Protein AF-A0A024G489-F1 (afdb_monomer)

Structure (mmCIF, N/CA/C/O backbone):
data_AF-A0A024G489-F1
#
_entry.id   AF-A0A024G489-F1
#
loop_
_atom_site.group_PDB
_atom_site.id
_atom_site.type_symbol
_atom_site.label_atom_id
_atom_site.label_alt_id
_atom_site.label_comp_id
_atom_site.label_asym_id
_atom_site.label_entity_id
_atom_site.label_seq_id
_atom_site.pdbx_PDB_ins_code
_atom_site.Cartn_x
_atom_site.Cartn_y
_atom_site.Cartn_z
_atom_site.occupancy
_atom_site.B_iso_or_equiv
_atom_site.auth_seq_id
_atom_site.auth_comp_id
_atom_site.auth_asym_id
_atom_site.auth_atom_id
_atom_site.pdbx_PDB_model_num
ATOM 1 N N . MET A 1 1 ? 29.070 52.312 -45.840 1.00 33.28 1 MET A N 1
ATOM 2 C CA . MET A 1 1 ? 29.812 51.252 -46.563 1.00 33.28 1 MET A CA 1
ATOM 3 C C . MET A 1 1 ? 29.151 49.924 -46.205 1.00 33.28 1 MET A C 1
ATOM 5 O O . MET A 1 1 ? 28.962 49.722 -45.019 1.00 33.28 1 MET A O 1
ATOM 9 N N . GLY A 1 2 ? 28.712 49.035 -47.096 1.00 31.20 2 GLY A N 1
ATOM 10 C CA . GLY A 1 2 ? 28.578 49.067 -48.558 1.00 31.20 2 GLY A CA 1
ATOM 11 C C . GLY A 1 2 ? 27.661 47.908 -49.017 1.00 31.20 2 GLY A C 1
ATOM 12 O O . GLY A 1 2 ? 27.489 46.949 -48.279 1.00 31.20 2 GLY A O 1
ATOM 13 N N . ALA A 1 3 ? 27.050 48.068 -50.195 1.00 30.81 3 ALA A N 1
ATOM 14 C CA . ALA A 1 3 ? 26.121 47.190 -50.939 1.00 30.81 3 ALA A CA 1
ATOM 15 C C . ALA A 1 3 ? 26.473 45.672 -50.966 1.00 30.81 3 ALA A C 1
ATOM 17 O O . ALA A 1 3 ? 27.614 45.314 -50.709 1.00 30.81 3 ALA A O 1
ATOM 18 N N . HIS A 1 4 ? 25.586 44.714 -51.291 1.00 32.50 4 HIS A N 1
ATOM 19 C CA . HIS A 1 4 ? 24.520 44.637 -52.324 1.00 32.50 4 HIS A CA 1
ATOM 20 C C . HIS A 1 4 ? 23.262 43.891 -51.790 1.00 32.50 4 HIS A C 1
ATOM 22 O O . HIS A 1 4 ? 23.390 43.054 -50.908 1.00 32.50 4 HIS A O 1
ATOM 28 N N . LYS A 1 5 ? 21.998 44.231 -52.124 1.00 32.78 5 LYS A N 1
ATOM 29 C CA . LYS A 1 5 ? 21.243 44.088 -53.404 1.00 32.78 5 LYS A CA 1
ATOM 30 C C . LYS A 1 5 ? 21.251 42.662 -54.003 1.00 32.78 5 LYS A C 1
ATOM 32 O O . LYS A 1 5 ? 22.318 42.087 -54.114 1.00 32.78 5 LYS A O 1
ATOM 37 N N . ALA A 1 6 ? 20.178 42.098 -54.571 1.00 31.67 6 ALA A N 1
ATOM 38 C CA . ALA A 1 6 ? 18.712 42.277 -54.496 1.00 31.67 6 ALA A CA 1
ATOM 39 C C . ALA A 1 6 ? 18.074 41.291 -55.507 1.00 31.67 6 ALA A C 1
ATOM 41 O O . ALA A 1 6 ? 18.659 41.134 -56.571 1.00 31.67 6 ALA A O 1
ATOM 42 N N . GLN A 1 7 ? 16.864 40.757 -55.266 1.00 26.88 7 GLN A N 1
ATOM 43 C CA . GLN A 1 7 ? 15.742 40.790 -56.237 1.00 26.88 7 GLN A CA 1
ATOM 44 C C . GLN A 1 7 ? 14.460 40.112 -55.717 1.00 26.88 7 GLN A C 1
ATOM 46 O O . GLN A 1 7 ? 14.496 39.124 -54.993 1.00 26.88 7 GLN A O 1
ATOM 51 N N . ARG A 1 8 ? 13.316 40.690 -56.107 1.00 28.14 8 ARG A N 1
ATOM 52 C CA . ARG A 1 8 ? 11.965 40.120 -55.998 1.00 28.14 8 ARG A CA 1
ATOM 53 C C . ARG A 1 8 ? 11.578 39.516 -57.347 1.00 28.14 8 ARG A C 1
ATOM 55 O O . ARG A 1 8 ? 11.941 40.093 -58.370 1.00 28.14 8 ARG A O 1
ATOM 62 N N . THR A 1 9 ? 10.647 38.568 -57.331 1.00 25.98 9 THR A N 1
ATOM 63 C CA . THR A 1 9 ? 9.614 38.485 -58.374 1.00 25.98 9 THR A CA 1
ATOM 64 C C . THR A 1 9 ? 8.287 38.058 -57.756 1.00 25.98 9 THR A C 1
ATOM 66 O O . THR A 1 9 ? 8.255 37.300 -56.791 1.00 25.98 9 THR A O 1
ATOM 69 N N . VAL A 1 10 ? 7.197 38.608 -58.285 1.00 27.50 10 VAL A N 1
ATOM 70 C CA . VAL A 1 10 ? 5.809 38.351 -57.881 1.00 27.50 10 VAL A CA 1
ATOM 71 C C . VAL A 1 10 ? 5.062 37.923 -59.137 1.00 27.50 10 VAL A C 1
ATOM 73 O O . VAL A 1 10 ? 5.242 38.556 -60.173 1.00 27.50 10 VAL A O 1
ATOM 76 N N . HIS A 1 11 ? 4.198 36.915 -59.036 1.00 25.88 11 HIS A N 1
ATOM 77 C CA . HIS A 1 11 ? 3.072 36.754 -59.953 1.00 25.88 11 HIS A CA 1
ATOM 78 C C . HIS A 1 11 ? 1.857 36.195 -59.210 1.00 25.88 11 HIS A C 1
ATOM 80 O O . HIS A 1 11 ? 1.996 35.491 -58.209 1.00 25.88 11 HIS A O 1
ATOM 86 N N . THR A 1 12 ? 0.676 36.578 -59.684 1.00 28.00 12 THR A N 1
ATOM 87 C CA . THR A 1 12 ? -0.633 36.362 -59.063 1.00 28.00 12 THR A CA 1
ATOM 88 C C . THR A 1 12 ? -1.528 35.439 -59.904 1.00 28.00 12 THR A C 1
ATOM 90 O O . THR A 1 12 ? -1.225 35.144 -61.056 1.00 28.00 12 THR A O 1
ATOM 93 N N . ASP A 1 13 ? -2.657 35.068 -59.290 1.00 26.39 13 ASP A N 1
ATOM 94 C CA . ASP A 1 13 ? -3.950 34.710 -59.901 1.00 26.39 13 ASP A CA 1
ATOM 95 C C . ASP A 1 13 ? -4.283 33.251 -60.291 1.00 26.39 13 ASP A C 1
ATOM 97 O O . ASP A 1 13 ? -4.053 32.793 -61.401 1.00 26.39 13 ASP A O 1
ATOM 101 N N . SER A 1 14 ? -5.055 32.630 -59.378 1.00 26.39 14 SER A N 1
ATOM 102 C CA . SER A 1 14 ? -6.364 31.963 -59.604 1.00 26.39 14 SER A CA 1
ATOM 103 C C . SER A 1 14 ? -6.441 30.709 -60.509 1.00 26.39 14 SER A C 1
ATOM 105 O O . SER A 1 14 ? -6.010 30.715 -61.650 1.00 26.39 14 SER A O 1
ATOM 107 N N . LEU A 1 15 ? -7.064 29.595 -60.092 1.00 25.81 15 LEU A N 1
ATOM 108 C CA . LEU A 1 15 ? -8.529 29.449 -59.998 1.00 25.81 15 LEU A CA 1
ATOM 109 C C . LEU A 1 15 ? -8.977 28.160 -59.256 1.00 25.81 15 LEU A C 1
ATOM 111 O O . LEU A 1 15 ? -8.425 27.086 -59.455 1.00 25.81 15 LEU A O 1
ATOM 115 N N . LEU A 1 16 ? -10.053 28.300 -58.470 1.00 26.62 16 LEU A N 1
ATOM 116 C CA . LEU A 1 16 ? -11.127 27.332 -58.151 1.00 26.62 16 LEU A CA 1
ATOM 117 C C . LEU A 1 16 ? -10.912 25.805 -58.326 1.00 26.62 16 LEU A C 1
ATOM 119 O O . LEU A 1 16 ? -10.916 25.292 -59.441 1.00 26.62 16 LEU A O 1
ATOM 123 N N . THR A 1 17 ? -11.147 25.042 -57.247 1.00 26.55 17 THR A N 1
ATOM 124 C CA . THR A 1 17 ? -12.394 24.238 -57.133 1.00 26.55 17 THR A CA 1
ATOM 125 C C . THR A 1 17 ? -12.721 23.813 -55.692 1.00 26.55 17 THR A C 1
ATOM 127 O O . THR A 1 17 ? -11.874 23.809 -54.807 1.00 26.55 17 THR A O 1
ATOM 130 N N . LYS A 1 18 ? -14.008 23.531 -55.446 1.00 26.78 18 LYS A N 1
ATOM 131 C CA . LYS A 1 18 ? -14.624 23.341 -54.119 1.00 26.78 18 LYS A CA 1
ATOM 132 C C . LYS A 1 18 ? -14.541 21.888 -53.631 1.00 26.78 18 LYS A C 1
ATOM 134 O O . LYS A 1 18 ? -14.800 20.985 -54.423 1.00 26.78 18 LYS A O 1
ATOM 139 N N . LYS A 1 19 ? -14.447 21.692 -52.309 1.00 27.56 19 LYS A N 1
ATOM 140 C CA . LYS A 1 19 ? -15.383 20.839 -51.537 1.00 27.56 19 LYS A CA 1
ATOM 141 C C . LYS A 1 19 ? -15.270 21.115 -50.033 1.00 27.56 19 LYS A C 1
ATOM 143 O O . LYS A 1 19 ? -14.182 21.337 -49.520 1.00 27.56 19 LYS A O 1
ATOM 148 N N . SER A 1 20 ? -16.414 21.135 -49.354 1.00 24.42 20 SER A N 1
ATOM 149 C CA . SER A 1 20 ? -16.580 21.619 -47.979 1.00 24.42 20 SER A CA 1
ATOM 150 C C . SER A 1 20 ? -17.596 20.764 -47.219 1.00 24.42 20 SER A C 1
ATOM 152 O O . SER A 1 20 ? -18.705 20.585 -47.716 1.00 24.42 20 SER A O 1
ATOM 154 N N . PHE A 1 21 ? -17.239 20.312 -46.018 1.00 25.11 21 PHE A N 1
ATOM 155 C CA . PHE A 1 21 ? -18.117 19.771 -44.967 1.00 25.11 21 PHE A CA 1
ATOM 156 C C . PHE A 1 21 ? -17.422 20.129 -43.639 1.00 25.11 21 PHE A C 1
ATOM 158 O O . PHE A 1 21 ? -16.339 19.622 -43.375 1.00 25.11 21 PHE A O 1
ATOM 165 N N . VAL A 1 22 ? -17.783 21.215 -42.949 1.00 26.73 22 VAL A N 1
ATOM 166 C CA . VAL A 1 22 ? -19.006 21.461 -42.152 1.00 26.73 22 VAL A CA 1
ATOM 167 C C . VAL A 1 22 ? -19.069 20.575 -40.904 1.00 26.73 22 VAL A C 1
ATOM 169 O O . VAL A 1 22 ? -19.387 19.392 -40.961 1.00 26.73 22 VAL A O 1
ATOM 172 N N . SER A 1 23 ? -18.779 21.217 -39.774 1.00 24.44 23 SER A N 1
ATOM 173 C CA . SER A 1 23 ? -18.968 20.750 -38.402 1.00 24.44 23 SER A CA 1
ATOM 174 C C . SER A 1 23 ? -20.449 20.699 -38.017 1.00 24.44 23 SER A C 1
ATOM 176 O O . SER A 1 23 ? -21.187 21.634 -38.331 1.00 24.44 23 SER A O 1
ATOM 178 N N . VAL A 1 24 ? -20.860 19.684 -37.253 1.00 26.09 24 VAL A N 1
ATOM 179 C CA . VAL A 1 24 ? -22.208 19.608 -36.668 1.00 26.09 24 VAL A CA 1
ATOM 180 C C . VAL A 1 24 ? -22.133 19.813 -35.156 1.00 26.09 24 VAL A C 1
ATOM 182 O O . VAL A 1 24 ? -21.683 18.939 -34.422 1.00 26.09 24 VAL A O 1
ATOM 185 N N . SER A 1 25 ? -22.606 20.971 -34.698 1.00 24.41 25 SER A N 1
ATOM 186 C CA . SER A 1 25 ? -23.003 21.212 -33.309 1.00 24.41 25 SER A CA 1
ATOM 187 C C . SER A 1 25 ? -24.505 20.971 -33.172 1.00 24.41 25 SER A C 1
ATOM 189 O O . SER A 1 25 ? -25.292 21.588 -33.890 1.00 24.41 25 SER A O 1
ATOM 191 N N . SER A 1 26 ? -24.915 20.093 -32.258 1.00 24.64 26 SER A N 1
ATOM 192 C CA . SER A 1 26 ? -26.326 19.789 -32.012 1.00 24.64 26 SER A CA 1
ATOM 193 C C . SER A 1 26 ? -26.970 20.816 -31.074 1.00 24.64 26 SER A C 1
ATOM 195 O O . SER A 1 26 ? -26.767 20.756 -29.860 1.00 24.64 26 SER A O 1
ATOM 197 N N . THR A 1 27 ? -27.786 21.715 -31.627 1.00 23.75 27 THR A N 1
ATOM 198 C CA . THR A 1 27 ? -28.672 22.603 -30.854 1.00 23.75 27 THR A CA 1
ATOM 199 C C . THR A 1 27 ? -30.134 22.195 -31.051 1.00 23.75 27 THR A C 1
ATOM 201 O O . THR A 1 27 ? -30.504 21.619 -32.071 1.00 23.75 27 THR A O 1
ATOM 204 N N . THR A 1 28 ? -30.948 22.454 -30.033 1.00 26.14 28 THR A N 1
ATOM 205 C CA . THR A 1 28 ? -32.347 22.032 -29.865 1.00 26.14 28 THR A CA 1
ATOM 206 C C . THR A 1 28 ? -33.369 22.812 -30.713 1.00 26.14 28 THR A C 1
ATOM 208 O O . THR A 1 28 ? -33.028 23.828 -31.312 1.00 26.14 28 THR A O 1
ATOM 211 N N . GLN A 1 29 ? -34.638 22.358 -30.632 1.00 25.84 29 GLN A N 1
ATOM 212 C CA . GLN A 1 29 ? -35.931 22.956 -31.061 1.00 25.84 29 GLN A CA 1
ATOM 213 C C . GLN A 1 29 ? -36.623 22.240 -32.255 1.00 25.84 29 GLN A C 1
ATOM 215 O O . GLN A 1 29 ? -35.989 21.439 -32.934 1.00 25.84 29 GLN A O 1
ATOM 220 N N . PRO A 1 30 ? -37.927 22.486 -32.520 1.00 35.19 30 PRO A N 1
ATOM 221 C CA . PRO A 1 30 ? -39.050 22.240 -31.601 1.00 35.19 30 PRO A CA 1
ATOM 222 C C . PRO A 1 30 ? -40.229 21.515 -32.304 1.00 35.19 30 PRO A C 1
ATOM 224 O O . PRO A 1 30 ? -40.301 21.472 -33.529 1.00 35.19 30 PRO A O 1
ATOM 227 N N . VAL A 1 31 ? -41.233 21.039 -31.556 1.00 27.31 31 VAL A N 1
ATOM 228 C CA . VAL A 1 31 ? -42.553 20.684 -32.126 1.00 27.31 31 VAL A CA 1
ATOM 229 C C . VAL A 1 31 ? -43.655 21.242 -31.232 1.00 27.31 31 VAL A C 1
ATOM 231 O O . VAL A 1 31 ? -43.588 21.109 -30.011 1.00 27.31 31 VAL A O 1
ATOM 234 N N . GLY A 1 32 ? -44.670 21.872 -31.827 1.00 25.66 32 GLY A N 1
ATOM 235 C CA . GLY A 1 32 ? -45.790 22.446 -31.088 1.00 25.66 32 GLY A CA 1
ATOM 236 C C . GLY A 1 32 ? -47.127 22.353 -31.822 1.00 25.66 32 GLY A C 1
ATOM 237 O O . GLY A 1 32 ? -47.195 22.626 -33.014 1.00 25.66 32 GLY A O 1
ATOM 238 N N . LYS A 1 33 ? -48.169 22.078 -31.021 1.00 26.80 33 LYS A N 1
ATOM 239 C CA . LYS A 1 33 ? -49.617 22.300 -31.233 1.00 26.80 33 LYS A CA 1
ATOM 240 C C . LYS A 1 33 ? -50.339 21.535 -32.355 1.00 26.80 33 LYS A C 1
ATOM 242 O O . LYS A 1 33 ? -50.073 21.739 -33.529 1.00 26.80 33 LYS A O 1
ATOM 247 N N . ILE A 1 34 ? -51.374 20.790 -31.949 1.00 26.92 34 ILE A N 1
ATOM 248 C CA . ILE A 1 34 ? -52.842 21.020 -32.087 1.00 26.92 34 ILE A CA 1
ATOM 249 C C . ILE A 1 34 ? -53.506 19.899 -31.237 1.00 26.92 34 ILE A C 1
ATOM 251 O O . ILE A 1 34 ? -52.987 18.790 -31.256 1.00 26.92 34 ILE A O 1
ATOM 255 N N . GLY A 1 35 ? -54.587 20.046 -30.457 1.00 24.75 35 GLY A N 1
ATOM 256 C CA . GLY A 1 35 ? -55.394 21.195 -30.013 1.00 24.75 35 GLY A CA 1
ATOM 257 C C . GLY A 1 35 ? -56.723 20.705 -29.375 1.00 24.75 35 GLY A C 1
ATOM 258 O O . GLY A 1 35 ? -57.265 19.731 -29.876 1.00 24.75 35 GLY A O 1
ATOM 259 N N . ALA A 1 36 ? -57.237 21.402 -28.340 1.00 26.66 36 ALA A N 1
ATOM 260 C CA . ALA A 1 36 ? -58.516 21.173 -27.610 1.00 26.66 36 ALA A CA 1
ATOM 261 C C . ALA A 1 36 ? -58.701 19.809 -26.876 1.00 26.66 36 ALA A C 1
ATOM 263 O O . ALA A 1 36 ? -58.202 18.789 -27.329 1.00 26.66 36 ALA A O 1
ATOM 264 N N . GLY A 1 37 ? -59.398 19.714 -25.733 1.00 25.19 37 GLY A N 1
ATOM 265 C CA . GLY A 1 37 ? -60.021 20.742 -24.879 1.00 25.19 37 GLY A CA 1
ATOM 266 C C . GLY A 1 37 ? -60.678 20.138 -23.614 1.00 25.19 37 GLY A C 1
ATOM 267 O O . GLY A 1 37 ? -60.780 18.923 -23.517 1.00 25.19 37 GLY A O 1
ATOM 268 N N . GLU A 1 38 ? -61.110 21.019 -22.701 1.00 27.25 38 GLU A N 1
ATOM 269 C CA . GLU A 1 38 ? -62.136 20.845 -21.639 1.00 27.25 38 GLU A CA 1
ATOM 270 C C . GLU A 1 38 ? -61.933 19.813 -20.494 1.00 27.25 38 GLU A C 1
ATOM 272 O O . GLU A 1 38 ? -62.069 18.605 -20.649 1.00 27.25 38 GLU A O 1
ATOM 277 N N . ASP A 1 39 ? -61.642 20.363 -19.306 1.00 25.97 39 ASP A N 1
ATOM 278 C CA . ASP A 1 39 ? -62.297 20.166 -17.995 1.00 25.97 39 ASP A CA 1
ATOM 279 C C . ASP A 1 39 ? -63.016 18.839 -17.651 1.00 25.97 39 ASP A C 1
ATOM 281 O O . ASP A 1 39 ? -64.028 18.495 -18.255 1.00 25.97 39 ASP A O 1
ATOM 285 N N . LEU A 1 40 ? -62.649 18.219 -16.511 1.00 26.12 40 LEU A N 1
ATOM 286 C CA . LEU A 1 40 ? -63.415 18.343 -15.245 1.00 26.12 40 LEU A CA 1
ATOM 287 C C . LEU A 1 40 ? -62.799 17.565 -14.057 1.00 26.12 40 LEU A C 1
ATOM 289 O O . LEU A 1 40 ? -62.123 16.551 -14.214 1.00 26.12 40 LEU A O 1
ATOM 293 N N . HIS A 1 41 ? -63.068 18.069 -12.848 1.00 26.22 41 HIS A N 1
ATOM 294 C CA . HIS A 1 41 ? -62.798 17.440 -11.545 1.00 26.22 41 HIS A CA 1
ATOM 295 C C . HIS A 1 41 ? -63.534 16.095 -11.360 1.00 26.22 41 HIS A C 1
ATOM 297 O O . HIS A 1 41 ? -64.656 15.964 -11.837 1.00 26.22 41 HIS A O 1
ATOM 303 N N . THR A 1 42 ? -62.999 15.171 -10.544 1.00 25.78 42 THR A N 1
ATOM 304 C CA . THR A 1 42 ? -63.377 15.033 -9.108 1.00 25.78 42 THR A CA 1
ATOM 305 C C . THR A 1 42 ? -62.545 13.968 -8.373 1.00 25.78 42 THR A C 1
ATOM 307 O O . THR A 1 42 ? -62.005 13.055 -8.989 1.00 25.78 42 THR A O 1
ATOM 310 N N . ASP A 1 43 ? -62.429 14.144 -7.054 1.00 25.11 43 ASP A N 1
ATOM 311 C CA . ASP A 1 43 ? -61.577 13.398 -6.115 1.00 25.11 43 ASP A CA 1
ATOM 312 C C . ASP A 1 43 ? -62.172 12.066 -5.584 1.00 25.11 43 ASP A C 1
ATOM 314 O O . ASP A 1 43 ? -63.252 11.632 -5.980 1.00 25.11 43 ASP A O 1
ATOM 318 N N . THR A 1 44 ? -61.494 11.518 -4.562 1.00 26.48 44 THR A N 1
ATOM 319 C CA . THR A 1 44 ? -61.918 10.491 -3.581 1.00 26.48 44 THR A CA 1
ATOM 320 C C . THR A 1 44 ? -61.918 9.024 -4.022 1.00 26.48 44 THR A C 1
ATOM 322 O O . THR A 1 44 ? -62.306 8.691 -5.132 1.00 26.48 44 THR A O 1
ATOM 325 N N . GLU A 1 45 ? -61.631 8.034 -3.174 1.00 25.64 45 GLU A N 1
ATOM 326 C CA . GLU A 1 45 ? -60.802 7.812 -1.965 1.00 25.64 45 GLU A CA 1
ATOM 327 C C . GLU A 1 45 ? -61.319 6.482 -1.368 1.00 25.64 45 GLU A C 1
ATOM 329 O O . GLU A 1 45 ? -62.515 6.206 -1.452 1.00 25.64 45 GLU A O 1
ATOM 334 N N . SER A 1 46 ? -60.467 5.740 -0.640 1.00 24.30 46 SER A N 1
ATOM 335 C CA . SER A 1 46 ? -60.881 4.727 0.364 1.00 24.30 46 SER A CA 1
ATOM 336 C C . SER A 1 46 ? -61.525 3.406 -0.151 1.00 24.30 46 SER A C 1
ATOM 338 O O . SER A 1 46 ? -62.012 3.344 -1.272 1.00 24.30 46 SER A O 1
ATOM 340 N N . LEU A 1 47 ? -61.581 2.284 0.590 1.00 24.16 47 LEU A N 1
ATOM 341 C CA . LEU A 1 47 ? -60.747 1.737 1.682 1.00 24.16 47 LEU A CA 1
ATOM 342 C C . LEU A 1 47 ? -61.018 0.205 1.798 1.00 24.16 47 LEU A C 1
ATOM 344 O O . LEU A 1 47 ? -62.171 -0.193 1.767 1.00 24.16 47 LEU A O 1
ATOM 348 N N . MET A 1 48 ? -59.973 -0.601 2.050 1.00 23.33 48 MET A N 1
ATOM 349 C CA . MET A 1 48 ? -59.905 -1.806 2.928 1.00 23.33 48 MET A CA 1
ATOM 350 C C . MET A 1 48 ? -60.901 -3.010 2.886 1.00 23.33 48 MET A C 1
ATOM 352 O O . MET A 1 48 ? -62.035 -2.955 2.435 1.00 23.33 48 MET A O 1
ATOM 356 N N . SER A 1 49 ? -60.434 -4.089 3.548 1.00 22.72 49 SER A N 1
ATOM 357 C CA . SER A 1 49 ? -61.076 -5.368 3.949 1.00 22.72 49 SER A CA 1
ATOM 358 C C . SER A 1 49 ? -61.212 -6.440 2.846 1.00 22.72 49 SER A C 1
ATOM 360 O O . SER A 1 49 ? -61.728 -6.154 1.778 1.00 22.72 49 SER A O 1
ATOM 362 N N . SER A 1 50 ? -60.643 -7.657 2.909 1.00 25.55 50 SER A N 1
ATOM 363 C CA . SER A 1 50 ? -60.368 -8.675 3.957 1.00 25.55 50 SER A CA 1
ATOM 364 C C . SER A 1 50 ? -61.512 -9.667 4.201 1.00 25.55 50 SER A C 1
ATOM 366 O O . SER A 1 50 ? -62.491 -9.288 4.836 1.00 25.55 50 SER A O 1
ATOM 368 N N . GLN A 1 51 ? -61.321 -10.942 3.828 1.00 24.64 51 GLN A N 1
ATOM 369 C CA . GLN A 1 51 ? -61.593 -12.117 4.680 1.00 24.64 51 GLN A CA 1
ATOM 370 C C . GLN A 1 51 ? -61.119 -13.433 4.031 1.00 24.64 51 GLN A C 1
ATOM 372 O O . GLN A 1 51 ? -60.908 -13.507 2.822 1.00 24.64 51 GLN A O 1
ATOM 377 N N . GLU A 1 52 ? -60.891 -14.437 4.877 1.00 29.14 52 GLU A N 1
ATOM 378 C CA . GLU A 1 52 ? -60.486 -15.809 4.543 1.00 29.14 52 GLU A CA 1
ATOM 379 C C . GLU A 1 52 ? -61.720 -16.689 4.287 1.00 29.14 52 GLU A C 1
ATOM 381 O O . GLU A 1 52 ? -62.768 -16.411 4.864 1.00 29.14 52 GLU A O 1
ATOM 386 N N . ASP A 1 53 ? -61.585 -17.799 3.545 1.00 23.14 53 ASP A N 1
ATOM 387 C CA . ASP A 1 53 ? -62.296 -19.036 3.913 1.00 23.14 53 ASP A CA 1
ATOM 388 C C . ASP A 1 53 ? -61.668 -20.315 3.312 1.00 23.14 53 ASP A C 1
ATOM 390 O O . ASP A 1 53 ? -60.717 -20.254 2.527 1.00 23.14 53 ASP A O 1
ATOM 394 N N . SER A 1 54 ? -62.151 -21.487 3.741 1.00 22.83 54 SER A N 1
ATOM 395 C CA . SER A 1 54 ? -61.382 -22.744 3.780 1.00 22.83 54 SER A CA 1
ATOM 396 C C . SER A 1 54 ? -62.091 -24.002 3.222 1.00 22.83 54 SER A C 1
ATOM 398 O O . SER A 1 54 ? -63.300 -24.019 3.016 1.00 22.83 54 SER A O 1
ATOM 400 N N . THR A 1 55 ? -61.327 -25.106 3.079 1.00 24.55 55 THR A N 1
ATOM 401 C CA . THR A 1 55 ? -61.747 -26.509 2.764 1.00 24.55 55 THR A CA 1
ATOM 402 C C . THR A 1 55 ? -62.174 -26.795 1.301 1.00 24.55 55 THR A C 1
ATOM 404 O O . THR A 1 55 ? -62.778 -25.960 0.649 1.00 24.55 55 THR A O 1
ATOM 407 N N . PHE A 1 56 ? -61.811 -27.919 0.652 1.00 22.25 56 PHE A N 1
ATOM 408 C CA . PHE A 1 56 ? -62.308 -29.288 0.902 1.00 22.25 56 PHE A CA 1
ATOM 409 C C . PHE A 1 56 ? -61.496 -30.378 0.136 1.00 22.25 56 PHE A C 1
ATOM 411 O O . PHE A 1 56 ? -60.968 -30.117 -0.942 1.00 22.25 56 PHE A O 1
ATOM 418 N N . PHE A 1 57 ? -61.485 -31.627 0.629 1.00 26.81 57 PHE A N 1
ATOM 419 C CA . PHE A 1 57 ? -61.010 -32.848 -0.070 1.00 26.81 57 PHE A CA 1
ATOM 420 C C . PHE A 1 57 ? -62.163 -33.872 -0.184 1.00 26.81 57 PHE A C 1
ATOM 422 O O . PHE A 1 57 ? -62.927 -33.999 0.775 1.00 26.81 57 PHE A O 1
ATOM 429 N N . PRO A 1 58 ? -62.257 -34.692 -1.252 1.00 27.72 58 PRO A N 1
ATOM 430 C CA . PRO A 1 58 ? -63.095 -35.895 -1.265 1.00 27.72 58 PRO A CA 1
ATOM 431 C C . PRO A 1 58 ? -62.300 -37.219 -1.193 1.00 27.72 58 PRO A C 1
ATOM 433 O O . PRO A 1 58 ? -61.173 -37.342 -1.664 1.00 27.72 58 PRO A O 1
ATOM 436 N N . THR A 1 59 ? -62.934 -38.229 -0.591 1.00 25.31 59 THR A N 1
ATOM 437 C CA . THR A 1 59 ? -62.381 -39.531 -0.162 1.00 25.31 59 THR A CA 1
ATOM 438 C C . THR A 1 59 ? -62.897 -40.725 -0.988 1.00 25.31 59 THR A C 1
ATOM 440 O O . THR A 1 59 ? -64.027 -40.679 -1.468 1.00 25.31 59 THR A O 1
ATOM 443 N N . ARG A 1 60 ? -62.145 -41.845 -1.039 1.00 26.25 60 ARG A N 1
ATOM 444 C CA . ARG A 1 60 ? -62.461 -43.239 -0.558 1.00 26.25 60 ARG A CA 1
ATOM 445 C C . ARG A 1 60 ? -61.703 -44.268 -1.426 1.00 26.25 60 ARG A C 1
ATOM 447 O O . ARG A 1 60 ? -61.473 -43.978 -2.588 1.00 26.25 60 ARG A O 1
ATOM 454 N N . GLY A 1 61 ? -61.301 -45.480 -1.018 1.00 23.98 61 GLY A N 1
ATOM 455 C CA . GLY A 1 61 ? -61.306 -46.294 0.224 1.00 23.98 61 GLY A CA 1
ATOM 456 C C . GLY A 1 61 ? -60.380 -47.523 -0.033 1.00 23.98 61 GLY A C 1
ATOM 457 O O . GLY A 1 61 ? -59.670 -47.499 -1.030 1.00 23.98 61 GLY A O 1
ATOM 458 N N . ARG A 1 62 ? -60.301 -48.639 0.714 1.00 26.17 62 ARG A N 1
ATOM 459 C CA . ARG A 1 62 ? -60.973 -49.210 1.908 1.00 26.17 62 ARG A CA 1
ATOM 460 C C . ARG A 1 62 ? -60.037 -50.294 2.542 1.00 26.17 62 ARG A C 1
ATOM 462 O O . ARG A 1 62 ? -59.021 -50.629 1.951 1.00 26.17 62 ARG A O 1
ATOM 469 N N . HIS A 1 63 ? -60.523 -50.955 3.603 1.00 24.97 63 HIS A N 1
ATOM 470 C CA . HIS A 1 63 ? -60.154 -52.281 4.151 1.00 24.97 63 HIS A CA 1
ATOM 471 C C . HIS A 1 63 ? -58.965 -52.387 5.125 1.00 24.97 63 HIS A C 1
ATOM 473 O O . HIS A 1 63 ? -58.018 -51.612 5.098 1.00 24.97 63 HIS A O 1
ATOM 479 N N . PHE A 1 64 ? -59.136 -53.328 6.058 1.00 22.86 64 PHE A N 1
ATOM 480 C CA . PHE A 1 64 ? -58.475 -53.489 7.357 1.00 22.86 64 PHE A CA 1
ATOM 481 C C . PHE A 1 64 ? -58.019 -54.956 7.504 1.00 22.86 64 PHE A C 1
ATOM 483 O O . PHE A 1 64 ? -58.599 -55.820 6.851 1.00 22.86 64 PHE A O 1
ATOM 490 N N . GLU A 1 65 ? -57.068 -55.202 8.415 1.00 25.05 65 GLU A N 1
ATOM 491 C CA . GLU A 1 65 ? -56.688 -56.510 9.000 1.00 25.05 65 GLU A CA 1
ATOM 492 C C . GLU A 1 65 ? -56.134 -57.626 8.083 1.00 25.05 65 GLU A C 1
ATOM 494 O O . GLU A 1 65 ? -56.866 -58.301 7.369 1.00 25.05 65 GLU A O 1
ATOM 499 N N . GLN A 1 66 ? -54.847 -57.962 8.252 1.00 24.83 66 GLN A N 1
ATOM 500 C CA . GLN A 1 66 ? -54.422 -58.996 9.218 1.00 24.83 66 GLN A CA 1
ATOM 501 C C . GLN A 1 66 ? -52.907 -58.902 9.518 1.00 24.83 66 GLN A C 1
ATOM 503 O O . GLN A 1 66 ? -52.211 -58.068 8.941 1.00 24.83 66 GLN A O 1
ATOM 508 N N . MET A 1 67 ? -52.435 -59.664 10.512 1.00 23.20 67 MET A N 1
ATOM 509 C CA . MET A 1 67 ? -51.113 -59.523 11.142 1.00 23.20 67 MET A CA 1
ATOM 510 C C . MET A 1 67 ? -49.982 -60.357 10.508 1.00 23.20 67 MET A C 1
ATOM 512 O O . MET A 1 67 ? -50.222 -61.365 9.852 1.00 23.20 67 MET A O 1
ATOM 516 N N . ASP A 1 68 ? -48.768 -59.948 10.896 1.00 24.34 68 ASP A N 1
ATOM 517 C CA . ASP A 1 68 ? -47.556 -60.744 11.153 1.00 24.34 68 ASP A CA 1
ATOM 518 C C . ASP A 1 68 ? -46.418 -60.892 10.118 1.00 24.34 68 ASP A C 1
ATOM 520 O O . ASP A 1 68 ? -46.570 -60.779 8.907 1.00 24.34 68 ASP A O 1
ATOM 524 N N . GLU A 1 69 ? -45.241 -61.132 10.715 1.00 26.84 69 GLU A N 1
ATOM 525 C CA . GLU A 1 69 ? -43.922 -61.492 10.159 1.00 26.84 69 GLU A CA 1
ATOM 526 C C . GLU A 1 69 ? -43.011 -60.403 9.541 1.00 26.84 69 GLU A C 1
ATOM 528 O O . GLU A 1 69 ? -42.888 -60.196 8.337 1.00 26.84 69 GLU A O 1
ATOM 533 N N . LYS A 1 70 ? -42.234 -59.789 10.448 1.00 30.59 70 LYS A N 1
ATOM 534 C CA . LYS A 1 70 ? -40.769 -59.574 10.370 1.00 30.59 70 LYS A CA 1
ATOM 535 C C . LYS A 1 70 ? -40.101 -59.652 8.978 1.00 30.59 70 LYS A C 1
ATOM 537 O O . LYS A 1 70 ? -39.751 -60.736 8.521 1.00 30.59 70 LYS A O 1
ATOM 542 N N . LEU A 1 71 ? -39.618 -58.512 8.475 1.00 28.12 71 LEU A N 1
ATOM 543 C CA . LEU A 1 71 ? -38.334 -58.483 7.755 1.00 28.12 71 LEU A CA 1
ATOM 544 C C . LEU A 1 71 ? -37.522 -57.221 8.085 1.00 28.12 71 LEU A C 1
ATOM 546 O O . LEU A 1 71 ? -38.066 -56.145 8.338 1.00 28.12 71 LEU A O 1
ATOM 550 N N . THR A 1 72 ? -36.202 -57.378 8.171 1.00 28.89 72 THR A N 1
ATOM 551 C CA . THR A 1 72 ? -35.295 -56.435 8.839 1.00 28.89 72 THR A CA 1
ATOM 552 C C . THR A 1 72 ? -34.894 -55.236 7.981 1.00 28.89 72 THR A C 1
ATOM 554 O O . THR A 1 72 ? -34.476 -55.352 6.832 1.00 28.89 72 THR A O 1
ATOM 557 N N . ARG A 1 73 ? -34.947 -54.048 8.593 1.00 30.03 73 ARG A N 1
ATOM 558 C CA . ARG A 1 73 ? -34.611 -52.747 7.995 1.00 30.03 73 ARG A CA 1
ATOM 559 C C . ARG A 1 73 ? -33.090 -52.498 7.974 1.00 30.03 73 ARG A C 1
ATOM 561 O O . ARG A 1 73 ? -32.620 -51.541 8.582 1.00 30.03 73 ARG A O 1
ATOM 568 N N . THR A 1 74 ? -32.321 -53.357 7.299 1.00 33.56 74 THR A N 1
ATOM 569 C CA . THR A 1 74 ? -30.838 -53.295 7.284 1.00 33.56 74 THR A CA 1
ATOM 570 C C . THR A 1 74 ? -30.191 -53.156 5.898 1.00 33.56 74 THR A C 1
ATOM 572 O O . THR A 1 74 ? -29.169 -52.480 5.789 1.00 33.56 74 THR A O 1
ATOM 575 N N . ASP A 1 75 ? -30.799 -53.650 4.815 1.00 32.03 75 ASP A N 1
ATOM 576 C CA . ASP A 1 75 ? -30.070 -53.828 3.536 1.00 32.03 75 ASP A CA 1
ATOM 577 C C . ASP A 1 75 ? -30.157 -52.661 2.529 1.00 32.03 75 ASP A C 1
ATOM 579 O O . ASP A 1 75 ? -29.632 -52.744 1.415 1.00 32.03 75 ASP A O 1
ATOM 583 N N . LEU A 1 76 ? -30.777 -51.538 2.912 1.00 33.50 76 LEU A N 1
ATOM 584 C CA . LEU A 1 76 ? -30.872 -50.337 2.063 1.00 33.50 76 LEU A CA 1
ATOM 585 C C . LEU A 1 76 ? -29.887 -49.212 2.431 1.00 33.50 76 LEU A C 1
ATOM 587 O O . LEU A 1 76 ? -29.676 -48.318 1.613 1.00 33.50 76 LEU A O 1
ATOM 591 N N . ASN A 1 77 ? -29.211 -49.274 3.588 1.00 37.06 77 ASN A N 1
ATOM 592 C CA . ASN A 1 77 ? -28.220 -48.254 3.977 1.00 37.06 77 ASN A CA 1
ATOM 593 C C . ASN A 1 77 ? -26.772 -48.592 3.565 1.00 37.06 77 ASN A C 1
ATOM 595 O O . ASN A 1 77 ? -26.022 -47.680 3.212 1.00 37.06 77 ASN A O 1
ATOM 599 N N . GLU A 1 78 ? -26.368 -49.868 3.508 1.00 34.94 78 GLU A N 1
ATOM 600 C CA . GLU A 1 78 ? -24.987 -50.229 3.123 1.00 34.94 78 GLU A CA 1
ATOM 601 C C . GLU A 1 78 ? -24.643 -49.888 1.661 1.00 34.94 78 GLU A C 1
ATOM 603 O O . GLU A 1 78 ? -23.514 -49.484 1.363 1.00 34.94 78 GLU A O 1
ATOM 608 N N . LYS A 1 79 ? -25.602 -50.010 0.732 1.00 32.59 79 LYS A N 1
ATOM 609 C CA . LYS A 1 79 ? -25.370 -49.694 -0.692 1.00 32.59 79 LYS A CA 1
ATOM 610 C C . LYS A 1 79 ? -25.211 -48.194 -0.949 1.00 32.59 79 LYS A C 1
ATOM 612 O O . LYS A 1 79 ? -24.437 -47.822 -1.827 1.00 32.59 79 LYS A O 1
ATOM 617 N N . SER A 1 80 ? -25.870 -47.343 -0.158 1.00 33.41 80 SER A N 1
ATOM 618 C CA . SER A 1 80 ? -25.665 -45.890 -0.210 1.00 33.41 80 SER A CA 1
ATOM 619 C C . SER A 1 80 ? -24.273 -45.519 0.320 1.00 33.41 80 SER A C 1
ATOM 621 O O . SER A 1 80 ? -23.494 -44.858 -0.370 1.00 33.41 80 SER A O 1
ATOM 623 N N . TYR A 1 81 ? -23.892 -46.056 1.486 1.00 35.06 81 TYR A N 1
ATOM 624 C CA . TYR A 1 81 ? -22.623 -45.726 2.148 1.00 35.06 81 TYR A CA 1
ATOM 625 C C . TYR A 1 81 ? -21.377 -46.247 1.401 1.00 35.06 81 TYR A C 1
ATOM 627 O O . TYR A 1 81 ? -20.352 -45.563 1.331 1.00 35.06 81 TYR A O 1
ATOM 635 N N . ARG A 1 82 ? -21.451 -47.423 0.755 1.00 31.42 82 ARG A N 1
ATOM 636 C CA . ARG A 1 82 ? -20.359 -47.924 -0.111 1.00 31.42 82 ARG A CA 1
ATOM 637 C C . ARG A 1 82 ? -20.198 -47.135 -1.417 1.00 31.42 82 ARG A C 1
ATOM 639 O O . ARG A 1 82 ? -19.104 -47.148 -1.983 1.00 31.42 82 ARG A O 1
ATOM 646 N N . MET A 1 83 ? -21.237 -46.443 -1.890 1.00 31.84 83 MET A N 1
ATOM 647 C CA . MET A 1 83 ? -21.174 -45.599 -3.093 1.00 31.84 83 MET A CA 1
ATOM 648 C C . MET A 1 83 ? -20.549 -44.228 -2.804 1.00 31.84 83 MET A C 1
ATOM 650 O O . MET A 1 83 ? -19.722 -43.768 -3.591 1.00 31.84 83 MET A O 1
ATOM 654 N N . THR A 1 84 ? -20.861 -43.596 -1.667 1.00 35.59 84 THR A N 1
ATOM 655 C CA . THR A 1 84 ? -20.211 -42.340 -1.241 1.00 35.59 84 THR A CA 1
ATOM 656 C C . THR A 1 84 ? -18.759 -42.549 -0.817 1.00 35.59 84 THR A C 1
ATOM 658 O O . THR A 1 84 ? -17.892 -41.793 -1.252 1.00 35.59 84 THR A O 1
ATOM 661 N N . CYS A 1 85 ? -18.442 -43.615 -0.075 1.00 32.25 85 CYS A N 1
ATOM 662 C CA . CYS A 1 85 ? -17.063 -43.886 0.351 1.00 32.25 85 CYS A CA 1
ATOM 663 C C . CYS A 1 85 ? -16.115 -44.167 -0.841 1.00 32.25 85 CYS A C 1
ATOM 665 O O . CYS A 1 85 ? -14.993 -43.662 -0.875 1.00 32.25 85 CYS A O 1
ATOM 667 N N . LYS A 1 86 ? -16.585 -44.860 -1.895 1.00 32.19 86 LYS A N 1
ATOM 668 C CA . LYS A 1 86 ? -15.820 -45.023 -3.152 1.00 32.19 86 LYS A CA 1
ATOM 669 C C . LYS A 1 86 ? -15.716 -43.742 -3.994 1.00 32.19 86 LYS A C 1
ATOM 671 O O . LYS A 1 86 ? -14.781 -43.624 -4.783 1.00 32.19 86 LYS A O 1
ATOM 676 N N . ARG A 1 87 ? -16.641 -42.786 -3.842 1.00 32.50 87 ARG A N 1
ATOM 677 C CA . ARG A 1 87 ? -16.574 -41.469 -4.505 1.00 32.50 87 ARG A CA 1
ATOM 678 C C . ARG A 1 87 ? -15.582 -40.522 -3.828 1.00 32.50 87 ARG A C 1
ATOM 680 O O . ARG A 1 87 ? -14.925 -39.767 -4.535 1.00 32.50 87 ARG A O 1
ATOM 687 N N . ASN A 1 88 ? -15.438 -40.602 -2.504 1.00 35.03 88 ASN A N 1
ATOM 688 C CA . ASN A 1 88 ? -14.481 -39.777 -1.761 1.00 35.03 88 ASN A CA 1
ATOM 689 C C . ASN A 1 88 ? -13.040 -40.294 -1.886 1.00 35.03 88 ASN A C 1
ATOM 691 O O . ASN A 1 88 ? -12.153 -39.490 -2.153 1.00 35.03 88 ASN A O 1
ATOM 695 N N . LYS A 1 89 ? -12.807 -41.617 -1.867 1.00 32.56 89 LYS A N 1
ATOM 696 C CA . LYS A 1 89 ? -11.454 -42.161 -2.111 1.00 32.56 89 LYS A CA 1
ATOM 697 C C . LYS A 1 89 ? -10.872 -41.763 -3.476 1.00 32.56 89 LYS A C 1
ATOM 699 O O . LYS A 1 89 ? -9.702 -41.421 -3.574 1.00 32.56 89 LYS A O 1
ATOM 704 N N . LYS A 1 90 ? -11.718 -41.684 -4.513 1.00 31.91 90 LYS A N 1
ATOM 705 C CA . LYS A 1 90 ? -11.344 -41.161 -5.843 1.00 31.91 90 LYS A CA 1
ATOM 706 C C . LYS A 1 90 ? -11.161 -39.636 -5.926 1.00 31.91 90 LYS A C 1
ATOM 708 O O . LYS A 1 90 ? -10.834 -39.148 -7.002 1.00 31.91 90 LYS A O 1
ATOM 713 N N . ARG A 1 91 ? -11.405 -38.884 -4.849 1.00 35.19 91 ARG A N 1
ATOM 714 C CA . ARG A 1 91 ? -11.085 -37.449 -4.744 1.00 35.19 91 ARG A CA 1
ATOM 715 C C . ARG A 1 91 ? -9.807 -37.196 -3.947 1.00 35.19 91 ARG A C 1
ATOM 717 O O . ARG A 1 91 ? -9.096 -36.257 -4.270 1.00 35.19 91 ARG A O 1
ATOM 724 N N . GLU A 1 92 ? -9.504 -38.037 -2.965 1.00 36.81 92 GLU A N 1
ATOM 725 C CA . GLU A 1 92 ? -8.258 -37.960 -2.187 1.00 36.81 92 GLU A CA 1
ATOM 726 C C . GLU A 1 92 ? -7.057 -38.501 -2.987 1.00 36.81 92 GLU A C 1
ATOM 728 O O . GLU A 1 92 ? -5.974 -37.932 -2.932 1.00 36.81 92 GLU A O 1
ATOM 733 N N . GLU A 1 93 ? -7.265 -39.505 -3.847 1.00 35.66 93 GLU A N 1
ATOM 734 C CA . GLU A 1 93 ? -6.265 -39.998 -4.815 1.00 35.66 93 GLU A CA 1
ATOM 735 C C . GLU A 1 93 ? -6.260 -39.194 -6.141 1.00 35.66 93 GLU A C 1
ATOM 737 O O . GLU A 1 93 ? -5.807 -39.689 -7.171 1.00 35.66 93 GLU A O 1
ATOM 742 N N . ALA A 1 94 ? -6.790 -37.961 -6.144 1.00 36.16 94 ALA A N 1
ATOM 743 C CA . ALA A 1 94 ? -6.863 -37.080 -7.319 1.00 36.16 94 ALA A CA 1
ATOM 744 C C . ALA A 1 94 ? -6.008 -35.802 -7.207 1.00 36.16 94 ALA A C 1
ATOM 746 O O . ALA A 1 94 ? -6.172 -34.887 -8.014 1.00 36.16 94 ALA A O 1
ATOM 747 N N . ILE A 1 95 ? -5.030 -35.773 -6.294 1.00 37.56 95 ILE A N 1
ATOM 748 C CA . ILE A 1 95 ? -3.823 -34.937 -6.447 1.00 37.56 95 ILE A CA 1
ATOM 749 C C . ILE A 1 95 ? -2.878 -35.668 -7.419 1.00 37.56 95 ILE A C 1
ATOM 751 O O . ILE A 1 95 ? -1.774 -36.086 -7.086 1.00 37.56 95 ILE A O 1
ATOM 755 N N . VAL A 1 96 ? -3.377 -35.909 -8.631 1.00 39.41 96 VAL A N 1
ATOM 756 C CA . VAL A 1 96 ? -2.609 -36.461 -9.747 1.00 39.41 96 VAL A CA 1
ATOM 757 C C . VAL A 1 96 ? -2.205 -35.286 -10.611 1.00 39.41 96 VAL A C 1
ATOM 759 O O . VAL A 1 96 ? -3.059 -34.464 -10.943 1.00 39.41 96 VAL A O 1
ATOM 762 N N . CYS A 1 97 ? -0.912 -35.231 -10.937 1.00 39.78 97 CYS A N 1
ATOM 763 C CA . CYS A 1 97 ? -0.249 -34.221 -11.752 1.00 39.78 97 CYS A CA 1
ATOM 764 C C . CYS A 1 97 ? -1.212 -33.474 -12.682 1.00 39.78 97 CYS A C 1
ATOM 766 O O . CYS A 1 97 ? -1.750 -34.063 -13.625 1.00 39.78 97 CYS A O 1
ATOM 768 N N . LEU A 1 98 ? -1.380 -32.167 -12.438 1.00 42.41 98 LEU A N 1
ATOM 769 C CA . LEU A 1 98 ? -1.914 -31.269 -13.457 1.00 42.41 98 LEU A CA 1
ATOM 770 C C . LEU A 1 98 ? -1.149 -31.566 -14.757 1.00 42.41 98 LEU A C 1
ATOM 772 O O . LEU A 1 98 ? 0.084 -31.644 -14.709 1.00 42.41 98 LEU A O 1
ATOM 776 N N . PRO A 1 99 ? -1.835 -31.784 -15.896 1.00 39.38 99 PRO A N 1
ATOM 777 C CA . PRO A 1 99 ? -1.131 -31.986 -17.152 1.00 39.38 99 PRO A CA 1
ATOM 778 C C . PRO A 1 99 ? -0.218 -30.777 -17.380 1.00 39.38 99 PRO A C 1
ATOM 780 O O . PRO A 1 99 ? -0.611 -29.668 -17.000 1.00 39.38 99 PRO A O 1
ATOM 783 N N . PRO A 1 100 ? 0.975 -30.952 -17.980 1.00 43.69 100 PRO A N 1
ATOM 784 C CA . PRO A 1 100 ? 1.821 -29.817 -18.309 1.00 43.69 100 PRO A CA 1
ATOM 785 C C . PRO A 1 100 ? 0.986 -28.856 -19.151 1.00 43.69 100 PRO A C 1
ATOM 787 O O . PRO A 1 100 ? 0.558 -29.202 -20.256 1.00 43.69 100 PRO A O 1
ATOM 790 N N . THR A 1 101 ? 0.686 -27.679 -18.592 1.00 43.16 101 THR A N 1
ATOM 791 C CA . THR A 1 101 ? -0.033 -26.631 -19.316 1.00 43.16 101 THR A CA 1
ATOM 792 C C . THR A 1 101 ? 0.729 -26.384 -20.609 1.00 43.16 101 THR A C 1
ATOM 794 O O . THR A 1 101 ? 1.947 -26.189 -20.531 1.00 43.16 101 THR A O 1
ATOM 797 N N . PRO A 1 102 ? 0.068 -26.434 -21.780 1.00 40.59 102 PRO A N 1
ATOM 798 C CA . PRO A 1 102 ? 0.764 -26.277 -23.044 1.00 40.59 102 PRO A CA 1
ATOM 799 C C . PRO A 1 102 ? 1.549 -24.966 -23.037 1.00 40.59 102 PRO A C 1
ATOM 801 O O . PRO A 1 102 ? 1.078 -23.944 -22.532 1.00 40.59 102 PRO A O 1
ATOM 804 N N . LEU A 1 103 ? 2.765 -25.015 -23.580 1.00 50.41 103 LEU A N 1
ATOM 805 C CA . LEU A 1 103 ? 3.604 -23.836 -23.740 1.00 50.41 103 LEU A CA 1
ATOM 806 C C . LEU A 1 103 ? 2.827 -22.760 -24.518 1.00 50.41 103 LEU A C 1
ATOM 808 O O . LEU A 1 103 ? 2.423 -22.984 -25.656 1.00 50.41 103 LEU A O 1
ATOM 812 N N . HIS A 1 104 ? 2.679 -21.593 -23.886 1.00 56.16 104 HIS A N 1
ATOM 813 C CA . HIS A 1 104 ? 2.159 -20.340 -24.449 1.00 56.16 104 HIS A CA 1
ATOM 814 C C . HIS A 1 104 ? 0.650 -20.236 -24.753 1.00 56.16 104 HIS A C 1
ATOM 816 O O . HIS A 1 104 ? 0.260 -19.931 -25.877 1.00 56.16 104 HIS A O 1
ATOM 822 N N . GLU A 1 105 ? -0.195 -20.260 -23.717 1.00 73.31 105 GLU A N 1
ATOM 823 C CA . GLU A 1 105 ? -1.419 -19.440 -23.736 1.00 73.31 105 GLU A CA 1
ATOM 824 C C . GLU A 1 105 ? -1.576 -18.664 -22.415 1.00 73.31 105 GLU A C 1
ATOM 826 O O . GLU A 1 105 ? -1.623 -19.246 -21.330 1.00 73.31 105 GLU A O 1
ATOM 831 N N . ARG A 1 106 ? -1.593 -17.324 -22.492 1.00 92.00 106 ARG A N 1
ATOM 832 C CA . ARG A 1 106 ? -1.797 -16.445 -21.327 1.00 92.00 106 ARG A CA 1
ATOM 833 C C . ARG A 1 106 ? -3.287 -16.395 -20.992 1.00 92.00 106 ARG A C 1
ATOM 835 O O . ARG A 1 106 ? -4.107 -16.122 -21.866 1.00 92.00 106 ARG A O 1
ATOM 842 N N . LYS A 1 107 ? -3.652 -16.590 -19.724 1.00 94.81 107 LYS A N 1
ATOM 843 C CA . LYS A 1 107 ? -5.054 -16.562 -19.278 1.00 94.81 107 LYS A CA 1
ATOM 844 C C . LYS A 1 107 ? -5.539 -15.118 -19.166 1.00 94.81 107 LYS A C 1
ATOM 846 O O . LYS A 1 107 ? -4.958 -14.317 -18.436 1.00 94.81 107 LYS A O 1
ATOM 851 N N . GLY A 1 108 ? -6.602 -14.796 -19.898 1.00 96.19 108 GLY A N 1
ATOM 852 C CA . GLY A 1 108 ? -7.265 -13.497 -19.836 1.00 96.19 108 GLY A CA 1
ATOM 853 C C . GLY A 1 108 ? -8.178 -13.366 -18.612 1.00 96.19 108 GLY A C 1
ATOM 854 O O . GLY A 1 108 ? -8.950 -14.277 -18.312 1.00 96.19 108 GLY A O 1
ATOM 855 N N . ILE A 1 109 ? -8.124 -12.221 -17.932 1.00 97.50 109 ILE A N 1
ATOM 856 C CA . ILE A 1 109 ? -9.019 -11.828 -16.836 1.00 97.50 109 ILE A CA 1
ATOM 857 C C . ILE A 1 109 ? -9.550 -10.423 -17.139 1.00 97.50 109 ILE A C 1
ATOM 859 O O . ILE A 1 109 ? -8.782 -9.533 -17.502 1.00 97.50 109 ILE A O 1
ATOM 863 N N . LYS A 1 110 ? -10.863 -10.221 -16.991 1.00 97.62 110 LYS A N 1
ATOM 864 C CA . LYS A 1 110 ? -11.504 -8.916 -17.185 1.00 97.62 110 LYS A CA 1
ATOM 865 C C . LYS A 1 110 ? -11.607 -8.163 -15.857 1.00 97.62 110 LYS A C 1
ATOM 867 O O . LYS A 1 110 ? -12.258 -8.650 -14.938 1.00 97.62 110 LYS A O 1
ATOM 872 N N . ASP A 1 111 ? -11.019 -6.978 -15.805 1.00 98.00 111 ASP A N 1
ATOM 873 C CA . ASP A 1 111 ? -11.104 -5.998 -14.721 1.00 98.00 111 ASP A CA 1
ATOM 874 C C . ASP A 1 111 ? -12.016 -4.819 -15.108 1.00 98.00 111 ASP A C 1
ATOM 876 O O . ASP A 1 111 ? -12.235 -4.544 -16.294 1.00 98.00 111 ASP A O 1
ATOM 880 N N . SER A 1 112 ? -12.569 -4.130 -14.108 1.00 95.56 112 SER A N 1
ATOM 881 C CA . SER A 1 112 ? -13.435 -2.958 -14.299 1.00 95.56 112 SER A CA 1
ATOM 882 C C . SER A 1 112 ? -12.657 -1.684 -14.635 1.00 95.56 112 SER A C 1
ATOM 884 O O . SER A 1 112 ? -13.197 -0.828 -15.334 1.00 95.56 112 SER A O 1
ATOM 886 N N . VAL A 1 113 ? -11.400 -1.574 -14.188 1.00 95.88 113 VAL A N 1
ATOM 887 C CA . VAL A 1 113 ? -10.541 -0.399 -14.404 1.00 95.88 113 VAL A CA 1
ATOM 888 C C . VAL A 1 113 ? -9.712 -0.555 -15.681 1.00 95.88 113 VAL A C 1
ATOM 890 O O . VAL A 1 113 ? -9.734 0.321 -16.544 1.00 95.88 113 VAL A O 1
ATOM 893 N N . HIS A 1 114 ? -9.020 -1.688 -15.834 1.00 96.50 114 HIS A N 1
ATOM 894 C CA . HIS A 1 114 ? -8.035 -1.901 -16.908 1.00 96.50 114 HIS A CA 1
ATOM 895 C C . HIS A 1 114 ? -8.551 -2.687 -18.120 1.00 96.50 114 HIS A C 1
ATOM 897 O O . HIS A 1 114 ? -7.857 -2.806 -19.130 1.00 96.50 114 HIS A O 1
ATOM 903 N N . GLY A 1 115 ? -9.769 -3.231 -18.063 1.00 96.94 115 GLY A N 1
ATOM 904 C CA . GLY A 1 115 ? -10.321 -4.051 -19.142 1.00 96.94 115 GLY A CA 1
ATOM 905 C C . GLY A 1 115 ? -9.726 -5.463 -19.166 1.00 96.94 115 GLY A C 1
ATOM 906 O O . GLY A 1 115 ? -9.757 -6.160 -18.159 1.00 96.94 115 GLY A O 1
ATOM 907 N N . MET A 1 116 ? -9.250 -5.942 -20.321 1.00 97.62 116 MET A N 1
ATOM 908 C CA . MET A 1 116 ? -8.678 -7.294 -20.432 1.00 97.62 116 MET A CA 1
ATOM 909 C C . MET A 1 116 ? -7.190 -7.312 -20.080 1.00 97.62 116 MET A C 1
ATOM 911 O O . MET A 1 116 ? -6.359 -6.826 -20.845 1.00 97.62 116 MET A O 1
ATOM 915 N N . MET A 1 117 ? -6.868 -7.954 -18.961 1.00 97.75 117 MET A N 1
ATOM 916 C CA . MET A 1 117 ? -5.510 -8.234 -18.496 1.00 97.75 117 MET A CA 1
ATOM 917 C C . MET A 1 117 ? -5.153 -9.696 -18.802 1.00 97.75 117 MET A C 1
ATOM 919 O O . MET A 1 117 ? -6.037 -10.552 -18.840 1.00 97.75 117 MET A O 1
ATOM 923 N N . TYR A 1 118 ? -3.872 -10.011 -18.998 1.00 97.19 118 TYR A N 1
ATOM 924 C CA . TYR A 1 118 ? -3.420 -11.361 -19.363 1.00 97.19 118 TYR A CA 1
ATOM 925 C C . TYR A 1 118 ? -2.312 -11.843 -18.428 1.00 97.19 118 TYR A C 1
ATOM 927 O O . TYR A 1 118 ? -1.363 -11.103 -18.183 1.00 97.19 118 TYR A O 1
ATOM 935 N N . PHE A 1 119 ? -2.370 -13.092 -17.967 1.00 97.50 119 PHE A N 1
ATOM 936 C CA . PHE A 1 119 ? -1.429 -13.651 -16.986 1.00 97.50 119 PHE A CA 1
ATOM 937 C C . PHE A 1 119 ? -0.768 -14.944 -17.475 1.00 97.50 119 PHE A C 1
ATOM 939 O O . PHE A 1 119 ? -1.382 -15.767 -18.155 1.00 97.50 119 PHE A O 1
ATOM 946 N N . GLU A 1 120 ? 0.505 -15.107 -17.135 1.00 95.38 120 GLU A N 1
ATOM 947 C CA . GLU A 1 120 ? 1.352 -16.249 -17.480 1.00 95.38 120 GLU A CA 1
ATOM 948 C C . GLU A 1 120 ? 1.001 -17.468 -16.608 1.00 95.38 120 GLU A C 1
ATOM 950 O O . GLU A 1 120 ? 0.426 -17.301 -15.528 1.00 95.38 120 GLU A O 1
ATOM 955 N N . PRO A 1 121 ? 1.367 -18.699 -17.014 1.00 95.12 121 PRO A N 1
ATOM 956 C CA . PRO A 1 121 ? 1.060 -19.906 -16.245 1.00 95.12 121 PRO A CA 1
ATOM 957 C C . PRO A 1 121 ? 1.535 -19.873 -14.782 1.00 95.12 121 PRO A C 1
ATOM 959 O O . PRO A 1 121 ? 0.779 -20.289 -13.906 1.00 95.12 121 PRO A O 1
ATOM 962 N N . ILE A 1 122 ? 2.723 -19.323 -14.490 1.00 95.56 122 ILE A N 1
ATOM 963 C CA . ILE A 1 122 ? 3.210 -19.162 -13.106 1.00 95.56 122 ILE A CA 1
ATOM 964 C C . ILE A 1 122 ? 2.376 -18.151 -12.310 1.00 95.56 122 ILE A C 1
ATOM 966 O O . ILE A 1 122 ? 1.952 -18.452 -11.198 1.00 95.56 122 ILE A O 1
ATOM 970 N N . CYS A 1 123 ? 2.052 -16.996 -12.901 1.00 97.75 123 CYS A N 1
ATOM 971 C CA . CYS A 1 123 ? 1.168 -16.002 -12.292 1.00 97.75 123 CYS A CA 1
ATOM 972 C C . CYS A 1 123 ? -0.195 -16.627 -11.974 1.00 97.75 123 CYS A C 1
ATOM 974 O O . CYS A 1 123 ? -0.714 -16.450 -10.879 1.00 97.75 123 CYS A O 1
ATOM 976 N N . MET A 1 124 ? -0.745 -17.433 -12.887 1.00 97.38 124 MET A N 1
ATOM 977 C CA . MET A 1 124 ? -1.994 -18.152 -12.642 1.00 97.38 124 MET A CA 1
ATOM 978 C C . MET A 1 124 ? -1.876 -19.222 -11.555 1.00 97.38 124 MET A C 1
ATOM 980 O O . MET A 1 124 ? -2.792 -19.354 -10.747 1.00 97.38 124 MET A O 1
ATOM 984 N N . ARG A 1 125 ? -0.754 -19.948 -11.488 1.00 97.38 125 ARG A N 1
ATOM 985 C CA . ARG A 1 125 ? -0.471 -20.903 -10.407 1.00 97.38 125 ARG A CA 1
ATOM 986 C C . ARG A 1 125 ? -0.340 -20.238 -9.043 1.00 97.38 125 ARG A C 1
ATOM 988 O O . ARG A 1 125 ? -0.688 -20.890 -8.072 1.00 97.38 125 ARG A O 1
ATOM 995 N N . ILE A 1 126 ? 0.116 -18.988 -8.973 1.00 98.44 126 ILE A N 1
ATOM 996 C CA . ILE A 1 126 ? 0.122 -18.173 -7.748 1.00 98.44 126 ILE A CA 1
ATOM 997 C C . ILE A 1 126 ? -1.294 -17.672 -7.431 1.00 98.44 126 ILE A C 1
ATOM 999 O O . ILE A 1 126 ? -1.751 -17.813 -6.298 1.00 98.44 126 ILE A O 1
ATOM 1003 N N . ILE A 1 127 ? -2.013 -17.136 -8.426 1.00 98.62 127 ILE A N 1
ATOM 1004 C CA . ILE A 1 127 ? -3.380 -16.611 -8.270 1.00 98.62 127 ILE A CA 1
ATOM 1005 C C . ILE A 1 127 ? -4.333 -17.692 -7.757 1.00 98.62 127 ILE A C 1
ATOM 1007 O O . ILE A 1 127 ? -5.114 -17.434 -6.844 1.00 98.62 127 ILE A O 1
ATOM 1011 N N . ASP A 1 128 ? -4.279 -18.901 -8.313 1.00 97.88 128 ASP A N 1
ATOM 1012 C CA . ASP A 1 128 ? -5.197 -20.001 -8.002 1.00 97.88 128 ASP A CA 1
ATOM 1013 C C . ASP A 1 128 ? -4.785 -20.774 -6.708 1.00 97.88 128 ASP A C 1
ATOM 1015 O O . ASP A 1 128 ? -5.019 -21.976 -6.592 1.00 97.88 128 ASP A O 1
ATOM 1019 N N . THR A 1 129 ? -4.203 -20.080 -5.710 1.00 98.62 129 THR A N 1
ATOM 1020 C CA . THR A 1 129 ? -3.814 -20.597 -4.369 1.00 98.62 129 THR A CA 1
ATOM 1021 C C . THR A 1 129 ? -4.709 -20.052 -3.252 1.00 98.62 129 THR A C 1
ATOM 1023 O O . THR A 1 129 ? -5.305 -18.985 -3.389 1.00 98.62 129 THR A O 1
ATOM 1026 N N . ILE A 1 130 ? -4.781 -20.726 -2.097 1.00 97.81 130 ILE A N 1
ATOM 1027 C CA . ILE A 1 130 ? -5.558 -20.231 -0.939 1.00 97.81 130 ILE A CA 1
ATOM 1028 C C . ILE A 1 130 ? -4.998 -18.888 -0.446 1.00 97.81 130 ILE A C 1
ATOM 1030 O O . ILE A 1 130 ? -5.758 -17.951 -0.195 1.00 97.81 130 ILE A O 1
ATOM 1034 N N . GLN A 1 131 ? -3.671 -18.789 -0.373 1.00 98.62 131 GLN A N 1
ATOM 1035 C CA . GLN A 1 131 ? -2.919 -17.626 0.087 1.00 98.62 131 GLN A CA 1
ATOM 1036 C C . GLN A 1 131 ? -3.226 -16.369 -0.744 1.00 98.62 131 GLN A C 1
ATOM 1038 O O . GLN A 1 131 ? -3.414 -15.297 -0.172 1.00 98.62 131 GLN A O 1
ATOM 1043 N N . PHE A 1 132 ? -3.344 -16.498 -2.072 1.00 98.81 132 PHE A N 1
ATOM 1044 C CA . PHE A 1 132 ? -3.710 -15.381 -2.947 1.00 98.81 132 PHE A CA 1
ATOM 1045 C C . PHE A 1 132 ? -5.230 -15.144 -3.006 1.00 98.81 132 PHE A C 1
ATOM 1047 O O . PHE A 1 132 ? -5.688 -14.003 -2.937 1.00 98.81 132 PHE A O 1
ATOM 1054 N N . GLN A 1 133 ? -6.054 -16.198 -3.074 1.00 98.50 133 GLN A N 1
ATOM 1055 C CA . GLN A 1 133 ? -7.522 -16.056 -3.106 1.00 98.50 133 GLN A CA 1
ATOM 1056 C C . GLN A 1 133 ? -8.082 -15.423 -1.818 1.00 98.50 133 GLN A C 1
ATOM 1058 O O . GLN A 1 133 ? -9.115 -14.753 -1.879 1.00 98.50 133 GLN A O 1
ATOM 1063 N N . ARG A 1 134 ? -7.384 -15.548 -0.679 1.00 98.31 134 ARG A N 1
ATOM 1064 C CA . ARG A 1 134 ? -7.638 -14.800 0.569 1.00 98.31 134 ARG A CA 1
ATOM 1065 C C . ARG A 1 134 ? -7.816 -13.297 0.338 1.00 98.31 134 ARG A C 1
ATOM 1067 O O . ARG A 1 134 ? -8.682 -12.696 0.968 1.00 98.31 134 ARG A O 1
ATOM 1074 N N . LEU A 1 135 ? -7.061 -12.694 -0.586 1.00 98.62 135 LEU A N 1
ATOM 1075 C CA . LEU A 1 135 ? -7.124 -11.255 -0.870 1.00 98.62 135 LEU A CA 1
ATOM 1076 C C . LEU A 1 135 ? -8.514 -10.788 -1.345 1.00 98.62 135 LEU A C 1
ATOM 1078 O O . LEU A 1 135 ? -8.814 -9.599 -1.265 1.00 98.62 135 LEU A O 1
ATOM 1082 N N . ARG A 1 136 ? -9.396 -11.698 -1.793 1.00 98.38 136 ARG A N 1
ATOM 1083 C CA . ARG A 1 136 ? -10.807 -11.395 -2.116 1.00 98.38 136 ARG A CA 1
ATOM 1084 C C . ARG A 1 136 ? -11.654 -11.056 -0.891 1.00 98.38 136 ARG A C 1
ATOM 1086 O O . ARG A 1 136 ? -12.759 -10.543 -1.032 1.00 98.38 136 ARG A O 1
ATOM 1093 N N . HIS A 1 137 ? -11.176 -11.413 0.295 1.00 97.88 137 HIS A N 1
ATOM 1094 C CA . HIS A 1 137 ? -11.848 -11.211 1.575 1.00 97.88 137 HIS A CA 1
ATOM 1095 C C . HIS A 1 137 ? -11.172 -10.119 2.416 1.00 97.88 137 HIS A C 1
ATOM 1097 O O . HIS A 1 137 ? -11.467 -9.994 3.601 1.00 97.88 137 HIS A O 1
ATOM 1103 N N . LEU A 1 138 ? -10.284 -9.333 1.799 1.00 98.00 138 LEU A N 1
ATOM 1104 C CA . LEU A 1 138 ? -9.669 -8.139 2.368 1.00 98.00 138 LEU A CA 1
ATOM 1105 C C . LEU A 1 138 ? -10.109 -6.924 1.552 1.00 98.00 138 LEU A C 1
ATOM 1107 O O . LEU A 1 138 ? -9.705 -6.778 0.395 1.00 98.00 138 LEU A O 1
ATOM 1111 N N . HIS A 1 139 ? -10.923 -6.044 2.132 1.00 97.88 139 HIS A N 1
ATOM 1112 C CA . HIS A 1 139 ? -11.286 -4.788 1.476 1.00 97.88 139 HIS A CA 1
ATOM 1113 C C . HIS A 1 139 ? -10.053 -3.881 1.350 1.00 97.88 139 HIS A C 1
ATOM 1115 O O . HIS A 1 139 ? -9.371 -3.612 2.346 1.00 97.88 139 HIS A O 1
ATOM 1121 N N . GLN A 1 140 ? -9.799 -3.355 0.146 1.00 97.12 140 GLN A N 1
ATOM 1122 C CA . GLN A 1 140 ? -8.677 -2.447 -0.142 1.00 97.12 140 GLN A CA 1
ATOM 1123 C C . GLN A 1 140 ? -8.664 -1.276 0.849 1.00 97.12 140 GLN A C 1
ATOM 1125 O O . GLN A 1 140 ? -7.664 -0.984 1.500 1.00 97.12 140 GLN A O 1
ATOM 1130 N N . LEU A 1 141 ? -9.834 -0.660 1.029 1.00 96.56 141 LEU A N 1
ATOM 1131 C CA . LEU A 1 141 ? -10.032 0.520 1.868 1.00 96.56 141 LEU A CA 1
ATOM 1132 C C . LEU A 1 141 ? -10.614 0.195 3.253 1.00 96.56 141 LEU A C 1
ATOM 1134 O O . LEU A 1 141 ? -11.203 1.065 3.903 1.00 96.56 141 LEU A O 1
ATOM 1138 N N . GLY A 1 142 ? -10.475 -1.053 3.711 1.00 94.88 142 GLY A N 1
ATOM 1139 C CA . GLY A 1 142 ? -10.972 -1.515 5.006 1.00 94.88 142 GLY A CA 1
ATOM 1140 C C . GLY A 1 142 ? -12.449 -1.172 5.216 1.00 94.88 142 GLY A C 1
ATOM 1141 O O . GLY A 1 142 ? -13.305 -1.569 4.436 1.00 94.88 142 GLY A O 1
ATOM 1142 N N . VAL A 1 143 ? -12.760 -0.390 6.253 1.00 94.38 143 VAL A N 1
ATOM 1143 C CA . VAL A 1 143 ? -14.143 -0.025 6.635 1.00 94.38 143 VAL A CA 1
ATOM 1144 C C . VAL A 1 143 ? -14.774 1.103 5.806 1.00 94.38 143 VAL A C 1
ATOM 1146 O O . VAL A 1 143 ? -15.870 1.568 6.123 1.00 94.38 143 VAL A O 1
ATOM 1149 N N . THR A 1 144 ? -14.111 1.566 4.745 1.00 95.81 144 THR A N 1
ATOM 1150 C CA . THR A 1 144 ? -14.564 2.703 3.920 1.00 95.81 144 THR A CA 1
ATOM 1151 C C . THR A 1 144 ? -15.956 2.493 3.312 1.00 95.81 144 THR A C 1
ATOM 1153 O O . THR A 1 144 ? -16.714 3.461 3.203 1.00 95.81 144 THR A O 1
ATOM 1156 N N . PHE A 1 145 ? -16.351 1.245 3.026 1.00 94.94 145 PHE A N 1
ATOM 1157 C CA . PHE A 1 145 ? -17.685 0.896 2.514 1.00 94.94 145 PHE A CA 1
ATOM 1158 C C . PHE A 1 145 ? -18.850 1.306 3.440 1.00 94.94 145 PHE A C 1
ATOM 1160 O O . PHE A 1 145 ? -19.970 1.501 2.970 1.00 94.94 145 PHE A O 1
ATOM 1167 N N . HIS A 1 146 ? -18.610 1.520 4.742 1.00 93.56 146 HIS A N 1
ATOM 1168 C CA . HIS A 1 146 ? -19.620 2.051 5.672 1.00 93.56 146 HIS A CA 1
ATOM 1169 C C . HIS A 1 146 ? -19.975 3.534 5.433 1.00 93.56 146 HIS A C 1
ATOM 1171 O O . HIS A 1 146 ? -20.921 4.046 6.045 1.00 93.56 146 HIS A O 1
ATOM 1177 N N . VAL A 1 147 ? -19.209 4.237 4.588 1.00 93.94 147 VAL A N 1
ATOM 1178 C CA . VAL A 1 147 ? -19.415 5.648 4.218 1.00 93.94 147 VAL A CA 1
ATOM 1179 C C . VAL A 1 147 ? -19.533 5.803 2.701 1.00 93.94 147 VAL A C 1
ATOM 1181 O O . VAL A 1 147 ? -20.494 6.406 2.230 1.00 93.94 147 VAL A O 1
ATOM 1184 N N . TYR A 1 148 ? -18.599 5.231 1.938 1.00 95.81 148 TYR A N 1
ATOM 1185 C CA . TYR A 1 148 ? -18.618 5.214 0.475 1.00 95.81 148 TYR A CA 1
ATOM 1186 C C . TYR A 1 148 ? -19.113 3.849 0.005 1.00 95.81 148 TYR A C 1
ATOM 1188 O O . TYR A 1 148 ? -18.326 2.921 -0.136 1.00 95.81 148 TYR A O 1
ATOM 1196 N N . ILE A 1 149 ? -20.417 3.715 -0.236 1.00 94.38 149 ILE A N 1
ATOM 1197 C CA . ILE A 1 149 ? -21.072 2.414 -0.480 1.00 94.38 149 ILE A CA 1
ATOM 1198 C C . ILE A 1 149 ? -20.514 1.603 -1.666 1.00 94.38 149 ILE A C 1
ATOM 1200 O O . ILE A 1 149 ? -20.729 0.398 -1.711 1.00 94.38 149 ILE A O 1
ATOM 1204 N N . GLY A 1 150 ? -19.813 2.240 -2.612 1.00 95.88 150 GLY A N 1
ATOM 1205 C CA . GLY A 1 150 ? -19.148 1.571 -3.738 1.00 95.88 150 GLY A CA 1
ATOM 1206 C C . GLY A 1 150 ? -17.731 1.063 -3.441 1.00 95.88 150 GLY A C 1
ATOM 1207 O O . GLY A 1 150 ? -17.194 0.290 -4.229 1.00 95.88 150 GLY A O 1
ATOM 1208 N N . ALA A 1 151 ? -17.129 1.449 -2.309 1.00 96.50 151 ALA A N 1
ATOM 1209 C CA . ALA A 1 151 ? -15.764 1.094 -1.903 1.00 96.50 151 ALA A CA 1
ATOM 1210 C C . ALA A 1 151 ? -15.665 -0.333 -1.327 1.00 96.50 151 ALA A C 1
ATOM 1212 O O . ALA A 1 151 ? -15.089 -0.555 -0.261 1.00 96.50 151 ALA A O 1
ATOM 1213 N N . THR A 1 152 ? -16.278 -1.292 -2.022 1.00 96.69 152 THR A N 1
ATOM 1214 C CA . THR A 1 152 ? -16.321 -2.720 -1.675 1.00 96.69 152 THR A CA 1
ATOM 1215 C C . THR A 1 152 ? -15.229 -3.532 -2.373 1.00 96.69 152 THR A C 1
ATOM 1217 O O . THR A 1 152 ? -15.239 -4.758 -2.297 1.00 96.69 152 THR A O 1
ATOM 1220 N N . HIS A 1 153 ? -14.322 -2.877 -3.103 1.00 97.81 153 HIS A N 1
ATOM 1221 C CA . HIS A 1 153 ? -13.245 -3.539 -3.832 1.00 97.81 153 HIS A CA 1
ATOM 1222 C C . HIS A 1 153 ? -12.179 -4.111 -2.893 1.00 97.81 153 HIS A C 1
ATOM 1224 O O . HIS A 1 153 ? -11.968 -3.663 -1.762 1.00 97.81 153 HIS A O 1
ATOM 1230 N N . SER A 1 154 ? -11.517 -5.142 -3.390 1.00 98.31 154 SER A N 1
ATOM 1231 C CA . SER A 1 154 ? -10.653 -6.047 -2.649 1.00 98.31 154 SER A CA 1
ATOM 1232 C C . SER A 1 154 ? -9.183 -5.899 -3.038 1.00 98.31 154 SER A C 1
ATOM 1234 O O . SER A 1 154 ? -8.854 -5.530 -4.169 1.00 98.31 154 SER A O 1
ATOM 1236 N N . ARG A 1 155 ? -8.289 -6.281 -2.120 1.00 98.56 155 ARG A N 1
ATOM 1237 C CA . ARG A 1 155 ? -6.839 -6.380 -2.372 1.00 98.56 155 ARG A CA 1
ATOM 1238 C C . ARG A 1 155 ? -6.522 -7.273 -3.582 1.00 98.56 155 ARG A C 1
ATOM 1240 O O . ARG A 1 155 ? -5.552 -7.031 -4.294 1.00 98.56 155 ARG A O 1
ATOM 1247 N N . PHE A 1 156 ? -7.366 -8.274 -3.862 1.00 98.75 156 PHE A N 1
ATOM 1248 C CA . PHE A 1 156 ? -7.203 -9.208 -4.983 1.00 98.75 156 PHE A CA 1
ATOM 1249 C C . PHE A 1 156 ? -7.195 -8.514 -6.351 1.00 98.75 156 PHE A C 1
ATOM 1251 O O . PHE A 1 156 ? -6.292 -8.744 -7.152 1.00 98.75 156 PHE A O 1
ATOM 1258 N N . GLU A 1 157 ? -8.198 -7.684 -6.652 1.00 98.44 157 GLU A N 1
ATOM 1259 C CA . GLU A 1 157 ? -8.307 -7.059 -7.982 1.00 98.44 157 GLU A CA 1
ATOM 1260 C C . GLU A 1 157 ? -7.348 -5.879 -8.157 1.00 98.44 157 GLU A C 1
ATOM 1262 O O . GLU A 1 157 ? -6.862 -5.651 -9.263 1.00 98.44 157 GLU A O 1
ATOM 1267 N N . HIS A 1 158 ? -6.989 -5.214 -7.056 1.00 98.75 158 HIS A N 1
ATOM 1268 C CA . HIS A 1 158 ? -5.862 -4.288 -7.006 1.00 98.75 158 HIS A CA 1
ATOM 1269 C C . HIS A 1 158 ? -4.538 -4.994 -7.346 1.00 98.75 158 HIS A C 1
ATOM 1271 O O . HIS A 1 158 ? -3.889 -4.611 -8.313 1.00 98.75 158 HIS A O 1
ATOM 1277 N N . SER A 1 159 ? -4.192 -6.098 -6.672 1.00 98.81 159 SER A N 1
ATOM 1278 C CA . SER A 1 159 ? -2.962 -6.870 -6.945 1.00 98.81 159 SER A CA 1
ATOM 1279 C C . SER A 1 159 ? -2.853 -7.338 -8.407 1.00 98.81 159 SER A C 1
ATOM 1281 O O . SER A 1 159 ? -1.777 -7.291 -9.006 1.00 98.81 159 SER A O 1
ATOM 1283 N N . LEU A 1 160 ? -3.972 -7.743 -9.026 1.00 98.81 160 LEU A N 1
ATOM 1284 C CA . LEU A 1 160 ? -4.012 -8.057 -10.461 1.00 98.81 160 LEU A CA 1
ATOM 1285 C C . LEU A 1 160 ? -3.763 -6.822 -11.346 1.00 98.81 160 LEU A C 1
ATOM 1287 O O . LEU A 1 160 ? -3.048 -6.925 -12.345 1.00 98.81 160 LEU A O 1
ATOM 1291 N N . GLY A 1 161 ? -4.341 -5.672 -10.994 1.00 98.75 161 GLY A N 1
ATOM 1292 C CA . GLY A 1 161 ? -4.142 -4.409 -11.703 1.00 98.75 161 GLY A CA 1
ATOM 1293 C C . GLY A 1 161 ? -2.708 -3.885 -11.600 1.00 98.75 161 GLY A C 1
ATOM 1294 O O . GLY A 1 161 ? -2.114 -3.531 -12.618 1.00 98.75 161 GLY A O 1
ATOM 1295 N N . VAL A 1 162 ? -2.102 -3.937 -10.411 1.00 98.88 162 VAL A N 1
ATOM 1296 C CA . VAL A 1 162 ? -0.694 -3.568 -10.184 1.00 98.88 162 VAL A CA 1
ATOM 1297 C C . VAL A 1 162 ? 0.238 -4.465 -11.003 1.00 98.88 162 VAL A C 1
ATOM 1299 O O . VAL A 1 162 ? 1.119 -3.954 -11.693 1.00 98.88 162 VAL A O 1
ATOM 1302 N N . ALA A 1 163 ? -0.002 -5.781 -11.041 1.00 98.88 163 ALA A N 1
ATOM 1303 C CA . ALA A 1 163 ? 0.745 -6.709 -11.897 1.00 98.88 163 ALA A CA 1
ATOM 1304 C C . ALA A 1 163 ? 0.628 -6.383 -13.399 1.00 98.88 163 ALA A C 1
ATOM 1306 O O . ALA A 1 163 ? 1.618 -6.448 -14.131 1.00 98.88 163 ALA A O 1
ATOM 1307 N N . PHE A 1 164 ? -0.563 -6.002 -13.867 1.00 98.69 164 PHE A N 1
ATOM 1308 C CA . PHE A 1 164 ? -0.785 -5.581 -15.251 1.00 98.69 164 PHE A CA 1
ATOM 1309 C C . PHE A 1 164 ? -0.053 -4.269 -15.586 1.00 98.69 164 PHE A C 1
ATOM 1311 O O . PHE A 1 164 ? 0.651 -4.200 -16.596 1.00 98.69 164 PHE A O 1
ATOM 1318 N N . LEU A 1 165 ? -0.141 -3.250 -14.726 1.00 98.75 165 LEU A N 1
ATOM 1319 C CA . LEU A 1 165 ? 0.566 -1.979 -14.922 1.00 98.75 165 LEU A CA 1
ATOM 1320 C C . LEU A 1 165 ? 2.095 -2.137 -14.833 1.00 98.75 165 LEU A C 1
ATOM 1322 O O . LEU A 1 165 ? 2.818 -1.489 -15.593 1.00 98.75 165 LEU A O 1
ATOM 1326 N N . ALA A 1 166 ? 2.591 -3.021 -13.963 1.00 98.81 166 ALA A N 1
ATOM 1327 C CA . ALA A 1 166 ? 4.011 -3.352 -13.851 1.00 98.81 166 ALA A CA 1
ATOM 1328 C C . ALA A 1 166 ? 4.558 -3.973 -15.145 1.00 98.81 166 ALA A C 1
ATOM 1330 O O . ALA A 1 166 ? 5.609 -3.554 -15.633 1.00 98.81 166 ALA A O 1
ATOM 1331 N N . GLU A 1 167 ? 3.819 -4.914 -15.744 1.00 98.50 167 GLU A N 1
ATOM 1332 C CA . GLU A 1 167 ? 4.156 -5.481 -17.054 1.00 98.50 167 GLU A CA 1
ATOM 1333 C C . GLU A 1 167 ? 4.131 -4.414 -18.154 1.00 98.50 167 GLU A C 1
ATOM 1335 O O . GLU A 1 167 ? 5.069 -4.341 -18.951 1.00 98.50 167 GLU A O 1
ATOM 1340 N N . MET A 1 168 ? 3.093 -3.567 -18.195 1.00 98.44 168 MET A N 1
ATOM 1341 C CA . MET A 1 168 ? 2.989 -2.487 -19.182 1.00 98.44 168 MET A CA 1
ATOM 1342 C C . MET A 1 168 ? 4.182 -1.533 -19.102 1.00 98.44 168 MET A C 1
ATOM 1344 O O . MET A 1 168 ? 4.754 -1.184 -20.136 1.00 98.44 168 MET A O 1
ATOM 1348 N N . LEU A 1 169 ? 4.578 -1.128 -17.891 1.00 98.56 169 LEU A N 1
ATOM 1349 C CA . LEU A 1 169 ? 5.732 -0.260 -17.687 1.00 98.56 169 LEU A CA 1
ATOM 1350 C C . LEU A 1 169 ? 7.029 -0.969 -18.084 1.00 98.56 169 LEU A C 1
ATOM 1352 O O . LEU A 1 169 ? 7.754 -0.446 -18.927 1.00 98.56 169 LEU A O 1
ATOM 1356 N N . ALA A 1 170 ? 7.301 -2.167 -17.565 1.00 98.31 170 ALA A N 1
ATOM 1357 C CA . ALA A 1 170 ? 8.530 -2.900 -17.872 1.00 98.31 170 ALA A CA 1
ATOM 1358 C C . ALA A 1 170 ? 8.681 -3.197 -19.380 1.00 98.31 170 ALA A C 1
ATOM 1360 O O . ALA A 1 170 ? 9.753 -2.978 -19.946 1.00 98.31 170 ALA A O 1
ATOM 136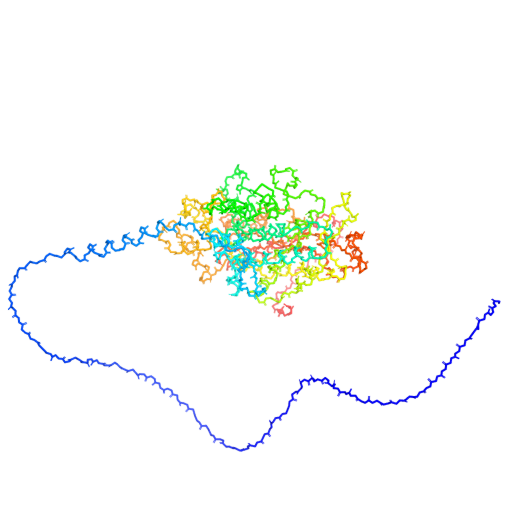1 N N . THR A 1 171 ? 7.594 -3.585 -20.057 1.00 97.62 171 THR A N 1
ATOM 1362 C CA . THR A 1 171 ? 7.555 -3.787 -21.518 1.00 97.62 171 THR A CA 1
ATOM 1363 C C . THR A 1 171 ? 7.785 -2.476 -22.275 1.00 97.62 171 THR A C 1
ATOM 1365 O O . THR A 1 171 ? 8.555 -2.439 -23.233 1.00 97.62 171 THR A O 1
ATOM 1368 N N . ASN A 1 172 ? 7.183 -1.364 -21.838 1.00 97.25 172 ASN A N 1
ATOM 1369 C CA . ASN A 1 172 ? 7.427 -0.046 -22.430 1.00 97.25 172 ASN A CA 1
ATOM 1370 C C . ASN A 1 172 ? 8.901 0.386 -22.289 1.00 97.25 172 ASN A C 1
ATOM 1372 O O . ASN A 1 172 ? 9.479 0.930 -23.233 1.00 97.25 172 ASN A O 1
ATOM 1376 N N . LEU A 1 173 ? 9.537 0.100 -21.146 1.00 96.62 173 LEU A N 1
ATOM 1377 C CA . LEU A 1 173 ? 10.969 0.342 -20.957 1.00 96.62 173 LEU A CA 1
ATOM 1378 C C . LEU A 1 173 ? 11.815 -0.570 -21.865 1.00 96.62 173 LEU A C 1
ATOM 1380 O O . LEU A 1 173 ? 12.716 -0.060 -22.526 1.00 96.62 173 LEU A O 1
ATOM 1384 N N . GLN A 1 174 ? 11.505 -1.865 -21.980 1.00 96.19 174 GLN A N 1
ATOM 1385 C CA . GLN A 1 174 ? 12.192 -2.793 -22.894 1.00 96.19 174 GLN A CA 1
ATOM 1386 C C . GLN A 1 174 ? 12.124 -2.308 -24.357 1.00 96.19 174 GLN A C 1
ATOM 1388 O O . GLN A 1 174 ? 13.154 -2.164 -25.016 1.00 96.19 174 GLN A O 1
ATOM 1393 N N . LEU A 1 175 ? 10.925 -1.971 -24.848 1.00 93.94 175 LEU A N 1
ATOM 1394 C CA . LEU A 1 175 ? 10.699 -1.523 -26.230 1.00 93.94 175 LEU A CA 1
ATOM 1395 C C . LEU A 1 175 ? 11.406 -0.202 -26.565 1.00 93.94 175 LEU A C 1
ATOM 1397 O O . LEU A 1 175 ? 11.879 -0.021 -27.688 1.00 93.94 175 LEU A O 1
ATOM 1401 N N . HIS A 1 176 ? 11.479 0.734 -25.615 1.00 89.31 176 HIS A N 1
ATOM 1402 C CA . HIS A 1 176 ? 12.122 2.031 -25.841 1.00 89.31 176 HIS A CA 1
ATOM 1403 C C . HIS A 1 176 ? 13.640 2.041 -25.634 1.00 89.31 176 HIS A C 1
ATOM 1405 O O . HIS A 1 176 ? 14.284 2.986 -26.095 1.00 89.31 176 HIS A O 1
ATOM 1411 N N . HIS A 1 177 ? 14.216 1.008 -25.011 1.00 89.25 177 HIS A N 1
ATOM 1412 C CA . HIS A 1 177 ? 15.658 0.917 -24.761 1.00 89.25 177 HIS A CA 1
ATOM 1413 C C . HIS A 1 177 ? 16.213 -0.468 -25.152 1.00 89.25 177 HIS A C 1
ATOM 1415 O O . HIS A 1 177 ? 16.750 -1.154 -24.286 1.00 89.25 177 HIS A O 1
ATOM 1421 N N . PRO A 1 178 ? 16.176 -0.890 -26.438 1.00 84.69 178 PRO A N 1
ATOM 1422 C CA . PRO A 1 178 ? 16.665 -2.215 -26.858 1.00 84.69 178 PRO A CA 1
ATOM 1423 C C . PRO A 1 178 ? 18.160 -2.481 -26.600 1.00 84.69 178 PRO A C 1
ATOM 1425 O O . PRO A 1 178 ? 18.639 -3.589 -26.817 1.00 84.69 178 PRO A O 1
ATOM 1428 N N . TRP A 1 179 ? 18.917 -1.458 -26.190 1.00 86.19 179 TRP A N 1
ATOM 1429 C CA . TRP A 1 179 ? 20.316 -1.561 -25.767 1.00 86.19 179 TRP A CA 1
ATOM 1430 C C . TRP A 1 179 ? 20.486 -1.878 -24.271 1.00 86.19 179 TRP A C 1
ATOM 1432 O O . TRP A 1 179 ? 21.589 -2.225 -23.854 1.00 86.19 179 TRP A O 1
ATOM 1442 N N . LEU A 1 180 ? 19.429 -1.750 -23.461 1.00 89.31 180 LEU A N 1
ATOM 1443 C CA . LEU A 1 180 ? 19.395 -2.258 -22.091 1.00 89.31 180 LEU A CA 1
ATOM 1444 C C . LEU A 1 180 ? 18.893 -3.707 -22.138 1.00 89.31 180 LEU A C 1
ATOM 1446 O O . LEU A 1 180 ? 17.814 -3.942 -22.686 1.00 89.31 180 LEU A O 1
ATOM 1450 N N . PRO A 1 181 ? 19.622 -4.687 -21.576 1.00 92.75 181 PRO A N 1
ATOM 1451 C CA . PRO A 1 181 ? 19.260 -6.097 -21.683 1.00 92.75 181 PRO A CA 1
ATOM 1452 C C . PRO A 1 181 ? 18.164 -6.483 -20.671 1.00 92.75 181 PRO A C 1
ATOM 1454 O O . PRO A 1 181 ? 18.347 -7.371 -19.841 1.00 92.75 181 PRO A O 1
ATOM 1457 N N . ILE A 1 182 ? 17.011 -5.811 -20.749 1.00 95.25 182 ILE A N 1
ATOM 1458 C CA . ILE A 1 182 ? 15.780 -6.167 -20.031 1.00 95.25 182 ILE A CA 1
ATOM 1459 C C . ILE A 1 182 ? 15.220 -7.433 -20.687 1.00 95.25 182 ILE A C 1
ATOM 1461 O O . ILE A 1 182 ? 14.714 -7.391 -21.812 1.00 95.25 182 ILE A O 1
ATOM 1465 N N . ARG A 1 183 ? 15.330 -8.574 -20.005 1.00 94.75 183 ARG A N 1
ATOM 1466 C CA . ARG A 1 183 ? 14.871 -9.873 -20.518 1.00 94.75 183 ARG A CA 1
ATOM 1467 C C . ARG A 1 183 ? 13.405 -10.084 -20.163 1.00 94.75 183 ARG A C 1
ATOM 1469 O O . ARG A 1 183 ? 12.931 -9.597 -19.139 1.00 94.75 183 ARG A O 1
ATOM 1476 N N . ASP A 1 184 ? 12.720 -10.929 -20.922 1.00 94.75 184 ASP A N 1
ATOM 1477 C CA . ASP A 1 184 ? 11.325 -11.296 -20.637 1.00 94.75 184 ASP A CA 1
ATOM 1478 C C . ASP A 1 184 ? 11.173 -11.932 -19.242 1.00 94.75 184 ASP A C 1
ATOM 1480 O O . ASP A 1 184 ? 10.169 -11.720 -18.564 1.00 94.75 184 ASP A O 1
ATOM 1484 N N . LYS A 1 185 ? 12.216 -12.626 -18.754 1.00 94.81 185 LYS A N 1
ATOM 1485 C CA . LYS A 1 185 ? 12.256 -13.134 -17.375 1.00 94.81 185 LYS A CA 1
ATOM 1486 C C . LYS A 1 185 ? 12.311 -12.025 -16.319 1.00 94.81 185 LYS A C 1
ATOM 1488 O O . LYS A 1 185 ? 11.724 -12.185 -15.256 1.00 94.81 185 LYS A O 1
ATOM 1493 N N . ASP A 1 186 ? 12.956 -10.890 -16.605 1.00 97.19 186 ASP A N 1
ATOM 1494 C CA . ASP A 1 186 ? 12.971 -9.733 -15.701 1.00 97.19 186 ASP A CA 1
ATOM 1495 C C . ASP A 1 186 ? 11.575 -9.098 -15.623 1.00 97.19 186 ASP A C 1
ATOM 1497 O O . ASP A 1 186 ? 11.103 -8.805 -14.527 1.00 97.19 186 ASP A O 1
ATOM 1501 N N . ILE A 1 187 ? 10.879 -8.975 -16.762 1.00 98.25 187 ILE A N 1
ATOM 1502 C CA . ILE A 1 187 ? 9.479 -8.516 -16.831 1.00 98.25 187 ILE A CA 1
ATOM 1503 C C . ILE A 1 187 ? 8.562 -9.460 -16.039 1.00 98.25 187 ILE A C 1
ATOM 1505 O O . ILE A 1 187 ? 7.728 -8.996 -15.260 1.00 98.25 187 ILE A O 1
ATOM 1509 N N . LEU A 1 188 ? 8.742 -10.777 -16.180 1.00 98.06 188 LEU A N 1
ATOM 1510 C CA . LEU A 1 188 ? 7.978 -11.773 -15.426 1.00 98.06 188 LEU A CA 1
ATOM 1511 C C . LEU A 1 188 ? 8.246 -11.685 -13.914 1.00 98.06 188 LEU A C 1
ATOM 1513 O O . LEU A 1 188 ? 7.298 -11.733 -13.134 1.00 98.06 188 LEU A O 1
ATOM 1517 N N . CYS A 1 189 ? 9.496 -11.475 -13.490 1.00 98.56 189 CYS A N 1
ATOM 1518 C CA . CYS A 1 189 ? 9.829 -11.234 -12.081 1.00 98.56 189 CYS A CA 1
ATOM 1519 C C . CYS A 1 189 ? 9.146 -9.970 -11.544 1.00 98.56 189 CYS A C 1
ATOM 1521 O O . CYS A 1 189 ? 8.473 -10.021 -10.518 1.00 98.56 189 CYS A O 1
ATOM 1523 N N . ILE A 1 190 ? 9.251 -8.852 -12.268 1.00 98.81 190 ILE A N 1
ATOM 1524 C CA . ILE A 1 190 ? 8.597 -7.579 -11.925 1.00 98.81 190 ILE A CA 1
ATOM 1525 C C . ILE A 1 190 ? 7.084 -7.765 -11.769 1.00 98.81 190 ILE A C 1
ATOM 1527 O O . ILE A 1 190 ? 6.490 -7.276 -10.809 1.00 98.81 190 ILE A O 1
ATOM 1531 N N . LYS A 1 191 ? 6.467 -8.527 -12.673 1.00 98.69 191 LYS A N 1
ATOM 1532 C CA . LYS A 1 191 ? 5.041 -8.843 -12.635 1.00 98.69 191 LYS A CA 1
ATOM 1533 C C . LYS A 1 191 ? 4.651 -9.745 -11.463 1.00 98.69 191 LYS A C 1
ATOM 1535 O O . LYS A 1 191 ? 3.611 -9.504 -10.858 1.00 98.69 191 LYS A O 1
ATOM 1540 N N . ILE A 1 192 ? 5.461 -10.747 -11.114 1.00 98.75 192 ILE A N 1
ATOM 1541 C CA . ILE A 1 192 ? 5.228 -11.600 -9.936 1.00 98.75 192 ILE A CA 1
ATOM 1542 C C . ILE A 1 192 ? 5.389 -10.790 -8.643 1.00 98.75 192 ILE A C 1
ATOM 1544 O O . ILE A 1 192 ? 4.566 -10.923 -7.744 1.00 98.75 192 ILE A O 1
ATOM 1548 N N . ALA A 1 193 ? 6.386 -9.907 -8.553 1.00 98.81 193 ALA A N 1
ATOM 1549 C CA . ALA A 1 193 ? 6.545 -9.008 -7.411 1.00 98.81 193 ALA A CA 1
ATOM 1550 C C . ALA A 1 193 ? 5.334 -8.076 -7.256 1.00 98.81 193 ALA A C 1
ATOM 1552 O O . ALA A 1 193 ? 4.736 -8.013 -6.188 1.00 98.81 193 ALA A O 1
ATOM 1553 N N . ALA A 1 194 ? 4.916 -7.429 -8.344 1.00 98.88 194 ALA A N 1
ATOM 1554 C CA . ALA A 1 194 ? 3.722 -6.590 -8.398 1.00 98.88 194 ALA A CA 1
ATOM 1555 C C . ALA A 1 194 ? 2.425 -7.347 -8.063 1.00 98.88 194 ALA A C 1
ATOM 1557 O O . ALA A 1 194 ? 1.542 -6.796 -7.413 1.00 98.88 194 ALA A O 1
ATOM 1558 N N . LEU A 1 195 ? 2.317 -8.616 -8.457 1.00 98.81 195 LEU A N 1
ATOM 1559 C CA . LEU A 1 195 ? 1.207 -9.491 -8.087 1.00 98.81 195 LEU A CA 1
ATOM 1560 C C . LEU A 1 195 ? 1.215 -9.799 -6.582 1.00 98.81 195 LEU A C 1
ATOM 1562 O O . LEU A 1 195 ? 0.171 -9.777 -5.945 1.00 98.81 195 LEU A O 1
ATOM 1566 N N . CYS A 1 196 ? 2.385 -10.077 -6.010 1.00 98.81 196 CYS A N 1
ATOM 1567 C CA . CYS A 1 196 ? 2.530 -10.577 -4.642 1.00 98.81 196 CYS A CA 1
ATOM 1568 C C . CYS A 1 196 ? 2.758 -9.493 -3.573 1.00 98.81 196 CYS A C 1
ATOM 1570 O O . CYS A 1 196 ? 2.773 -9.834 -2.390 1.00 98.81 196 CYS A O 1
ATOM 1572 N N . HIS A 1 197 ? 2.926 -8.220 -3.952 1.00 98.56 197 HIS A N 1
ATOM 1573 C CA . HIS A 1 197 ? 3.319 -7.133 -3.038 1.00 98.56 197 HIS A CA 1
ATOM 1574 C C . HIS A 1 197 ? 2.378 -6.933 -1.840 1.00 98.56 197 HIS A C 1
ATOM 1576 O O . HIS A 1 197 ? 2.814 -6.468 -0.790 1.00 98.56 197 HIS A O 1
ATOM 1582 N N . ASP A 1 198 ? 1.123 -7.354 -1.981 1.00 98.00 198 ASP A N 1
ATOM 1583 C CA . ASP A 1 198 ? 0.020 -7.093 -1.056 1.00 98.00 198 ASP A CA 1
ATOM 1584 C C . ASP A 1 198 ? -0.427 -8.322 -0.234 1.00 98.00 198 ASP A C 1
ATOM 1586 O O . ASP A 1 198 ? -1.360 -8.246 0.574 1.00 98.00 198 ASP A O 1
ATOM 1590 N N . LEU A 1 199 ? 0.238 -9.473 -0.417 1.00 98.62 199 LEU A N 1
ATOM 1591 C CA . LEU A 1 199 ? -0.077 -10.742 0.258 1.00 98.62 199 LEU A CA 1
ATOM 1592 C C . LEU A 1 199 ? -0.089 -10.641 1.797 1.00 98.62 199 LEU A C 1
ATOM 1594 O O . LEU A 1 199 ? -0.835 -11.368 2.462 1.00 98.62 199 LEU A O 1
ATOM 1598 N N . GLY A 1 200 ? 0.723 -9.747 2.361 1.00 97.75 200 GLY A N 1
ATOM 1599 C CA . GLY A 1 200 ? 0.919 -9.545 3.793 1.00 97.75 200 GLY A CA 1
ATOM 1600 C C . GLY A 1 200 ? -0.111 -8.672 4.500 1.00 97.75 200 GLY A C 1
ATOM 1601 O O . GLY A 1 200 ? -0.038 -8.543 5.724 1.00 97.75 200 GLY A O 1
ATOM 1602 N N . HIS A 1 201 ? -1.084 -8.085 3.797 1.00 98.00 201 HIS A N 1
ATOM 1603 C CA . HIS A 1 201 ? -2.135 -7.328 4.478 1.00 98.00 201 HIS A CA 1
ATOM 1604 C C . HIS A 1 201 ? -2.996 -8.220 5.374 1.00 98.00 201 HIS A C 1
ATOM 1606 O O . HIS A 1 201 ? -3.326 -9.351 5.023 1.00 98.00 201 HIS A O 1
ATOM 1612 N N . GLY A 1 202 ? -3.362 -7.702 6.549 1.00 96.38 202 GLY A N 1
ATOM 1613 C CA . GLY A 1 202 ? -4.341 -8.309 7.453 1.00 96.38 202 GLY A CA 1
ATOM 1614 C C . GLY A 1 202 ? -5.765 -7.783 7.222 1.00 96.38 202 GLY A C 1
ATOM 1615 O O . GLY A 1 202 ? -5.981 -6.960 6.327 1.00 96.38 202 GLY A O 1
ATOM 1616 N N . PRO A 1 203 ? -6.739 -8.225 8.042 1.00 96.31 203 PRO A N 1
ATOM 1617 C CA . PRO A 1 203 ? -8.117 -7.752 7.986 1.00 96.31 2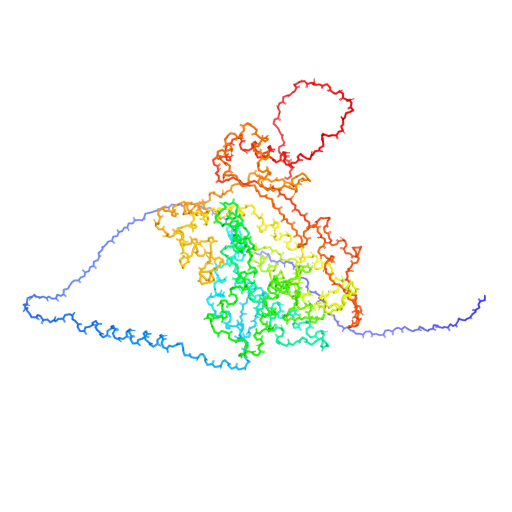03 PRO A CA 1
ATOM 1618 C C . PRO A 1 203 ? -8.211 -6.228 8.047 1.00 96.31 203 PRO A C 1
ATOM 1620 O O . PRO A 1 203 ? -7.581 -5.582 8.886 1.00 96.31 203 PRO A O 1
ATOM 1623 N N . PHE A 1 204 ? -9.035 -5.657 7.177 1.00 96.00 204 PHE A N 1
ATOM 1624 C CA . PHE A 1 204 ? -9.239 -4.218 7.013 1.00 96.00 204 PHE A CA 1
ATOM 1625 C C . PHE A 1 204 ? -7.979 -3.439 6.595 1.00 96.00 204 PHE A C 1
ATOM 1627 O O . PHE A 1 204 ? -7.899 -2.224 6.808 1.00 96.00 204 PHE A O 1
ATOM 1634 N N . SER A 1 205 ? -7.031 -4.110 5.930 1.00 94.38 205 SER A N 1
ATOM 1635 C CA . SER A 1 205 ? -5.876 -3.490 5.271 1.00 94.38 205 SER A CA 1
ATOM 1636 C C . SER A 1 205 ? -5.038 -2.655 6.255 1.00 94.38 205 SER A C 1
ATOM 1638 O O . SER A 1 205 ? -4.650 -3.187 7.291 1.00 94.38 205 SER A O 1
ATOM 1640 N N . HIS A 1 206 ? -4.785 -1.364 5.994 1.00 92.75 206 HIS A N 1
ATOM 1641 C CA . HIS A 1 206 ? -3.947 -0.499 6.849 1.00 92.75 206 HIS A CA 1
ATOM 1642 C C . HIS A 1 206 ? -4.466 -0.283 8.284 1.00 92.75 206 HIS A C 1
ATOM 1644 O O . HIS A 1 206 ? -3.767 0.280 9.130 1.00 92.75 206 HIS A O 1
ATOM 1650 N N . LEU A 1 207 ? -5.684 -0.735 8.594 1.00 93.06 207 LEU A N 1
ATOM 1651 C CA . LEU A 1 207 ? -6.156 -0.828 9.972 1.00 93.06 207 LEU A CA 1
ATOM 1652 C C . LEU A 1 207 ? -5.345 -1.856 10.772 1.00 93.06 207 LEU A C 1
ATOM 1654 O O . LEU A 1 207 ? -5.090 -1.613 11.948 1.00 93.06 207 LEU A O 1
ATOM 1658 N N . PHE A 1 208 ? -4.928 -2.967 10.156 1.00 93.50 208 PHE A N 1
ATOM 1659 C CA . PHE A 1 208 ? -4.189 -4.037 10.822 1.00 93.50 208 PHE A CA 1
ATOM 1660 C C . PHE A 1 208 ? -2.764 -3.600 11.190 1.00 93.50 208 PHE A C 1
ATOM 1662 O O . PHE A 1 208 ? -2.467 -3.407 12.370 1.00 93.50 208 PHE A O 1
ATOM 1669 N N . ASP A 1 209 ? -1.90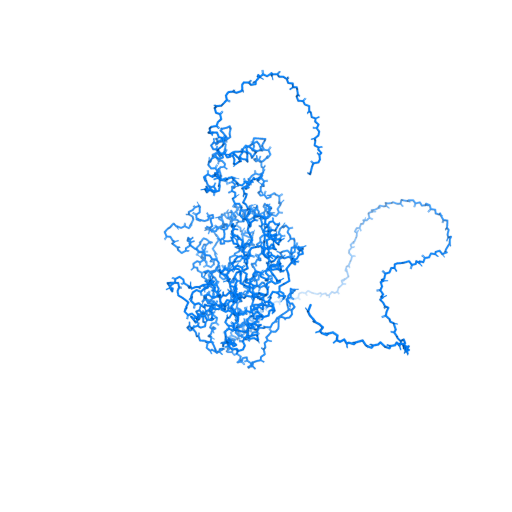0 -3.396 10.194 1.00 89.44 209 ASP A N 1
ATOM 1670 C CA . ASP A 1 209 ? -0.481 -3.046 10.363 1.00 89.44 209 ASP A CA 1
ATOM 1671 C C . ASP A 1 209 ? -0.278 -1.638 10.950 1.00 89.44 209 ASP A C 1
ATOM 1673 O O . ASP A 1 209 ? 0.667 -1.405 11.707 1.00 89.44 209 ASP A O 1
ATOM 1677 N N . GLY A 1 210 ? -1.210 -0.720 10.681 1.00 90.31 210 GLY A N 1
ATOM 1678 C CA . GLY A 1 210 ? -1.262 0.598 11.305 1.00 90.31 210 GLY A CA 1
ATOM 1679 C C . GLY A 1 210 ? -1.918 0.578 12.688 1.00 90.31 210 GLY A C 1
ATOM 1680 O O . GLY A 1 210 ? -1.251 0.470 13.720 1.00 90.31 210 GLY A O 1
ATOM 1681 N N . MET A 1 211 ? -3.241 0.762 12.724 1.00 91.62 211 MET A N 1
ATOM 1682 C CA . MET A 1 211 ? -3.976 1.099 13.952 1.00 91.62 211 MET A CA 1
ATOM 1683 C C . MET A 1 211 ? -3.975 -0.027 15.000 1.00 91.62 211 MET A C 1
ATOM 1685 O O . MET A 1 211 ? -3.761 0.247 16.183 1.00 91.62 211 MET A O 1
ATOM 1689 N N . LEU A 1 212 ? -4.212 -1.278 14.596 1.00 93.94 212 LEU A N 1
ATOM 1690 C CA . LEU A 1 212 ? -4.341 -2.413 15.512 1.00 93.94 212 LEU A CA 1
ATOM 1691 C C . LEU A 1 212 ? -2.988 -2.818 16.095 1.00 93.94 212 LEU A C 1
ATOM 1693 O O . LEU A 1 212 ? -2.863 -2.884 17.318 1.00 93.94 212 LEU A O 1
ATOM 1697 N N . MET A 1 213 ? -1.968 -3.025 15.256 1.00 91.94 213 MET A N 1
ATOM 1698 C CA . MET A 1 213 ? -0.615 -3.338 15.730 1.00 91.94 213 MET A CA 1
ATOM 1699 C C . MET A 1 213 ? -0.080 -2.225 16.638 1.00 91.94 213 MET A C 1
ATOM 1701 O O . MET A 1 213 ? 0.506 -2.511 17.684 1.00 91.94 213 MET A O 1
ATOM 1705 N N . GLN A 1 214 ? -0.368 -0.953 16.333 1.00 90.00 214 GLN A N 1
ATOM 1706 C CA . GLN A 1 214 ? -0.026 0.145 17.235 1.00 90.00 214 GLN A CA 1
ATOM 1707 C C . GLN A 1 214 ? -0.758 0.053 18.582 1.00 90.00 214 GLN A C 1
ATOM 1709 O O . GLN A 1 214 ? -0.123 0.228 19.623 1.00 90.00 214 GLN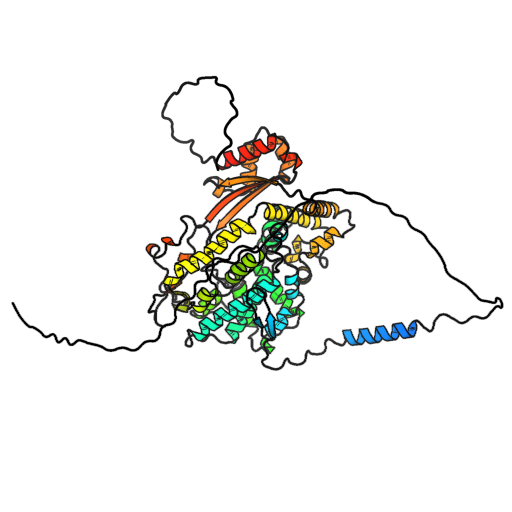 A O 1
ATOM 1714 N N . GLN A 1 215 ? -2.052 -0.287 18.601 1.00 90.94 215 GLN A N 1
ATOM 1715 C CA . GLN A 1 215 ? -2.769 -0.530 19.856 1.00 90.94 215 GLN A CA 1
ATOM 1716 C C . GLN A 1 215 ? -2.225 -1.733 20.635 1.00 90.94 215 GLN A C 1
ATOM 1718 O O . GLN A 1 215 ? -2.142 -1.648 21.860 1.00 90.94 215 GLN A O 1
ATOM 1723 N N . PHE A 1 216 ? -1.836 -2.825 19.974 1.00 92.81 216 PHE A N 1
ATOM 1724 C CA . PHE A 1 216 ? -1.229 -3.982 20.635 1.00 92.81 216 PHE A CA 1
ATOM 1725 C C . PHE A 1 216 ? 0.112 -3.628 21.289 1.00 92.81 216 PHE A C 1
ATOM 1727 O O . PHE A 1 216 ? 0.322 -3.976 22.455 1.00 92.81 216 PHE A O 1
ATOM 1734 N N . ARG A 1 217 ? 0.973 -2.862 20.602 1.00 90.44 217 ARG A N 1
ATOM 1735 C CA . ARG A 1 217 ? 2.212 -2.304 21.177 1.00 90.44 217 ARG A CA 1
ATOM 1736 C C . ARG A 1 217 ? 1.915 -1.371 22.356 1.00 90.44 217 ARG A C 1
ATOM 1738 O O . ARG A 1 217 ? 2.500 -1.507 23.430 1.00 90.44 217 ARG A O 1
ATOM 1745 N N . ASP A 1 218 ? 0.961 -0.454 22.199 1.00 87.69 218 ASP A N 1
ATOM 1746 C CA . ASP A 1 218 ? 0.635 0.555 23.212 1.00 87.69 218 ASP A CA 1
ATOM 1747 C C . ASP A 1 218 ? -0.063 0.003 24.462 1.00 87.69 218 ASP A C 1
ATOM 1749 O O . ASP A 1 218 ? 0.111 0.581 25.542 1.00 87.69 218 ASP A O 1
ATOM 1753 N N . LYS A 1 219 ? -0.834 -1.084 24.318 1.00 89.25 219 LYS A N 1
ATOM 1754 C CA . LYS A 1 219 ? -1.475 -1.848 25.402 1.00 89.25 219 LYS A CA 1
ATOM 1755 C C . LYS A 1 219 ? -0.553 -2.942 25.977 1.00 89.25 219 LYS A C 1
ATOM 1757 O O . LYS A 1 219 ? -0.918 -3.540 26.981 1.00 89.25 219 LYS A O 1
ATOM 1762 N N . GLN A 1 220 ? 0.640 -3.153 25.402 1.00 90.19 220 GLN A N 1
ATOM 1763 C CA . GLN A 1 220 ? 1.611 -4.198 25.783 1.00 90.19 220 GLN A CA 1
ATOM 1764 C C . GLN A 1 220 ? 1.039 -5.625 25.686 1.00 90.19 220 GLN A C 1
ATOM 1766 O O . GLN A 1 220 ? 1.352 -6.488 26.499 1.00 90.19 220 GLN A O 1
ATOM 1771 N N . ILE A 1 221 ? 0.188 -5.850 24.680 1.00 91.31 221 ILE A N 1
ATOM 1772 C CA . ILE A 1 221 ? -0.328 -7.177 24.310 1.00 91.31 221 ILE A CA 1
ATOM 1773 C C . ILE A 1 221 ? 0.747 -7.946 23.529 1.00 91.31 221 ILE A C 1
ATOM 1775 O O . ILE A 1 221 ? 0.935 -9.137 23.757 1.00 91.31 221 ILE A O 1
ATOM 1779 N N . ILE A 1 222 ? 1.487 -7.240 22.667 1.00 89.00 222 ILE A N 1
ATOM 1780 C CA . ILE A 1 222 ? 2.745 -7.719 22.083 1.00 89.00 222 ILE A CA 1
ATOM 1781 C C . ILE A 1 222 ? 3.888 -7.367 23.059 1.00 89.00 222 ILE A C 1
ATOM 1783 O O . ILE A 1 222 ? 3.985 -6.195 23.456 1.00 89.00 222 ILE A O 1
ATOM 1787 N N . PRO A 1 223 ? 4.753 -8.326 23.450 1.00 87.38 223 PRO A N 1
ATOM 1788 C CA . PRO A 1 223 ? 5.916 -8.072 24.304 1.00 87.38 223 PRO A CA 1
ATOM 1789 C C . PRO A 1 223 ? 6.887 -7.047 23.698 1.00 87.38 223 PRO A C 1
ATOM 1791 O O . PRO A 1 223 ? 6.984 -6.901 22.480 1.00 87.38 223 PRO A O 1
ATOM 1794 N N . ARG A 1 224 ? 7.618 -6.299 24.534 1.00 85.75 224 ARG A N 1
ATOM 1795 C CA . ARG A 1 224 ? 8.547 -5.246 24.055 1.00 85.75 224 ARG A CA 1
ATOM 1796 C C . ARG A 1 224 ? 9.872 -5.793 23.522 1.00 85.75 224 ARG A C 1
ATOM 1798 O O . ARG A 1 224 ? 10.582 -5.085 22.817 1.00 85.75 224 ARG A O 1
ATOM 1805 N N . ASP A 1 225 ? 10.202 -7.005 23.931 1.00 88.12 225 ASP A N 1
ATOM 1806 C CA . ASP A 1 225 ? 11.374 -7.798 23.580 1.00 88.12 225 ASP A CA 1
ATOM 1807 C C . ASP A 1 225 ? 11.179 -8.616 22.292 1.00 88.12 225 ASP A C 1
ATOM 1809 O O . ASP A 1 225 ? 12.165 -9.025 21.681 1.00 88.12 225 ASP A O 1
ATOM 1813 N N . ASP A 1 226 ? 9.937 -8.774 21.819 1.00 86.38 226 ASP A N 1
ATOM 1814 C CA . ASP A 1 226 ? 9.640 -9.352 20.505 1.00 86.38 226 ASP A CA 1
ATOM 1815 C C . ASP A 1 226 ? 9.952 -8.343 19.386 1.00 86.38 226 ASP A C 1
ATOM 1817 O O . ASP A 1 226 ? 9.094 -7.604 18.900 1.00 86.38 226 ASP A O 1
ATOM 1821 N N . ALA A 1 227 ? 11.223 -8.281 18.989 1.00 88.44 227 ALA A N 1
ATOM 1822 C CA . ALA A 1 227 ? 11.693 -7.347 17.968 1.00 88.44 227 ALA A CA 1
ATOM 1823 C C . ALA A 1 227 ? 10.973 -7.502 16.612 1.00 88.44 227 ALA A C 1
ATOM 1825 O O . ALA A 1 227 ? 10.860 -6.519 15.881 1.00 88.44 227 ALA A O 1
ATOM 1826 N N . PHE A 1 228 ? 10.478 -8.703 16.290 1.00 89.75 228 PHE A N 1
ATOM 1827 C CA . PHE A 1 228 ? 9.798 -9.012 15.033 1.00 89.75 228 PHE A CA 1
ATOM 1828 C C . PHE A 1 228 ? 8.374 -8.438 15.009 1.00 89.75 228 PHE A C 1
ATOM 1830 O O . PHE A 1 228 ? 8.032 -7.663 14.115 1.00 89.75 228 PHE A O 1
ATOM 1837 N N . LEU A 1 229 ? 7.553 -8.723 16.024 1.00 86.81 229 LEU A N 1
ATOM 1838 C CA . LEU A 1 229 ? 6.193 -8.177 16.104 1.00 86.81 229 LEU A CA 1
ATOM 1839 C C . LEU A 1 229 ? 6.182 -6.658 16.352 1.00 86.81 229 LEU A C 1
ATOM 1841 O O . LEU A 1 229 ? 5.226 -5.971 15.980 1.00 86.81 229 LEU A O 1
ATOM 1845 N N . GLN A 1 230 ? 7.244 -6.103 16.946 1.00 86.75 230 GLN A N 1
ATOM 1846 C CA . GLN A 1 230 ? 7.393 -4.655 17.116 1.00 86.75 230 GLN A CA 1
ATOM 1847 C C . GLN A 1 230 ? 7.672 -3.923 15.790 1.00 86.75 230 GLN A C 1
ATOM 1849 O O . GLN A 1 230 ? 7.152 -2.819 15.611 1.00 86.75 230 GLN A O 1
ATOM 1854 N N . SER A 1 231 ? 8.443 -4.520 14.870 1.00 88.62 231 SER A N 1
ATOM 1855 C CA . SER A 1 231 ? 8.825 -3.930 13.572 1.00 88.62 231 SER A CA 1
ATOM 1856 C C . SER A 1 231 ? 7.955 -4.362 12.384 1.00 88.62 231 SER A C 1
ATOM 1858 O O . SER A 1 231 ? 8.160 -3.863 11.281 1.00 88.62 231 SER A O 1
ATOM 1860 N N . TRP A 1 232 ? 6.983 -5.254 12.604 1.00 9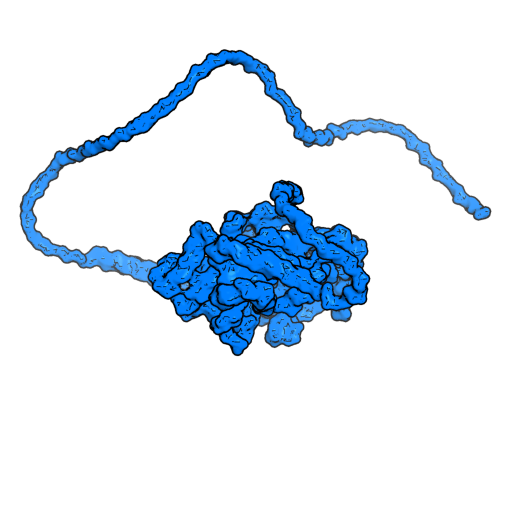2.88 232 TRP A N 1
ATOM 1861 C CA . TRP A 1 232 ? 6.132 -5.824 11.559 1.00 92.88 232 TRP A CA 1
ATOM 1862 C C . TRP A 1 232 ? 5.457 -4.790 10.648 1.00 92.88 232 TRP A C 1
ATOM 1864 O O . TRP A 1 232 ? 4.796 -3.862 11.128 1.00 92.88 232 TRP A O 1
ATOM 1874 N N . THR A 1 233 ? 5.538 -5.030 9.337 1.00 94.31 233 THR A N 1
ATOM 1875 C CA . THR A 1 233 ? 4.805 -4.299 8.296 1.00 94.31 233 THR A CA 1
ATOM 1876 C C . THR A 1 233 ? 4.151 -5.281 7.313 1.00 94.31 233 THR A C 1
ATOM 1878 O O . THR A 1 233 ? 4.467 -6.475 7.302 1.00 94.31 233 THR A O 1
ATOM 1881 N N . HIS A 1 234 ? 3.223 -4.801 6.479 1.00 95.62 234 HIS A N 1
ATOM 1882 C CA . HIS A 1 234 ? 2.569 -5.648 5.478 1.00 95.62 234 HIS A CA 1
ATOM 1883 C C . HIS A 1 234 ? 3.539 -6.089 4.370 1.00 95.62 234 HIS A C 1
ATOM 1885 O O . HIS A 1 234 ? 3.396 -7.199 3.872 1.00 95.62 234 HIS A O 1
ATOM 1891 N N . GLU A 1 235 ? 4.569 -5.303 4.045 1.00 96.19 235 GLU A N 1
ATOM 1892 C CA . GLU A 1 235 ? 5.612 -5.672 3.081 1.00 96.19 235 GLU A CA 1
ATOM 1893 C C . GLU A 1 235 ? 6.400 -6.905 3.558 1.00 96.19 235 GLU A C 1
ATOM 1895 O O . GLU A 1 235 ? 6.553 -7.862 2.799 1.00 96.19 235 GLU A O 1
ATOM 1900 N N . VAL A 1 236 ? 6.817 -6.950 4.834 1.00 95.75 236 VAL A N 1
ATOM 1901 C CA . VAL A 1 236 ? 7.453 -8.147 5.432 1.00 95.75 236 VAL A CA 1
ATOM 1902 C C . VAL A 1 236 ? 6.478 -9.333 5.434 1.00 95.75 236 VAL A C 1
ATOM 1904 O O . VAL A 1 236 ? 6.862 -10.463 5.120 1.00 95.75 236 VAL A O 1
ATOM 1907 N N . GLY A 1 237 ? 5.192 -9.070 5.687 1.00 97.31 237 GLY A N 1
ATOM 1908 C CA . GLY A 1 237 ? 4.118 -10.053 5.536 1.00 97.31 237 GLY A CA 1
ATOM 1909 C C . GLY A 1 237 ? 3.991 -10.625 4.133 1.00 97.31 237 GLY A C 1
ATOM 1910 O O . GLY A 1 237 ? 3.752 -11.823 3.990 1.00 97.31 237 GLY A O 1
ATOM 1911 N N . SER A 1 238 ? 4.188 -9.811 3.100 1.00 98.50 238 SER A N 1
ATOM 1912 C CA . SER A 1 238 ? 4.128 -10.255 1.711 1.00 98.50 238 SER A CA 1
ATOM 1913 C C . SER A 1 238 ? 5.302 -11.161 1.360 1.00 98.50 238 SER A C 1
ATOM 1915 O O . SER A 1 238 ? 5.100 -12.146 0.653 1.00 98.50 238 SER A O 1
ATOM 1917 N N . LEU A 1 239 ? 6.495 -10.911 1.915 1.00 98.19 239 LEU A N 1
ATOM 1918 C CA . LEU A 1 239 ? 7.646 -11.812 1.767 1.00 98.19 239 LEU A CA 1
ATOM 1919 C C . LEU A 1 239 ? 7.384 -13.173 2.428 1.00 98.19 239 LEU A C 1
ATOM 1921 O O . LEU A 1 239 ? 7.526 -14.212 1.783 1.00 98.19 239 LEU A O 1
ATOM 1925 N N . MET A 1 240 ? 6.937 -13.175 3.689 1.00 98.12 240 MET A N 1
ATOM 1926 C CA . MET A 1 240 ? 6.656 -14.413 4.429 1.00 98.12 240 MET A CA 1
ATOM 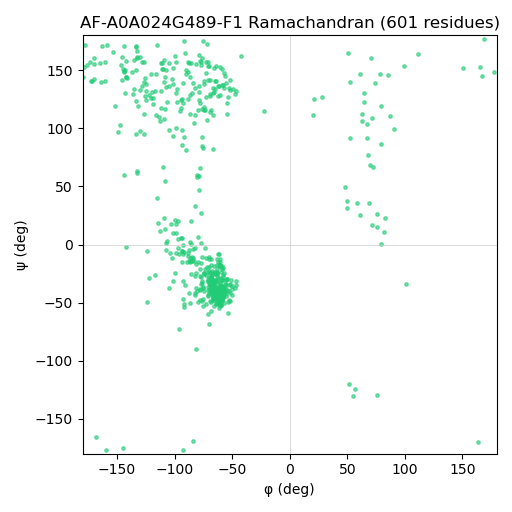1927 C C . MET A 1 240 ? 5.491 -15.207 3.829 1.00 98.12 240 MET A C 1
ATOM 1929 O O . MET A 1 240 ? 5.555 -16.434 3.738 1.00 98.12 240 MET A O 1
ATOM 1933 N N . MET A 1 241 ? 4.430 -14.525 3.393 1.00 98.62 241 MET A N 1
ATOM 1934 C CA . MET A 1 241 ? 3.295 -15.171 2.739 1.00 98.62 241 MET A CA 1
ATOM 1935 C C . MET A 1 241 ? 3.667 -15.682 1.343 1.00 98.62 241 MET A C 1
ATOM 1937 O O . MET A 1 241 ? 3.162 -16.730 0.952 1.00 98.62 241 MET A O 1
ATOM 1941 N N . LEU A 1 242 ? 4.571 -15.016 0.613 1.00 98.38 242 LEU A N 1
ATOM 1942 C CA . LEU A 1 242 ? 5.121 -15.539 -0.640 1.00 98.38 242 LEU A CA 1
ATOM 1943 C C . LEU A 1 242 ? 5.888 -16.847 -0.398 1.00 98.38 242 LEU A C 1
ATOM 1945 O O . LEU A 1 242 ? 5.576 -17.846 -1.039 1.00 98.38 242 LEU A O 1
ATOM 1949 N N . ASP A 1 243 ? 6.817 -16.889 0.559 1.00 97.75 243 ASP A N 1
ATOM 1950 C CA . ASP A 1 243 ? 7.569 -18.115 0.881 1.00 97.75 243 ASP A CA 1
ATOM 1951 C C . ASP A 1 243 ? 6.649 -19.272 1.316 1.00 97.75 243 ASP A C 1
ATOM 1953 O O . ASP A 1 243 ? 6.802 -20.415 0.866 1.00 97.75 243 ASP A O 1
ATOM 1957 N N . HIS A 1 244 ? 5.638 -18.978 2.140 1.00 98.38 244 HIS A N 1
ATOM 1958 C CA . HIS A 1 244 ? 4.609 -19.943 2.550 1.00 98.38 244 HIS A CA 1
ATOM 1959 C C . HIS A 1 244 ? 3.746 -20.419 1.371 1.00 98.38 244 HIS A C 1
ATOM 1961 O O . HIS A 1 244 ? 3.448 -21.605 1.252 1.00 98.38 244 HIS A O 1
ATOM 1967 N N . LEU A 1 245 ? 3.363 -19.516 0.466 1.00 98.31 245 LEU A N 1
ATOM 1968 C CA . LEU A 1 245 ? 2.595 -19.831 -0.741 1.00 98.31 245 LEU A CA 1
ATOM 1969 C C . LEU A 1 245 ? 3.389 -20.763 -1.662 1.00 98.31 245 LEU A C 1
ATOM 1971 O O . LEU A 1 245 ? 2.848 -21.781 -2.098 1.00 98.31 245 LEU A O 1
ATOM 1975 N N . LEU A 1 246 ? 4.657 -20.453 -1.941 1.00 96.69 246 LEU A N 1
ATOM 1976 C CA . LEU A 1 246 ? 5.487 -21.242 -2.855 1.00 96.69 246 LEU A CA 1
ATOM 1977 C C . LEU A 1 246 ? 5.790 -22.640 -2.309 1.00 96.69 246 LEU A C 1
ATOM 1979 O O . LEU A 1 246 ? 5.677 -23.617 -3.052 1.00 96.69 246 LEU A O 1
ATOM 1983 N N . SER A 1 247 ? 6.110 -22.739 -1.016 1.00 96.75 247 SER A N 1
ATOM 1984 C CA . SER A 1 247 ? 6.407 -24.015 -0.357 1.00 96.75 247 SER A CA 1
ATOM 1985 C C . SER A 1 247 ? 5.177 -24.921 -0.231 1.00 96.75 247 SER A C 1
ATOM 1987 O O . SER A 1 247 ? 5.235 -26.076 -0.644 1.00 96.75 247 SER A O 1
ATOM 1989 N N . VAL A 1 248 ? 4.042 -24.413 0.265 1.00 97.56 248 VAL A N 1
ATOM 1990 C CA . VAL A 1 248 ? 2.822 -25.221 0.484 1.00 97.56 248 VAL A CA 1
ATOM 1991 C C . VAL A 1 248 ? 2.164 -25.681 -0.822 1.00 97.56 248 VAL A C 1
ATOM 1993 O O . VAL A 1 248 ? 1.532 -26.734 -0.844 1.00 97.56 248 VAL A O 1
ATOM 1996 N N . ASN A 1 249 ? 2.289 -24.911 -1.907 1.00 97.12 249 ASN A N 1
ATOM 1997 C CA . ASN A 1 249 ? 1.653 -25.222 -3.196 1.00 97.12 249 ASN A CA 1
ATOM 1998 C C . ASN A 1 249 ? 2.616 -25.845 -4.229 1.00 97.12 249 ASN A C 1
ATOM 2000 O O . ASN A 1 249 ? 2.253 -25.943 -5.408 1.00 97.12 249 ASN A O 1
ATOM 2004 N N . GLU A 1 250 ? 3.830 -26.221 -3.804 1.00 96.12 250 GLU A N 1
ATOM 2005 C CA . GLU A 1 250 ? 4.881 -26.839 -4.629 1.00 96.12 250 GLU A CA 1
ATOM 2006 C C . GLU A 1 250 ? 5.097 -26.082 -5.961 1.00 96.12 250 GLU A C 1
ATOM 2008 O O . GLU A 1 250 ? 5.062 -26.644 -7.063 1.00 96.12 250 GLU A O 1
ATOM 2013 N N . ILE A 1 251 ? 5.244 -24.753 -5.873 1.00 93.81 251 ILE A N 1
ATOM 2014 C CA . ILE A 1 251 ? 5.471 -23.883 -7.036 1.00 93.81 251 ILE A CA 1
ATOM 2015 C C . ILE A 1 251 ? 6.977 -23.693 -7.226 1.00 93.81 251 ILE A C 1
ATOM 2017 O O . ILE A 1 251 ? 7.561 -22.714 -6.768 1.00 93.81 251 ILE A O 1
ATOM 2021 N N . ASP A 1 252 ? 7.599 -24.635 -7.931 1.00 90.88 252 ASP A N 1
ATOM 2022 C CA . ASP A 1 252 ? 8.985 -24.494 -8.380 1.00 90.88 252 ASP A CA 1
ATOM 2023 C C . ASP A 1 252 ? 9.093 -23.468 -9.522 1.00 90.88 252 ASP A C 1
ATOM 2025 O O . ASP A 1 252 ? 8.410 -23.566 -10.545 1.00 90.88 252 ASP A O 1
ATOM 2029 N N . PHE A 1 253 ? 9.976 -22.489 -9.337 1.00 89.94 253 PHE A N 1
ATOM 2030 C CA . PHE A 1 253 ? 10.294 -21.432 -10.294 1.00 89.94 253 PHE A CA 1
ATOM 2031 C C . PHE A 1 253 ? 11.086 -21.952 -11.503 1.00 89.94 253 PHE A C 1
ATOM 2033 O O . PHE A 1 253 ? 10.880 -21.464 -12.621 1.00 89.94 253 PHE A O 1
ATOM 2040 N N . ALA A 1 254 ? 11.911 -22.988 -11.322 1.00 90.56 254 ALA A N 1
ATOM 2041 C CA . ALA A 1 254 ? 12.713 -23.566 -12.397 1.00 90.56 254 ALA A CA 1
ATOM 2042 C C . ALA A 1 254 ? 11.834 -24.190 -13.496 1.00 90.56 254 ALA A C 1
ATOM 2044 O O . ALA A 1 254 ? 12.155 -24.074 -14.681 1.00 90.56 254 ALA A O 1
ATOM 2045 N N . MET A 1 255 ? 10.663 -24.739 -13.138 1.00 90.12 255 MET A N 1
ATOM 2046 C CA . MET A 1 255 ? 9.654 -25.224 -14.097 1.00 90.12 255 MET A CA 1
ATOM 2047 C C . MET A 1 255 ? 9.143 -24.145 -15.073 1.00 90.12 255 MET A C 1
ATOM 2049 O O . MET A 1 255 ? 8.595 -24.488 -16.121 1.00 90.12 255 MET A O 1
ATOM 2053 N N . TYR A 1 256 ? 9.324 -22.857 -14.761 1.00 91.12 256 TYR A N 1
ATOM 2054 C CA . TYR A 1 256 ? 8.907 -21.722 -15.595 1.00 91.12 256 TYR A CA 1
ATOM 2055 C C . TYR A 1 256 ? 10.092 -20.921 -16.158 1.00 91.12 256 TYR A C 1
ATOM 2057 O O . TYR A 1 256 ? 9.888 -19.840 -16.711 1.00 91.12 256 TYR A O 1
ATOM 2065 N N . GLY A 1 257 ? 11.320 -21.443 -16.046 1.00 90.62 257 GLY A N 1
ATOM 2066 C CA . GLY A 1 257 ? 12.530 -20.786 -16.550 1.00 90.62 257 GLY A CA 1
ATOM 2067 C C . GLY A 1 257 ? 13.016 -19.611 -15.695 1.00 90.62 257 GLY A C 1
ATOM 2068 O O . GLY A 1 257 ? 13.650 -18.702 -16.233 1.00 90.62 257 GLY A O 1
ATOM 2069 N N . LEU A 1 258 ? 12.708 -19.615 -14.394 1.00 93.38 258 LEU A N 1
ATOM 2070 C CA . LEU A 1 258 ? 13.189 -18.629 -13.424 1.00 93.38 258 LEU A CA 1
ATOM 2071 C C . LEU A 1 258 ? 14.206 -19.258 -12.461 1.00 93.38 258 LEU A C 1
ATOM 2073 O O . LEU A 1 258 ? 14.035 -20.390 -12.006 1.00 93.38 258 LEU A O 1
ATOM 2077 N N . ASP A 1 259 ? 15.254 -18.507 -12.135 1.00 91.50 259 ASP A N 1
ATOM 2078 C CA . ASP A 1 259 ? 16.350 -18.943 -11.267 1.00 91.50 259 ASP A CA 1
ATOM 2079 C C . ASP A 1 259 ? 15.961 -18.788 -9.788 1.00 91.50 259 ASP A C 1
ATOM 2081 O O . ASP A 1 259 ? 15.850 -17.665 -9.295 1.00 91.50 259 ASP A O 1
ATOM 2085 N N . VAL A 1 260 ? 15.786 -19.903 -9.066 1.00 87.62 260 VAL A N 1
ATOM 2086 C CA . VAL A 1 260 ? 15.260 -19.921 -7.682 1.00 87.62 260 VAL A CA 1
ATOM 2087 C C . VAL A 1 260 ? 16.018 -18.978 -6.741 1.00 87.62 260 VAL A C 1
ATOM 2089 O O . VAL A 1 260 ? 15.379 -18.283 -5.962 1.00 87.62 260 VAL A O 1
ATOM 2092 N N . ASP A 1 261 ? 17.346 -18.889 -6.835 1.00 88.31 261 ASP A N 1
ATOM 2093 C CA . ASP A 1 261 ? 18.129 -18.024 -5.944 1.00 88.31 261 ASP A CA 1
ATOM 2094 C C . ASP A 1 261 ? 18.069 -16.540 -6.350 1.00 88.31 261 ASP A C 1
ATOM 2096 O O . ASP A 1 261 ? 17.830 -15.669 -5.517 1.00 88.31 261 ASP A O 1
ATOM 2100 N N . THR A 1 262 ? 18.281 -16.221 -7.634 1.00 94.75 262 THR A N 1
ATOM 2101 C CA . THR A 1 262 ? 18.469 -14.821 -8.077 1.00 94.75 262 THR A CA 1
ATOM 2102 C C . THR A 1 262 ? 17.173 -14.121 -8.479 1.00 94.75 262 THR A C 1
ATOM 2104 O O . THR A 1 262 ? 17.021 -12.923 -8.233 1.00 94.75 262 THR A O 1
ATOM 2107 N N . ASP A 1 263 ? 16.219 -14.839 -9.072 1.00 96.94 263 ASP A N 1
ATOM 2108 C CA . ASP A 1 263 ? 14.948 -14.263 -9.517 1.00 96.94 263 ASP A CA 1
ATOM 2109 C C . ASP A 1 263 ? 13.959 -14.133 -8.354 1.00 96.94 263 ASP A C 1
ATOM 2111 O O . ASP A 1 263 ? 13.284 -13.109 -8.249 1.00 96.94 263 ASP A O 1
ATOM 2115 N N . LEU A 1 264 ? 13.929 -15.095 -7.420 1.00 96.31 264 LEU A N 1
ATOM 2116 C CA . LEU A 1 264 ? 13.135 -14.957 -6.193 1.00 96.31 264 LEU A CA 1
ATOM 2117 C C . LEU A 1 264 ? 13.674 -13.836 -5.297 1.00 96.31 264 LEU A C 1
ATOM 2119 O O . LEU A 1 264 ? 12.885 -13.055 -4.770 1.00 96.31 264 LEU A O 1
ATOM 2123 N N . MET A 1 265 ? 15.000 -13.708 -5.159 1.00 97.25 265 MET A N 1
ATOM 2124 C CA . MET A 1 265 ? 15.609 -12.595 -4.421 1.00 97.25 265 MET A CA 1
ATOM 2125 C C . MET A 1 265 ? 15.222 -11.246 -5.038 1.00 97.25 265 MET A C 1
ATOM 2127 O O . MET A 1 265 ? 14.761 -10.358 -4.325 1.00 97.25 265 MET A O 1
ATOM 2131 N N . PHE A 1 266 ? 15.298 -11.118 -6.368 1.00 98.19 266 PHE A N 1
ATOM 2132 C CA . PHE A 1 266 ? 14.855 -9.913 -7.076 1.00 98.19 266 PHE A CA 1
ATOM 2133 C C . PHE A 1 266 ? 13.372 -9.599 -6.819 1.00 98.19 266 PHE A C 1
ATOM 2135 O O . PHE A 1 266 ? 13.022 -8.448 -6.563 1.00 98.19 266 PHE A O 1
ATOM 2142 N N . ILE A 1 267 ? 12.502 -10.614 -6.823 1.00 98.56 267 ILE A N 1
ATOM 2143 C CA . ILE A 1 267 ? 11.073 -10.468 -6.503 1.00 98.56 267 ILE A CA 1
ATOM 2144 C C . ILE A 1 267 ? 10.858 -9.970 -5.069 1.00 98.56 267 ILE A C 1
ATOM 2146 O O . ILE A 1 267 ? 10.053 -9.062 -4.857 1.00 98.56 267 ILE A O 1
ATOM 2150 N N . LYS A 1 268 ? 11.580 -10.521 -4.088 1.00 98.19 268 LYS A N 1
ATOM 2151 C CA . LYS A 1 268 ? 11.477 -10.097 -2.684 1.00 98.19 268 LYS A CA 1
ATOM 2152 C C . LYS A 1 268 ? 11.949 -8.658 -2.486 1.00 98.19 268 LYS A C 1
ATOM 2154 O O . LYS A 1 268 ? 11.244 -7.865 -1.869 1.00 98.19 268 LYS A O 1
ATOM 2159 N N . GLU A 1 269 ? 13.091 -8.295 -3.060 1.00 98.12 269 GLU A N 1
ATOM 2160 C CA . GLU A 1 269 ? 13.622 -6.927 -3.018 1.00 98.12 269 GLU A CA 1
ATOM 2161 C C . GLU A 1 269 ? 12.682 -5.910 -3.701 1.00 98.12 269 GLU A C 1
ATOM 2163 O O . GLU A 1 269 ? 12.528 -4.786 -3.223 1.00 98.12 269 GLU A O 1
ATOM 2168 N N . LEU A 1 270 ? 12.000 -6.301 -4.787 1.00 98.44 270 LEU A N 1
ATOM 2169 C CA . LEU A 1 270 ? 10.979 -5.480 -5.454 1.00 98.44 270 LEU A CA 1
ATOM 2170 C C . LEU A 1 270 ? 9.737 -5.234 -4.586 1.00 98.44 270 LEU A C 1
ATOM 2172 O O . LEU A 1 270 ? 9.212 -4.123 -4.594 1.00 98.44 270 LEU A O 1
ATOM 2176 N N . ILE A 1 271 ? 9.270 -6.250 -3.852 1.00 98.31 271 ILE A N 1
ATOM 2177 C CA . ILE A 1 271 ? 8.153 -6.125 -2.899 1.00 98.31 271 ILE A CA 1
ATOM 2178 C C . ILE A 1 271 ? 8.563 -5.214 -1.732 1.00 98.31 271 ILE A C 1
ATOM 2180 O O . ILE A 1 271 ? 7.853 -4.268 -1.392 1.00 98.31 271 ILE A O 1
ATOM 2184 N N . TYR A 1 272 ? 9.745 -5.462 -1.164 1.00 96.69 272 TYR A N 1
ATOM 2185 C CA . TYR A 1 272 ? 10.292 -4.703 -0.039 1.00 96.69 272 TYR A CA 1
ATOM 2186 C C . TYR A 1 272 ? 10.647 -3.244 -0.397 1.00 96.69 272 TYR A C 1
ATOM 2188 O O . TYR A 1 272 ? 10.689 -2.385 0.481 1.00 96.69 272 TYR A O 1
ATOM 2196 N N . GLY A 1 273 ? 10.875 -2.944 -1.681 1.00 94.69 273 GLY A N 1
ATOM 2197 C CA . GLY A 1 273 ? 11.239 -1.606 -2.166 1.00 94.69 273 GLY A CA 1
ATOM 2198 C C . GLY A 1 273 ? 12.730 -1.282 -2.044 1.00 94.69 273 GLY A C 1
ATOM 2199 O O . GLY A 1 273 ? 13.110 -0.110 -1.988 1.00 94.69 273 GLY A O 1
ATOM 2200 N N . GLY A 1 274 ? 13.588 -2.303 -1.985 1.00 94.31 274 GLY A N 1
ATOM 2201 C CA . GLY A 1 274 ? 15.025 -2.135 -1.798 1.00 94.31 274 GLY A CA 1
ATOM 2202 C C . GLY A 1 274 ? 15.749 -3.417 -1.371 1.00 94.31 274 GLY A C 1
ATOM 2203 O O . GLY A 1 274 ? 15.164 -4.499 -1.402 1.00 94.31 274 GLY A O 1
ATOM 2204 N N . PRO A 1 275 ? 17.028 -3.309 -0.969 1.00 94.44 275 PRO A N 1
ATOM 2205 C CA . PRO A 1 275 ? 17.791 -4.438 -0.444 1.00 94.44 275 PRO A CA 1
ATOM 2206 C C . PRO A 1 275 ? 17.157 -4.964 0.848 1.00 94.44 275 PRO A C 1
ATOM 2208 O O . PRO A 1 275 ? 16.781 -4.176 1.719 1.00 94.44 275 PRO A O 1
ATOM 2211 N N . LEU A 1 276 ? 17.052 -6.290 0.972 1.00 93.69 276 LEU A N 1
ATOM 2212 C CA . LEU A 1 276 ? 16.495 -6.927 2.168 1.00 93.69 276 LEU A CA 1
ATOM 2213 C C . LEU A 1 276 ? 17.364 -6.658 3.414 1.00 93.69 276 LEU A C 1
ATOM 2215 O O . LEU A 1 276 ? 18.577 -6.459 3.275 1.00 93.69 276 LEU A O 1
ATOM 2219 N N . PRO A 1 277 ? 16.783 -6.672 4.632 1.00 89.31 277 PRO A N 1
ATOM 2220 C CA . PRO A 1 277 ? 17.517 -6.411 5.872 1.00 89.31 277 PRO A CA 1
ATOM 2221 C C . PRO A 1 277 ? 18.737 -7.314 6.090 1.00 89.31 277 PRO A C 1
ATOM 2223 O O . PRO A 1 277 ? 19.735 -6.846 6.633 1.00 89.31 277 PRO A O 1
ATOM 2226 N N . GLU A 1 278 ? 18.688 -8.576 5.651 1.00 89.19 278 GLU A N 1
ATOM 2227 C CA . GLU A 1 278 ? 19.814 -9.516 5.740 1.00 89.19 278 GLU A CA 1
ATOM 2228 C C . GLU A 1 278 ? 21.002 -9.215 4.802 1.00 89.19 278 GLU A C 1
ATOM 2230 O O . GLU A 1 278 ? 22.071 -9.792 4.986 1.00 89.19 278 GLU A O 1
ATOM 2235 N N . ASN A 1 279 ? 20.848 -8.315 3.823 1.00 90.06 279 ASN A N 1
ATOM 2236 C CA . ASN A 1 279 ? 21.833 -8.079 2.757 1.00 90.06 279 ASN A CA 1
ATOM 2237 C C . ASN A 1 279 ? 22.674 -6.796 2.952 1.00 90.06 279 ASN A C 1
ATOM 2239 O O . ASN A 1 279 ? 23.249 -6.291 1.987 1.00 90.06 279 ASN A O 1
ATOM 2243 N N . ASP A 1 280 ? 22.729 -6.224 4.162 1.00 88.00 280 ASP A N 1
ATOM 2244 C CA . ASP A 1 280 ? 23.551 -5.045 4.522 1.00 88.00 280 ASP A CA 1
ATOM 2245 C C . ASP A 1 280 ? 23.414 -3.829 3.567 1.00 88.00 280 ASP A C 1
ATOM 2247 O O . ASP A 1 280 ? 24.343 -3.043 3.360 1.00 88.00 280 ASP A O 1
ATOM 2251 N N . GLY A 1 281 ? 22.233 -3.647 2.965 1.00 87.62 281 GLY A N 1
ATOM 2252 C CA . GLY A 1 281 ? 21.966 -2.559 2.015 1.00 87.62 281 GLY A CA 1
ATOM 2253 C C . GLY A 1 281 ? 22.439 -2.816 0.574 1.00 87.62 281 GLY A C 1
ATOM 2254 O O . GLY A 1 281 ? 22.423 -1.893 -0.245 1.00 87.62 281 GLY A O 1
ATOM 2255 N N . VAL A 1 282 ? 22.839 -4.045 0.242 1.00 92.00 282 VAL A N 1
ATOM 2256 C CA . VAL A 1 282 ? 23.253 -4.471 -1.103 1.00 92.00 282 VAL A CA 1
ATOM 2257 C C . VAL A 1 282 ? 22.100 -5.174 -1.824 1.00 92.00 282 VAL A C 1
ATOM 2259 O O . VAL A 1 282 ? 21.438 -6.038 -1.259 1.00 92.00 282 VAL A O 1
ATOM 2262 N N . LEU A 1 283 ? 21.868 -4.811 -3.089 1.00 93.81 283 LEU A N 1
ATOM 2263 C CA . LEU A 1 283 ? 20.939 -5.527 -3.968 1.00 93.81 283 LEU A CA 1
ATOM 2264 C C . LEU A 1 283 ? 21.618 -6.790 -4.503 1.00 93.81 283 LEU A C 1
ATOM 2266 O O . LEU A 1 283 ? 22.690 -6.710 -5.108 1.00 93.81 283 LEU A O 1
ATOM 2270 N N . VAL A 1 284 ? 20.989 -7.939 -4.286 1.00 94.44 284 VAL A N 1
ATOM 2271 C CA . VAL A 1 284 ? 21.495 -9.271 -4.636 1.00 94.44 284 VAL A CA 1
ATOM 2272 C C . VAL A 1 284 ? 20.781 -9.823 -5.867 1.00 94.44 284 VAL A C 1
ATOM 2274 O O . VAL A 1 284 ? 21.426 -10.441 -6.714 1.00 94.44 284 VAL A O 1
ATOM 2277 N N . GLY A 1 285 ? 19.475 -9.577 -6.015 1.00 94.75 285 GLY A N 1
ATOM 2278 C CA . GLY A 1 285 ? 18.693 -10.108 -7.134 1.00 94.75 285 GLY A CA 1
ATOM 2279 C C . GLY A 1 285 ? 19.114 -9.533 -8.489 1.00 94.75 285 GLY A C 1
ATOM 2280 O O . GLY A 1 285 ? 19.213 -10.268 -9.477 1.00 94.75 285 GLY A O 1
ATOM 2281 N N . ARG A 1 286 ? 19.378 -8.221 -8.538 1.00 95.50 286 ARG A N 1
ATOM 2282 C CA . ARG A 1 286 ? 19.864 -7.469 -9.706 1.00 95.50 286 ARG A CA 1
ATOM 2283 C C . ARG A 1 286 ? 20.769 -6.312 -9.255 1.00 95.50 286 ARG A C 1
ATOM 2285 O O . ARG A 1 286 ? 20.294 -5.288 -8.773 1.00 95.50 286 ARG A O 1
ATOM 2292 N N . SER A 1 287 ? 22.082 -6.472 -9.399 1.00 92.06 287 SER A N 1
ATOM 2293 C CA . SER A 1 287 ? 23.087 -5.572 -8.810 1.00 92.06 287 SER A CA 1
ATOM 2294 C C . SER A 1 287 ? 23.746 -4.590 -9.791 1.00 92.06 287 SER A C 1
ATOM 2296 O O . SER A 1 287 ? 24.499 -3.711 -9.366 1.00 92.06 287 SER A O 1
ATOM 2298 N N . GLU A 1 288 ? 23.495 -4.699 -11.100 1.00 93.50 288 GLU A N 1
ATOM 2299 C CA . GLU A 1 288 ? 24.143 -3.831 -12.092 1.00 93.50 288 GLU A CA 1
ATOM 2300 C C . GLU A 1 288 ? 23.586 -2.398 -12.059 1.00 93.50 288 GLU A C 1
ATOM 2302 O O . GLU A 1 288 ? 22.393 -2.166 -11.854 1.00 93.50 288 GLU A O 1
ATOM 2307 N N . THR A 1 289 ? 24.432 -1.403 -12.348 1.00 91.06 289 THR A N 1
ATOM 2308 C CA . THR A 1 289 ? 24.075 0.028 -12.243 1.00 91.06 289 THR A CA 1
ATOM 2309 C C . THR A 1 289 ? 22.871 0.437 -13.097 1.00 91.06 289 THR A C 1
ATOM 2311 O O . THR A 1 289 ? 22.168 1.388 -12.748 1.00 91.06 289 THR A O 1
ATOM 2314 N N . TRP A 1 290 ? 22.595 -0.268 -14.199 1.00 92.81 290 TRP A N 1
ATOM 2315 C CA . TRP A 1 290 ? 21.409 -0.032 -15.025 1.00 92.81 290 TRP A CA 1
ATOM 2316 C C . TRP A 1 290 ? 20.144 -0.723 -14.490 1.00 92.81 290 TRP A C 1
ATOM 2318 O O . TRP A 1 290 ? 19.045 -0.209 -14.695 1.00 92.81 290 TRP A O 1
ATOM 2328 N N . GLN A 1 291 ? 20.277 -1.836 -13.763 1.00 95.19 291 GLN A N 1
ATOM 2329 C CA . GLN A 1 291 ? 19.151 -2.614 -13.231 1.00 95.19 291 GLN A CA 1
ATOM 2330 C C . GLN A 1 291 ? 18.432 -1.900 -12.079 1.00 95.19 291 GLN A C 1
ATOM 2332 O O . GLN A 1 291 ? 17.261 -2.174 -11.833 1.00 95.19 291 GLN A O 1
ATOM 2337 N N . HIS A 1 292 ? 19.081 -0.928 -11.429 1.00 93.88 292 HIS A N 1
ATOM 2338 C CA . HIS A 1 292 ? 18.468 -0.087 -10.394 1.00 93.88 292 HIS A CA 1
ATOM 2339 C C . HIS A 1 292 ? 17.138 0.561 -10.822 1.00 93.88 292 HIS A C 1
ATOM 2341 O O . HIS A 1 292 ? 16.268 0.742 -9.975 1.00 93.88 292 HIS A O 1
ATOM 2347 N N . CYS A 1 293 ? 16.940 0.870 -12.111 1.00 95.19 293 CYS A N 1
ATOM 2348 C CA . CYS A 1 293 ? 15.668 1.417 -12.597 1.00 95.19 293 CYS A CA 1
ATOM 2349 C C . CYS A 1 293 ? 14.494 0.424 -12.495 1.00 95.19 293 CYS A C 1
ATOM 2351 O O . CYS A 1 293 ? 13.349 0.851 -12.392 1.00 95.19 293 CYS A O 1
ATOM 2353 N N . LEU A 1 294 ? 14.754 -0.889 -12.483 1.00 97.56 294 LEU A N 1
ATOM 2354 C CA . LEU A 1 294 ? 13.711 -1.914 -12.387 1.00 97.56 294 LEU A CA 1
ATOM 2355 C C . LEU A 1 294 ? 13.062 -1.928 -10.995 1.00 97.56 294 LEU A C 1
ATOM 2357 O O . LEU A 1 294 ? 11.857 -2.138 -10.877 1.00 97.56 294 LEU A O 1
ATOM 2361 N N . TYR A 1 295 ? 13.840 -1.612 -9.956 1.00 97.44 295 TYR A N 1
ATOM 2362 C CA . TYR A 1 295 ? 13.352 -1.463 -8.582 1.00 97.44 295 TYR A CA 1
ATOM 2363 C C . TYR A 1 295 ? 12.439 -0.243 -8.385 1.00 97.44 295 TYR A C 1
ATOM 2365 O O . TYR A 1 295 ? 11.744 -0.149 -7.381 1.00 97.44 295 TYR A O 1
ATOM 2373 N N . GLU A 1 296 ? 12.379 0.674 -9.354 1.00 97.50 296 GLU A N 1
ATOM 2374 C CA . GLU A 1 296 ? 11.501 1.849 -9.310 1.00 97.50 296 GLU A CA 1
ATOM 2375 C C . GLU A 1 296 ? 10.083 1.575 -9.850 1.00 97.50 296 GLU A C 1
ATOM 2377 O O . GLU A 1 296 ? 9.274 2.499 -9.915 1.00 97.50 296 GLU A O 1
ATOM 2382 N N . ILE A 1 297 ? 9.776 0.331 -10.248 1.00 98.44 297 ILE A N 1
ATOM 2383 C CA . ILE A 1 297 ? 8.497 -0.043 -10.876 1.00 98.44 297 ILE A CA 1
ATOM 2384 C C . ILE A 1 297 ? 7.419 -0.392 -9.843 1.00 98.44 297 ILE A C 1
ATOM 2386 O O . ILE A 1 297 ? 6.306 0.120 -9.947 1.00 98.44 297 ILE A O 1
ATOM 2390 N N . VAL A 1 298 ? 7.729 -1.271 -8.881 1.00 98.31 298 VAL A N 1
ATOM 2391 C CA . VAL A 1 298 ? 6.734 -1.870 -7.963 1.00 98.31 298 VAL A CA 1
ATOM 2392 C C . VAL A 1 298 ? 6.582 -1.059 -6.677 1.00 98.31 298 VAL A C 1
ATOM 2394 O O . VAL A 1 298 ? 5.477 -0.633 -6.358 1.00 98.31 298 VAL A O 1
ATOM 2397 N N . ASN A 1 299 ? 7.688 -0.800 -5.977 1.00 96.88 299 ASN A N 1
ATOM 2398 C CA . ASN A 1 299 ? 7.724 -0.033 -4.733 1.00 96.88 299 ASN A CA 1
ATOM 2399 C C . ASN A 1 299 ? 8.876 0.982 -4.809 1.00 96.88 299 ASN A C 1
ATOM 2401 O O . ASN A 1 299 ? 10.041 0.661 -4.570 1.00 96.88 299 ASN A O 1
ATOM 2405 N N . ASN A 1 300 ? 8.569 2.215 -5.221 1.00 95.25 300 ASN A N 1
ATOM 2406 C CA . ASN A 1 300 ? 9.585 3.212 -5.551 1.00 95.25 300 ASN A CA 1
ATOM 2407 C C . ASN A 1 300 ? 9.970 4.044 -4.323 1.00 95.25 300 ASN A C 1
ATOM 2409 O O . ASN A 1 300 ? 9.537 5.191 -4.167 1.00 95.25 300 ASN A O 1
ATOM 2413 N N . ALA A 1 301 ? 10.854 3.503 -3.483 1.00 87.75 301 ALA A N 1
ATOM 2414 C CA . ALA A 1 301 ? 11.386 4.210 -2.317 1.00 87.75 301 ALA A CA 1
ATOM 2415 C C . ALA A 1 301 ? 12.011 5.582 -2.664 1.00 87.75 301 ALA A C 1
ATOM 2417 O O . ALA A 1 301 ? 11.932 6.520 -1.865 1.00 87.75 301 ALA A O 1
ATOM 2418 N N . ASN A 1 302 ? 12.570 5.752 -3.871 1.00 88.88 302 ASN A N 1
ATOM 2419 C CA . ASN A 1 302 ? 13.213 6.998 -4.296 1.00 88.88 302 ASN A CA 1
ATOM 2420 C C . ASN A 1 302 ? 12.209 8.128 -4.539 1.00 88.88 302 ASN A C 1
ATOM 2422 O O . ASN A 1 302 ? 12.285 9.154 -3.870 1.00 88.88 302 ASN A O 1
ATOM 2426 N N . SER A 1 303 ? 11.263 7.958 -5.467 1.00 90.19 303 SER A N 1
ATOM 2427 C CA . SER A 1 303 ? 10.335 9.027 -5.872 1.00 90.19 303 SER A CA 1
ATOM 2428 C C . SER A 1 303 ? 8.950 8.931 -5.229 1.00 90.19 303 SER A C 1
ATOM 2430 O O . SER A 1 303 ? 8.280 9.948 -5.058 1.00 90.19 303 SER A O 1
ATOM 2432 N N . GLY A 1 304 ? 8.528 7.732 -4.820 1.00 92.44 304 GLY A N 1
ATOM 2433 C CA . GLY A 1 304 ? 7.151 7.446 -4.416 1.00 92.44 304 GLY A CA 1
ATOM 2434 C C . GLY A 1 304 ? 6.154 7.420 -5.581 1.00 92.44 304 GLY A C 1
ATOM 2435 O O . GLY A 1 304 ? 4.958 7.555 -5.335 1.00 92.44 304 GLY A O 1
ATOM 2436 N N . LEU A 1 305 ? 6.629 7.304 -6.828 1.00 95.94 305 LEU A N 1
ATOM 2437 C CA . LEU A 1 305 ? 5.822 7.086 -8.029 1.00 95.94 305 LEU A CA 1
ATOM 2438 C C . LEU A 1 305 ? 6.120 5.690 -8.595 1.00 95.94 305 LEU A C 1
ATOM 2440 O O . LEU A 1 305 ? 7.179 5.463 -9.180 1.00 95.94 305 LEU A O 1
ATOM 2444 N N . ASP A 1 306 ? 5.177 4.776 -8.405 1.00 97.44 306 ASP A N 1
ATOM 2445 C CA . ASP A 1 306 ? 5.228 3.361 -8.782 1.00 97.44 306 ASP A CA 1
ATOM 2446 C C . ASP A 1 306 ? 3.843 2.878 -9.244 1.00 97.44 306 ASP A C 1
ATOM 2448 O O . ASP A 1 306 ? 2.844 3.599 -9.148 1.00 97.44 306 ASP A O 1
ATOM 2452 N N . VAL A 1 307 ? 3.786 1.667 -9.797 1.00 98.31 307 VAL A N 1
ATOM 2453 C CA . VAL A 1 307 ? 2.565 1.115 -10.406 1.00 98.31 307 VAL A CA 1
ATOM 2454 C C . VAL A 1 307 ? 1.495 0.696 -9.393 1.00 98.31 307 VAL A C 1
ATOM 2456 O O . VAL A 1 307 ? 0.323 0.689 -9.761 1.00 98.31 307 VAL A O 1
ATOM 2459 N N . ASP A 1 308 ? 1.868 0.446 -8.130 1.00 98.31 308 ASP A N 1
ATOM 2460 C CA . ASP A 1 308 ? 0.940 0.336 -6.989 1.00 98.31 308 ASP A CA 1
ATOM 2461 C C . ASP A 1 308 ? 0.051 1.588 -6.915 1.00 98.31 308 ASP A C 1
ATOM 2463 O O . ASP A 1 308 ? -1.173 1.532 -7.093 1.00 98.31 308 ASP A O 1
ATOM 2467 N N . LYS A 1 309 ? 0.696 2.752 -6.780 1.00 96.69 309 LYS A N 1
ATOM 2468 C CA . LYS A 1 309 ? 0.013 4.043 -6.654 1.00 96.69 309 LYS A CA 1
ATOM 2469 C C . LYS A 1 309 ? -0.812 4.379 -7.888 1.00 96.69 309 LYS A C 1
ATOM 2471 O O . LYS A 1 309 ? -1.925 4.883 -7.756 1.00 96.69 309 LYS A O 1
ATOM 2476 N N . LEU A 1 310 ? -0.309 4.069 -9.083 1.00 97.38 310 LEU A N 1
ATOM 2477 C CA . LEU A 1 310 ? -1.053 4.299 -10.323 1.00 97.38 310 LEU A CA 1
ATOM 2478 C C . LEU A 1 310 ? -2.322 3.433 -10.430 1.00 97.38 310 LEU A C 1
ATOM 2480 O O . LEU A 1 310 ? -3.319 3.933 -10.953 1.00 97.38 310 LEU A O 1
ATOM 2484 N N . ASP A 1 311 ? -2.337 2.194 -9.921 1.00 98.31 311 ASP A N 1
ATOM 2485 C CA . ASP A 1 311 ? -3.573 1.401 -9.859 1.00 98.31 311 ASP A CA 1
ATOM 2486 C C . ASP A 1 311 ? -4.559 1.997 -8.851 1.00 98.31 311 ASP A C 1
ATOM 2488 O O . ASP A 1 311 ? -5.678 2.353 -9.241 1.00 98.31 311 ASP A O 1
ATOM 2492 N N . TYR A 1 312 ? -4.163 2.160 -7.579 1.00 96.88 312 TYR A N 1
ATOM 2493 C CA . TYR A 1 312 ? -5.134 2.555 -6.554 1.00 96.88 312 TYR A CA 1
ATOM 2494 C C . TYR A 1 312 ? -5.662 3.978 -6.759 1.00 96.88 312 TYR A C 1
ATOM 2496 O O . TYR A 1 312 ? -6.831 4.225 -6.469 1.00 96.88 312 TYR A O 1
ATOM 2504 N N . PHE A 1 313 ? -4.892 4.904 -7.350 1.00 95.69 313 PHE A N 1
ATOM 2505 C CA . PHE A 1 313 ? -5.410 6.236 -7.702 1.00 95.69 313 PHE A CA 1
ATOM 2506 C C . PHE A 1 313 ? -6.636 6.174 -8.613 1.00 95.69 313 PHE A C 1
ATOM 2508 O O . PHE A 1 313 ? -7.557 6.972 -8.441 1.00 95.69 313 PHE A O 1
ATOM 2515 N N . VAL A 1 314 ? -6.664 5.252 -9.579 1.00 96.00 314 VAL A N 1
ATOM 2516 C CA . VAL A 1 314 ? -7.796 5.107 -10.504 1.00 96.00 314 VAL A CA 1
ATOM 2517 C C . VAL A 1 314 ? -8.854 4.172 -9.917 1.00 96.00 314 VAL A C 1
ATOM 2519 O O . VAL A 1 314 ? -10.045 4.483 -9.986 1.00 96.00 314 VAL A O 1
ATOM 2522 N N . ARG A 1 315 ? -8.443 3.065 -9.288 1.00 97.31 315 ARG A N 1
ATOM 2523 C CA . ARG A 1 315 ? -9.343 2.058 -8.706 1.00 97.31 315 ARG A CA 1
ATOM 2524 C C . ARG A 1 315 ? -10.129 2.593 -7.515 1.00 97.31 315 ARG A C 1
ATOM 2526 O O . ARG A 1 315 ? -11.345 2.409 -7.476 1.00 97.31 315 ARG A O 1
ATOM 2533 N N . ASP A 1 316 ? -9.490 3.287 -6.580 1.00 97.31 316 ASP A N 1
ATOM 2534 C CA . ASP A 1 316 ? -10.177 3.862 -5.421 1.00 97.31 316 ASP A CA 1
ATOM 2535 C C . ASP A 1 316 ? -11.103 4.996 -5.842 1.00 97.31 316 ASP A C 1
ATOM 2537 O O . ASP A 1 316 ? -12.230 5.078 -5.359 1.00 97.31 316 ASP A O 1
ATOM 2541 N N . ALA A 1 317 ? -10.665 5.846 -6.773 1.00 95.06 317 ALA A N 1
ATOM 2542 C CA . ALA A 1 317 ? -11.483 6.927 -7.308 1.00 95.06 317 ALA A CA 1
ATOM 2543 C C . ALA A 1 317 ? -12.753 6.374 -7.989 1.00 95.06 317 ALA A C 1
ATOM 2545 O O . ALA A 1 317 ? -13.864 6.765 -7.623 1.00 95.06 317 ALA A O 1
ATOM 2546 N N . HIS A 1 318 ? -12.604 5.365 -8.858 1.00 95.00 318 HIS A N 1
ATOM 2547 C CA . HIS A 1 318 ? -13.714 4.644 -9.494 1.00 95.00 318 HIS A CA 1
ATOM 2548 C C . HIS A 1 318 ? -14.740 4.109 -8.477 1.00 95.00 318 HIS A C 1
ATOM 2550 O O . HIS A 1 318 ? -15.940 4.323 -8.639 1.00 95.00 318 HIS A O 1
ATOM 2556 N N . HIS A 1 319 ? -14.286 3.450 -7.406 1.00 96.31 319 HIS A N 1
ATOM 2557 C CA . HIS A 1 319 ? -15.175 2.827 -6.416 1.00 96.31 319 HIS A CA 1
ATOM 2558 C C . HIS A 1 319 ? -15.732 3.806 -5.364 1.00 96.31 319 HIS A C 1
ATOM 2560 O O . HIS A 1 319 ? -16.806 3.579 -4.807 1.00 96.31 319 HIS A O 1
ATOM 2566 N N . THR A 1 320 ? -15.049 4.922 -5.102 1.00 94.94 320 THR A N 1
ATOM 2567 C CA . THR A 1 320 ? -15.526 5.981 -4.188 1.00 94.94 320 THR A CA 1
ATOM 2568 C C . THR A 1 320 ? -16.390 7.037 -4.881 1.00 94.94 320 THR A C 1
ATOM 2570 O O . THR A 1 320 ? -17.020 7.845 -4.198 1.00 94.94 320 THR A O 1
ATOM 2573 N N . GLY A 1 321 ? -16.457 7.032 -6.217 1.00 91.06 321 GLY A N 1
ATOM 2574 C CA . GLY A 1 321 ? -17.169 8.040 -7.008 1.00 91.06 321 GLY A CA 1
ATOM 2575 C C . GLY A 1 321 ? -16.429 9.378 -7.114 1.00 91.06 321 GLY A C 1
ATOM 2576 O O . GLY A 1 321 ? -17.030 10.386 -7.485 1.00 91.06 321 GLY A O 1
ATOM 2577 N N . ILE A 1 322 ? -15.137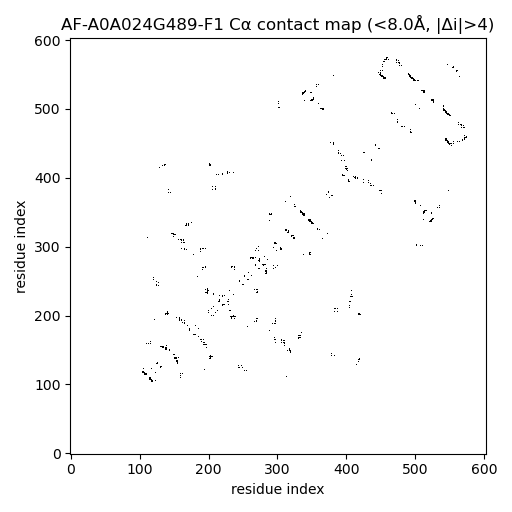 9.405 -6.780 1.00 89.00 322 ILE A N 1
ATOM 2578 C CA . ILE A 1 322 ? -14.260 10.558 -6.992 1.00 89.00 322 ILE A CA 1
ATOM 2579 C C . ILE A 1 322 ? -13.737 10.496 -8.429 1.00 89.00 322 ILE A C 1
ATOM 2581 O O . ILE A 1 322 ? -13.377 9.431 -8.920 1.00 89.00 322 ILE A O 1
ATOM 2585 N N . SER A 1 323 ? -13.662 11.633 -9.119 1.00 82.69 323 SER A N 1
ATOM 2586 C CA . SER A 1 323 ? -13.022 11.686 -10.437 1.00 82.69 323 SER A CA 1
ATOM 2587 C C . SER A 1 323 ? -11.497 11.622 -10.276 1.00 82.69 323 SER A C 1
ATOM 2589 O O . SER A 1 323 ? -10.932 12.564 -9.711 1.00 82.69 323 SER A O 1
ATOM 2591 N N . PRO A 1 324 ? -10.800 10.577 -10.767 1.00 75.19 324 PRO A N 1
ATOM 2592 C CA . PRO A 1 324 ? -9.343 10.569 -10.764 1.00 75.19 324 PRO A CA 1
ATOM 2593 C C . PRO A 1 324 ? -8.842 11.678 -11.690 1.00 75.19 324 PRO A C 1
ATOM 2595 O O . PRO A 1 324 ? -9.323 11.833 -12.812 1.00 75.19 324 PRO A O 1
ATOM 2598 N N . SER A 1 325 ? -7.872 12.462 -11.225 1.00 79.00 325 SER A N 1
ATOM 2599 C CA . SER A 1 325 ? -7.324 13.592 -11.986 1.00 79.00 325 SER A CA 1
ATOM 2600 C C . SER A 1 325 ? -6.006 13.256 -12.702 1.00 79.00 325 SER A C 1
ATOM 2602 O O . SER A 1 325 ? -5.359 14.143 -13.254 1.00 79.00 325 SER A O 1
ATOM 2604 N N . VAL A 1 326 ? -5.614 11.977 -12.728 1.00 88.81 326 VAL A N 1
ATOM 2605 C CA . VAL A 1 326 ? -4.337 11.483 -13.264 1.00 88.81 326 VAL A CA 1
ATOM 2606 C C . VAL A 1 326 ? -4.520 10.640 -14.532 1.00 88.81 326 VAL A C 1
ATOM 2608 O O . VAL A 1 326 ? -5.314 9.704 -14.564 1.00 88.81 326 VAL A O 1
ATOM 2611 N N . ASP A 1 327 ? -3.730 10.939 -15.568 1.00 92.75 327 ASP A N 1
ATOM 2612 C CA . ASP A 1 327 ? -3.584 10.096 -16.761 1.00 92.75 327 ASP A CA 1
ATOM 2613 C C . ASP A 1 327 ? -2.407 9.127 -16.566 1.00 92.75 327 ASP A C 1
ATOM 2615 O O . ASP A 1 327 ? -1.243 9.455 -16.823 1.00 92.75 327 ASP A O 1
ATOM 2619 N N . ILE A 1 328 ? -2.714 7.928 -16.067 1.00 95.25 328 ILE A N 1
ATOM 2620 C CA . ILE A 1 328 ? -1.704 6.898 -15.792 1.00 95.25 328 ILE A CA 1
ATOM 2621 C C . ILE A 1 328 ? -1.102 6.306 -17.075 1.00 95.25 328 ILE A C 1
ATOM 2623 O O . ILE A 1 328 ? 0.061 5.899 -17.074 1.00 95.25 328 ILE A O 1
ATOM 2627 N N . GLN A 1 329 ? -1.852 6.293 -18.184 1.00 95.06 329 GLN A N 1
ATOM 2628 C CA . GLN A 1 329 ? -1.384 5.729 -19.452 1.00 95.06 329 GLN A CA 1
ATOM 2629 C C . GLN A 1 329 ? -0.307 6.622 -20.067 1.00 95.06 329 GLN A C 1
ATOM 2631 O O . GLN A 1 329 ? 0.738 6.121 -20.490 1.00 95.06 329 GLN A O 1
ATOM 2636 N N . LEU A 1 330 ? -0.511 7.942 -20.042 1.00 96.12 330 LEU A N 1
ATOM 2637 C CA . LEU A 1 330 ? 0.475 8.917 -20.501 1.00 96.12 330 LEU A CA 1
ATOM 2638 C C . LEU A 1 330 ? 1.769 8.861 -19.678 1.00 96.12 330 LEU A C 1
ATOM 2640 O O . LEU A 1 330 ? 2.851 8.962 -20.263 1.00 96.12 330 LEU A O 1
ATOM 2644 N N . ILE A 1 331 ? 1.676 8.679 -18.354 1.00 96.94 331 ILE A N 1
ATOM 2645 C CA . ILE A 1 331 ? 2.843 8.505 -17.471 1.00 96.94 331 ILE A CA 1
ATOM 2646 C C . ILE A 1 331 ? 3.625 7.249 -17.881 1.00 96.94 331 ILE A C 1
ATOM 2648 O O . ILE A 1 331 ? 4.811 7.356 -18.199 1.00 96.94 331 ILE A O 1
ATOM 2652 N N . ILE A 1 332 ? 2.961 6.089 -17.956 1.00 97.12 332 ILE A N 1
ATOM 2653 C CA . ILE A 1 332 ? 3.596 4.802 -18.284 1.00 97.12 332 ILE A CA 1
ATOM 2654 C C . ILE A 1 332 ? 4.244 4.833 -19.676 1.00 97.12 332 ILE A C 1
ATOM 2656 O O . ILE A 1 332 ? 5.429 4.532 -19.804 1.00 97.12 332 ILE A O 1
ATOM 2660 N N . GLN A 1 333 ? 3.517 5.259 -20.714 1.00 95.94 333 GLN A N 1
ATOM 2661 C CA . GLN A 1 333 ? 4.023 5.290 -22.098 1.00 95.94 333 GLN A CA 1
ATOM 2662 C C . GLN A 1 333 ? 5.183 6.282 -22.287 1.00 95.94 333 GLN A C 1
ATOM 2664 O O . GLN A 1 333 ? 6.080 6.074 -23.111 1.00 95.94 333 GLN A O 1
ATOM 2669 N N . SER A 1 334 ? 5.203 7.369 -21.512 1.00 95.62 334 SER A N 1
ATOM 2670 C CA . SER A 1 334 ? 6.249 8.395 -21.598 1.00 95.62 334 SER A CA 1
ATOM 2671 C C . SER A 1 334 ? 7.497 8.080 -20.772 1.00 95.62 334 SER A C 1
ATOM 2673 O O . SER A 1 334 ? 8.503 8.767 -20.938 1.00 95.62 334 SER A O 1
ATOM 2675 N N . ALA A 1 335 ? 7.466 7.065 -19.906 1.00 96.75 335 ALA A N 1
ATOM 2676 C CA . ALA A 1 335 ? 8.604 6.679 -19.078 1.00 96.75 335 ALA A CA 1
ATOM 2677 C C . ALA A 1 335 ? 9.812 6.246 -19.929 1.00 96.75 335 ALA A C 1
ATOM 2679 O O . ALA A 1 335 ? 9.671 5.509 -20.911 1.00 96.75 335 ALA A O 1
ATOM 2680 N N . ARG A 1 336 ? 11.013 6.696 -19.562 1.00 95.50 336 ARG A N 1
ATOM 2681 C CA . ARG A 1 336 ? 12.293 6.322 -20.182 1.00 95.50 336 ARG A CA 1
ATOM 2682 C C . ARG A 1 336 ? 13.331 5.957 -19.129 1.00 95.50 336 ARG A C 1
ATOM 2684 O O . ARG A 1 336 ? 13.197 6.341 -17.972 1.00 95.50 336 ARG A O 1
ATOM 2691 N N . VAL A 1 337 ? 14.375 5.247 -19.538 1.00 95.31 337 VAL A N 1
ATOM 2692 C CA . VAL A 1 337 ? 15.521 4.895 -18.699 1.00 95.31 337 VAL A CA 1
ATOM 2693 C C . VAL A 1 337 ? 16.744 5.646 -19.207 1.00 95.31 337 VAL A C 1
ATOM 2695 O O . VAL A 1 337 ? 17.185 5.426 -20.333 1.00 95.31 337 VAL A O 1
ATOM 2698 N N . LEU A 1 338 ? 17.304 6.522 -18.374 1.00 95.00 338 LEU A N 1
ATOM 2699 C CA . LEU A 1 338 ? 18.542 7.253 -18.659 1.00 95.00 338 LEU A CA 1
ATOM 2700 C C . LEU A 1 338 ? 19.454 7.228 -17.428 1.00 95.00 338 LEU A C 1
ATOM 2702 O O . LEU A 1 338 ? 18.988 7.036 -16.304 1.00 95.00 338 LEU A O 1
ATOM 2706 N N . VAL A 1 339 ? 20.751 7.453 -17.645 1.00 94.75 339 VAL A N 1
ATOM 2707 C CA . VAL A 1 339 ? 21.725 7.675 -16.566 1.00 94.75 339 VAL A CA 1
ATOM 2708 C C . VAL A 1 339 ? 21.387 8.979 -15.845 1.00 94.75 339 VAL A C 1
ATOM 2710 O O . VAL A 1 339 ? 21.215 10.012 -16.498 1.00 94.75 339 VAL A O 1
ATOM 2713 N N . ASP A 1 340 ? 21.328 8.954 -14.516 1.00 94.44 340 ASP A N 1
ATOM 2714 C CA . ASP A 1 340 ? 21.151 10.166 -13.712 1.00 94.44 340 ASP A CA 1
ATOM 2715 C C . ASP A 1 340 ? 22.416 11.035 -13.790 1.00 94.44 340 ASP A C 1
ATOM 2717 O O . ASP A 1 340 ? 23.534 10.551 -13.584 1.00 94.44 340 ASP A O 1
ATOM 2721 N N . LYS A 1 341 ? 22.278 12.324 -14.132 1.00 93.12 341 LYS A N 1
ATOM 2722 C CA . LYS A 1 341 ? 23.427 13.248 -14.135 1.00 93.12 341 LYS A CA 1
ATOM 2723 C C . LYS A 1 341 ? 23.938 13.520 -12.718 1.00 93.12 341 LYS A C 1
ATOM 2725 O O . LYS A 1 341 ? 25.114 13.852 -12.574 1.00 93.12 341 LYS A O 1
ATOM 2730 N N . ASP A 1 342 ? 23.045 13.429 -11.733 1.00 89.44 342 ASP A N 1
ATOM 2731 C CA . ASP A 1 342 ? 23.265 13.838 -10.349 1.00 89.44 342 ASP A CA 1
ATOM 2732 C C . ASP A 1 342 ? 23.754 12.653 -9.481 1.00 89.44 342 ASP A C 1
ATOM 2734 O O . ASP A 1 342 ? 24.147 12.847 -8.333 1.00 89.44 342 ASP A O 1
ATOM 2738 N N . ASP A 1 343 ? 23.796 11.431 -10.035 1.00 90.06 343 ASP A N 1
ATOM 2739 C CA . ASP A 1 343 ? 24.362 10.238 -9.392 1.00 90.06 343 ASP A CA 1
ATOM 2740 C C . ASP A 1 343 ? 25.831 10.017 -9.801 1.00 90.06 343 ASP A C 1
ATOM 2742 O O . ASP A 1 343 ? 26.150 9.737 -10.959 1.00 90.06 343 ASP A O 1
ATOM 2746 N N . HIS A 1 344 ? 26.738 10.078 -8.824 1.00 86.25 344 HIS A N 1
ATOM 2747 C CA . HIS A 1 344 ? 28.171 9.829 -9.013 1.00 86.25 344 HIS A CA 1
ATOM 2748 C C . HIS A 1 344 ? 28.510 8.383 -9.417 1.00 86.25 344 HIS A C 1
ATOM 2750 O O . HIS A 1 344 ? 29.557 8.159 -10.024 1.00 86.25 344 HIS A O 1
ATOM 2756 N N . VAL A 1 345 ? 27.642 7.414 -9.110 1.00 88.62 345 VAL A N 1
ATOM 2757 C CA . VAL A 1 345 ? 27.770 6.006 -9.531 1.00 88.62 345 VAL A CA 1
ATOM 2758 C C . VAL A 1 345 ? 27.273 5.814 -10.972 1.00 88.62 345 VAL A C 1
ATOM 2760 O O . VAL A 1 345 ? 27.601 4.821 -11.619 1.00 88.62 345 VAL A O 1
ATOM 2763 N N . GLY A 1 346 ? 26.504 6.770 -11.506 1.00 89.81 346 GLY A N 1
ATOM 2764 C CA . GLY A 1 346 ? 25.944 6.704 -12.854 1.00 89.81 346 GLY A CA 1
ATOM 2765 C C . GLY A 1 346 ? 24.865 5.630 -13.011 1.00 89.81 346 GLY A C 1
ATOM 2766 O O . GLY A 1 346 ? 24.791 4.988 -14.063 1.00 89.81 346 GLY A O 1
ATOM 2767 N N . ARG A 1 347 ? 24.038 5.401 -11.981 1.00 93.12 347 ARG A N 1
ATOM 2768 C CA . ARG A 1 347 ? 22.911 4.466 -12.089 1.00 93.12 347 ARG A CA 1
ATOM 2769 C C . ARG A 1 347 ? 21.877 4.978 -13.086 1.00 93.12 347 ARG A C 1
ATOM 2771 O O . ARG A 1 347 ? 21.711 6.184 -13.290 1.00 93.12 347 ARG A O 1
ATOM 2778 N N . HIS A 1 348 ? 21.166 4.042 -13.702 1.00 94.25 348 HIS A N 1
ATOM 2779 C CA . HIS A 1 348 ? 20.034 4.383 -14.554 1.00 94.25 348 HIS A CA 1
ATOM 2780 C C . HIS A 1 348 ? 18.763 4.510 -13.715 1.00 94.25 348 HIS A C 1
ATOM 2782 O O . HIS A 1 348 ? 18.570 3.762 -12.757 1.00 94.25 348 HIS A O 1
ATOM 2788 N N . ARG A 1 349 ? 17.896 5.453 -14.089 1.00 95.38 349 ARG A N 1
ATOM 2789 C CA . ARG A 1 349 ? 16.671 5.810 -13.361 1.00 95.38 349 ARG A CA 1
ATOM 2790 C C . ARG A 1 349 ? 15.495 5.928 -14.319 1.00 95.38 349 ARG A C 1
ATOM 2792 O O . ARG A 1 349 ? 15.686 6.320 -15.477 1.00 95.38 349 ARG A O 1
ATOM 2799 N N . ILE A 1 350 ? 14.288 5.640 -13.837 1.00 96.94 350 ILE A N 1
ATOM 2800 C CA . ILE A 1 350 ? 13.065 5.950 -14.583 1.00 96.94 350 ILE A CA 1
ATOM 2801 C C . ILE A 1 350 ? 12.886 7.472 -14.606 1.00 96.94 350 ILE A C 1
ATOM 2803 O O . ILE A 1 350 ? 12.968 8.153 -13.583 1.00 96.94 350 ILE A O 1
ATOM 2807 N N . CYS A 1 351 ? 12.665 8.018 -15.796 1.00 96.62 351 CYS A N 1
ATOM 2808 C CA . CYS A 1 351 ? 12.565 9.449 -16.034 1.00 96.62 351 CYS A CA 1
ATOM 2809 C C . CYS A 1 351 ? 11.491 9.791 -17.073 1.00 96.62 351 CYS A C 1
ATOM 2811 O O . CYS A 1 351 ? 11.102 8.959 -17.892 1.00 96.62 351 CYS A O 1
ATOM 2813 N N . TYR A 1 352 ? 11.008 11.032 -17.037 1.00 96.75 352 TYR A N 1
ATOM 2814 C CA . TYR A 1 352 ? 9.835 11.474 -17.797 1.00 96.75 352 TYR A CA 1
ATOM 2815 C C . TYR A 1 352 ? 10.122 12.747 -18.615 1.00 96.75 352 TYR A C 1
ATOM 2817 O O . TYR A 1 352 ? 11.017 13.516 -18.263 1.00 96.75 352 TYR A O 1
ATOM 2825 N N . PRO A 1 353 ? 9.371 13.039 -19.692 1.00 95.69 353 PRO A N 1
ATOM 2826 C CA . PRO A 1 353 ? 9.493 14.314 -20.389 1.00 95.69 353 PRO A CA 1
ATOM 2827 C C . PRO A 1 353 ? 9.237 15.483 -19.431 1.00 95.69 353 PRO A C 1
ATOM 2829 O O . PRO A 1 353 ? 8.230 15.481 -18.726 1.00 95.69 353 PRO A O 1
ATOM 2832 N N . GLU A 1 354 ? 10.069 16.524 -19.465 1.00 95.19 354 GLU A N 1
ATOM 2833 C CA . GLU A 1 354 ? 9.899 17.728 -18.625 1.00 95.19 354 GLU A CA 1
ATOM 2834 C C . GLU A 1 354 ? 8.494 18.359 -18.725 1.00 95.19 354 GLU A C 1
ATOM 2836 O O . GLU A 1 354 ? 7.923 18.798 -17.729 1.00 95.19 354 GLU A O 1
ATOM 2841 N N . LYS A 1 355 ? 7.871 18.289 -19.911 1.00 93.50 355 LYS A N 1
ATOM 2842 C CA . LYS A 1 355 ? 6.487 18.732 -20.165 1.00 93.50 355 LYS A CA 1
ATOM 2843 C C . LYS A 1 355 ? 5.409 18.000 -19.343 1.00 93.50 355 LYS A C 1
ATOM 2845 O O . LYS A 1 355 ? 4.274 18.460 -19.329 1.00 93.50 355 LYS A O 1
ATOM 2850 N N . LEU A 1 356 ? 5.724 16.861 -18.716 1.00 95.19 356 LEU A N 1
ATOM 2851 C CA . LEU A 1 356 ? 4.796 16.082 -17.884 1.00 95.19 356 LEU A CA 1
ATOM 2852 C C . LEU A 1 356 ? 4.936 16.366 -16.381 1.00 95.19 356 LEU A C 1
ATOM 2854 O O . LEU A 1 356 ? 4.240 15.730 -15.592 1.00 95.19 356 LEU A O 1
ATOM 2858 N N . ALA A 1 357 ? 5.773 17.325 -15.965 1.00 94.94 357 ALA A N 1
ATOM 2859 C CA . ALA A 1 357 ? 5.912 17.697 -14.553 1.00 94.94 357 ALA A CA 1
ATOM 2860 C C . ALA A 1 357 ? 4.555 18.014 -13.889 1.00 94.94 357 ALA A C 1
ATOM 2862 O O . ALA A 1 357 ? 4.280 17.525 -12.796 1.00 94.94 357 ALA A O 1
ATOM 2863 N N . GLY A 1 358 ? 3.665 18.735 -14.585 1.00 94.06 358 GLY A N 1
ATOM 2864 C CA . GLY A 1 358 ? 2.300 18.998 -14.117 1.00 94.06 358 GLY A CA 1
ATOM 2865 C C . GLY A 1 358 ? 1.439 17.733 -13.982 1.00 94.06 358 GLY A C 1
ATOM 2866 O O . GLY A 1 358 ? 0.772 17.557 -12.968 1.00 94.06 358 GLY A O 1
ATOM 2867 N N . THR A 1 359 ? 1.496 16.808 -14.948 1.00 95.00 359 THR A N 1
ATOM 2868 C CA . THR A 1 359 ? 0.771 15.520 -14.899 1.00 95.00 359 THR A CA 1
ATOM 2869 C C . THR A 1 359 ? 1.245 14.645 -13.736 1.00 95.00 359 THR A C 1
ATOM 2871 O O . THR A 1 359 ? 0.431 14.040 -13.041 1.00 95.00 359 THR A O 1
ATOM 2874 N N . ILE A 1 360 ? 2.553 14.613 -13.479 1.00 95.62 360 ILE A N 1
ATOM 2875 C CA . ILE A 1 360 ? 3.136 13.860 -12.362 1.00 95.62 360 ILE A CA 1
ATOM 2876 C C . ILE A 1 360 ? 2.788 14.522 -11.020 1.00 95.62 360 ILE A C 1
ATOM 2878 O O . ILE A 1 360 ? 2.424 13.827 -10.071 1.00 95.62 360 ILE A O 1
ATOM 2882 N N . MET A 1 361 ? 2.788 15.858 -10.939 1.00 94.69 361 MET A N 1
ATOM 2883 C CA . MET A 1 361 ? 2.276 16.565 -9.758 1.00 94.69 361 MET A CA 1
ATOM 2884 C C . MET A 1 361 ? 0.802 16.241 -9.509 1.00 94.69 361 MET A C 1
ATOM 2886 O O . MET A 1 361 ? 0.398 16.066 -8.362 1.00 94.69 361 MET A O 1
ATOM 2890 N N . GLN A 1 362 ? 0.003 16.097 -10.568 1.00 94.12 362 GLN A N 1
ATOM 2891 C CA . GLN A 1 362 ? -1.406 15.736 -10.456 1.00 94.12 362 GLN A CA 1
ATOM 2892 C C . GLN A 1 362 ? -1.610 14.306 -9.918 1.00 94.12 362 GLN A C 1
ATOM 2894 O O . GLN A 1 362 ? -2.556 14.075 -9.165 1.00 94.12 362 GLN A O 1
ATOM 2899 N N . ALA A 1 363 ? -0.692 13.370 -10.189 1.00 94.81 363 ALA A N 1
ATOM 2900 C CA . ALA A 1 363 ? -0.673 12.054 -9.539 1.00 94.81 363 ALA A CA 1
ATOM 2901 C C . ALA A 1 363 ? -0.427 12.181 -8.020 1.00 94.81 363 ALA A C 1
ATOM 2903 O O . ALA A 1 363 ? -1.230 11.722 -7.205 1.00 94.81 363 ALA A O 1
ATOM 2904 N N . PHE A 1 364 ? 0.622 12.907 -7.615 1.00 95.12 364 PHE A N 1
ATOM 2905 C CA . PHE A 1 364 ? 0.913 13.168 -6.197 1.00 95.12 364 PHE A CA 1
ATOM 2906 C C . PHE A 1 364 ? -0.189 13.970 -5.482 1.00 95.12 364 PHE A C 1
ATOM 2908 O O . PHE A 1 364 ? -0.398 13.814 -4.277 1.00 95.12 364 PHE A O 1
ATOM 2915 N N . ARG A 1 365 ? -0.916 14.817 -6.215 1.00 93.69 365 ARG A N 1
ATOM 2916 C CA . ARG A 1 365 ? -2.088 15.549 -5.728 1.00 93.69 365 ARG A CA 1
ATOM 2917 C C . ARG A 1 365 ? -3.312 14.644 -5.577 1.00 93.69 365 ARG A C 1
ATOM 2919 O O . ARG A 1 365 ? -3.975 14.732 -4.549 1.00 93.69 365 ARG A O 1
ATOM 2926 N N . THR A 1 366 ? -3.548 13.721 -6.513 1.00 94.62 366 THR A N 1
ATOM 2927 C CA . THR A 1 366 ? -4.592 12.683 -6.396 1.00 94.62 366 THR A CA 1
ATOM 2928 C C . THR A 1 366 ? -4.402 11.884 -5.103 1.00 94.62 366 THR A C 1
ATOM 2930 O O . THR A 1 366 ? -5.347 11.723 -4.333 1.00 94.62 366 THR A O 1
ATOM 2933 N N . ARG A 1 367 ? -3.156 11.497 -4.782 1.00 94.62 367 ARG A N 1
ATOM 2934 C CA . ARG A 1 367 ? -2.793 10.877 -3.493 1.00 94.62 367 ARG A CA 1
ATOM 2935 C C . ARG A 1 367 ? -3.234 11.714 -2.285 1.00 94.62 367 ARG A C 1
ATOM 2937 O O . ARG A 1 367 ? -3.813 11.187 -1.336 1.00 94.62 367 ARG A O 1
ATOM 2944 N N . PHE A 1 368 ? -2.924 13.012 -2.291 1.00 94.31 368 PHE A N 1
ATOM 2945 C CA . PHE A 1 368 ? -3.265 13.926 -1.198 1.00 94.31 368 PHE A CA 1
ATOM 2946 C C . PHE A 1 368 ? -4.787 14.077 -1.047 1.00 94.31 368 PHE A C 1
ATOM 2948 O O . PHE A 1 368 ? -5.304 14.008 0.070 1.00 94.31 368 PHE A O 1
ATOM 2955 N N . GLU A 1 369 ? -5.503 14.233 -2.161 1.00 93.56 369 GLU A N 1
ATOM 2956 C CA . GLU A 1 369 ? -6.959 14.393 -2.211 1.00 93.56 369 GLU A CA 1
ATOM 2957 C C . GLU A 1 369 ? -7.687 13.123 -1.731 1.00 93.56 369 GLU A C 1
ATOM 2959 O O . GLU A 1 369 ? -8.580 13.229 -0.886 1.00 93.56 369 GLU A O 1
ATOM 2964 N N . LEU A 1 370 ? -7.260 11.925 -2.153 1.00 94.88 370 LEU A N 1
ATOM 2965 C CA . LEU A 1 370 ? -7.800 10.640 -1.674 1.00 94.88 370 LEU A CA 1
ATOM 2966 C C . LEU A 1 370 ? -7.575 10.442 -0.168 1.00 94.88 370 LEU A C 1
ATOM 2968 O O . LEU A 1 370 ? -8.511 10.095 0.556 1.00 94.88 370 LEU A O 1
ATOM 2972 N N . HIS A 1 371 ? -6.376 10.749 0.341 1.00 94.81 371 HIS A N 1
ATOM 2973 C CA . HIS A 1 371 ? -6.129 10.729 1.785 1.00 94.81 371 HIS A CA 1
ATOM 2974 C C . HIS A 1 371 ? -7.027 11.716 2.539 1.00 94.81 371 HIS A C 1
ATOM 2976 O O . HIS A 1 371 ? -7.580 11.354 3.574 1.00 94.81 371 HIS A O 1
ATOM 2982 N N . GLN A 1 372 ? -7.164 12.954 2.055 1.00 92.50 372 GLN A N 1
ATOM 2983 C CA . GLN A 1 372 ? -7.921 14.008 2.735 1.00 92.50 372 GLN A CA 1
ATOM 2984 C C . GLN A 1 372 ? -9.430 13.749 2.752 1.00 92.50 372 GLN A C 1
ATOM 2986 O O . GLN A 1 372 ? -10.086 14.058 3.751 1.00 92.50 372 GLN A O 1
ATOM 2991 N N . THR A 1 373 ? -9.975 13.219 1.658 1.00 92.75 373 THR A N 1
ATOM 2992 C CA . THR A 1 373 ? -11.421 13.044 1.472 1.00 92.75 373 THR A CA 1
ATOM 2993 C C . THR A 1 373 ? -11.904 11.669 1.916 1.00 92.75 373 THR A C 1
ATOM 2995 O O . THR A 1 373 ? -12.870 11.604 2.672 1.00 92.75 373 THR A O 1
ATOM 2998 N N . VAL A 1 374 ? -11.215 10.595 1.512 1.00 95.12 374 VAL A N 1
ATOM 2999 C CA . VAL A 1 374 ? -11.620 9.204 1.755 1.00 95.12 374 VAL A CA 1
ATOM 3000 C C . VAL A 1 374 ? -10.916 8.643 2.984 1.00 95.12 374 VAL A C 1
ATOM 3002 O O . VAL A 1 374 ? -11.541 8.494 4.032 1.00 95.12 374 VAL A O 1
ATOM 3005 N N . TYR A 1 375 ? -9.615 8.346 2.898 1.00 94.81 375 TYR A N 1
ATOM 3006 C CA . TYR A 1 375 ? -8.960 7.477 3.886 1.00 94.81 375 TYR A CA 1
ATOM 3007 C C . TYR A 1 375 ? -8.931 8.092 5.295 1.00 94.81 375 TYR A C 1
ATOM 3009 O O . TYR A 1 375 ? -8.995 7.374 6.289 1.00 94.81 375 TYR A O 1
ATOM 3017 N N . GLN A 1 376 ? -8.863 9.425 5.390 1.00 94.75 376 GLN A N 1
ATOM 3018 C CA . GLN A 1 376 ? -8.900 10.171 6.652 1.00 94.75 376 GLN A CA 1
ATOM 3019 C C . GLN A 1 376 ? -10.284 10.750 6.983 1.00 94.75 376 GLN A C 1
ATOM 3021 O O . GLN A 1 376 ? -10.394 11.634 7.842 1.00 94.75 376 GLN A O 1
ATOM 3026 N N . HIS A 1 377 ? -11.362 10.272 6.355 1.00 95.19 377 HIS A N 1
ATOM 3027 C CA . HIS A 1 377 ? -12.713 10.710 6.691 1.00 95.19 377 HIS A CA 1
ATOM 3028 C C . HIS A 1 377 ? -13.068 10.350 8.142 1.00 95.19 377 HIS A C 1
ATOM 3030 O O . HIS A 1 377 ? -13.005 9.191 8.550 1.00 95.19 377 HIS A O 1
ATOM 3036 N N . LYS A 1 378 ? -13.528 11.338 8.923 1.00 94.06 378 LYS A N 1
ATOM 3037 C CA . LYS A 1 378 ? -13.758 11.198 10.376 1.00 94.06 378 LYS A CA 1
ATOM 3038 C C . LYS A 1 378 ? -14.592 9.970 10.771 1.00 94.06 378 LYS A C 1
ATOM 3040 O O . LYS A 1 378 ? -14.287 9.342 11.775 1.00 94.06 378 LYS A O 1
ATOM 3045 N N . ALA A 1 379 ? -15.620 9.613 9.997 1.00 94.38 379 ALA A N 1
ATOM 3046 C CA . ALA A 1 379 ? -16.468 8.464 10.316 1.00 94.38 379 ALA A CA 1
ATOM 3047 C C . ALA A 1 379 ? -15.792 7.118 9.996 1.00 94.38 379 ALA A C 1
ATOM 3049 O O . ALA A 1 379 ? -16.011 6.157 10.720 1.00 94.38 379 ALA A O 1
ATOM 3050 N N . ILE A 1 380 ? -14.936 7.060 8.970 1.00 95.69 380 ILE A N 1
ATOM 3051 C CA . ILE A 1 380 ? -14.166 5.854 8.623 1.00 95.69 380 ILE A CA 1
ATOM 3052 C C . ILE A 1 380 ? -13.165 5.569 9.742 1.00 95.69 380 ILE A C 1
ATOM 3054 O O . ILE A 1 380 ? -13.137 4.468 10.281 1.00 95.69 380 ILE A O 1
ATOM 3058 N N . CYS A 1 381 ? -12.426 6.590 10.179 1.00 95.44 381 CYS A N 1
ATOM 3059 C CA . CYS A 1 381 ? -11.452 6.459 11.262 1.00 95.44 381 CYS A CA 1
ATOM 3060 C C . CYS A 1 381 ? -12.124 6.136 12.612 1.00 95.44 381 CYS A C 1
ATOM 3062 O O . CYS A 1 381 ? -11.612 5.311 13.364 1.00 95.44 381 CYS A O 1
ATOM 3064 N N . ALA A 1 382 ? -13.311 6.695 12.894 1.00 95.38 382 ALA A N 1
ATOM 3065 C CA . ALA A 1 382 ? -14.114 6.318 14.063 1.00 95.38 382 ALA A CA 1
ATOM 3066 C C . ALA A 1 382 ? -14.476 4.823 14.076 1.00 95.38 382 ALA A C 1
ATOM 3068 O O . ALA A 1 382 ? -14.269 4.155 15.089 1.00 95.38 382 ALA A O 1
ATOM 3069 N N . ILE A 1 383 ? -14.977 4.289 12.954 1.00 95.94 383 ILE A N 1
ATOM 3070 C CA . ILE A 1 383 ? -15.273 2.854 12.807 1.00 95.94 383 ILE A CA 1
ATOM 3071 C C . ILE A 1 383 ? -13.979 2.034 12.903 1.00 95.94 383 ILE A C 1
ATOM 3073 O O . ILE A 1 383 ? -13.969 0.983 13.537 1.00 95.94 383 ILE A O 1
ATOM 3077 N N . GLY A 1 384 ? -12.868 2.538 12.357 1.00 96.12 384 GLY A N 1
ATOM 3078 C CA . GLY A 1 384 ? -11.555 1.905 12.466 1.00 96.12 384 GLY A CA 1
ATOM 3079 C C . GLY A 1 384 ? -11.098 1.726 13.917 1.00 96.12 384 GLY A C 1
ATOM 3080 O O . GLY A 1 384 ? -10.682 0.635 14.304 1.00 96.12 384 GLY A O 1
ATOM 3081 N N . TYR A 1 385 ? -11.265 2.750 14.760 1.00 95.50 385 TYR A N 1
ATOM 3082 C CA . TYR A 1 385 ? -11.007 2.635 16.199 1.00 95.50 385 TYR A CA 1
ATOM 3083 C C . TYR A 1 385 ? -11.941 1.636 16.893 1.00 95.50 385 TYR A C 1
ATOM 3085 O O . TYR A 1 385 ? -11.469 0.874 17.738 1.00 95.50 385 TYR A O 1
ATOM 3093 N N . MET A 1 386 ? -13.226 1.591 16.520 1.00 96.31 386 MET A N 1
ATOM 3094 C CA . MET A 1 386 ? -14.170 0.593 17.043 1.00 96.31 386 MET A CA 1
ATOM 3095 C C . MET A 1 386 ? -13.754 -0.835 16.667 1.00 96.31 386 MET A C 1
ATOM 3097 O O . MET A 1 386 ? -13.758 -1.705 17.534 1.00 96.31 386 MET A O 1
ATOM 3101 N N . LEU A 1 387 ? -13.338 -1.079 15.418 1.00 96.56 387 LEU A N 1
ATOM 3102 C CA . LEU A 1 387 ? -12.814 -2.383 14.995 1.00 96.56 387 LEU A CA 1
ATOM 3103 C C . LEU A 1 387 ? -11.521 -2.759 15.723 1.00 96.56 387 LEU A C 1
ATOM 3105 O O . LEU A 1 387 ? -11.361 -3.916 16.102 1.00 96.56 387 LEU A O 1
ATOM 3109 N N . CYS A 1 388 ? -10.621 -1.806 15.973 1.00 95.94 388 CYS A N 1
ATOM 3110 C CA . CYS A 1 388 ? -9.423 -2.083 16.765 1.00 95.94 388 CYS A CA 1
ATOM 3111 C C . CYS A 1 388 ? -9.781 -2.518 18.195 1.00 95.94 388 CYS A C 1
ATOM 3113 O O . CYS A 1 388 ? -9.229 -3.498 18.687 1.00 95.94 388 CYS A O 1
ATOM 3115 N N . ASP A 1 389 ? -10.728 -1.843 18.856 1.00 95.44 389 ASP A N 1
ATOM 3116 C CA . ASP A 1 389 ? -11.185 -2.259 20.188 1.00 95.44 389 ASP A CA 1
ATOM 3117 C C . ASP A 1 389 ? -11.943 -3.606 20.156 1.00 95.44 389 ASP A C 1
ATOM 3119 O O . ASP A 1 389 ? -11.785 -4.394 21.086 1.00 95.44 389 ASP A O 1
ATOM 3123 N N . ILE A 1 390 ? -12.683 -3.924 19.083 1.00 96.75 390 ILE A N 1
ATOM 3124 C CA . ILE A 1 390 ? -13.304 -5.248 18.854 1.00 96.75 390 ILE A CA 1
ATOM 3125 C C . ILE A 1 390 ? -12.245 -6.351 18.762 1.00 96.75 390 ILE A C 1
ATOM 3127 O O . ILE A 1 390 ? -12.351 -7.357 19.462 1.00 96.75 390 ILE A O 1
ATOM 3131 N N . LEU A 1 391 ? -11.219 -6.171 17.925 1.00 96.81 391 LEU A N 1
ATOM 3132 C CA . LEU A 1 391 ? -10.167 -7.171 17.717 1.00 96.81 391 LEU A CA 1
ATOM 3133 C C . LEU A 1 391 ? -9.267 -7.316 18.952 1.00 96.81 391 LEU A C 1
ATOM 3135 O O . LEU A 1 391 ? -8.893 -8.433 19.299 1.00 96.81 391 LEU A O 1
ATOM 3139 N N . VAL A 1 392 ? -9.004 -6.226 19.683 1.00 95.88 392 VAL A N 1
ATOM 3140 C CA . VAL A 1 392 ? -8.340 -6.288 20.996 1.00 95.88 392 VAL A CA 1
ATOM 3141 C C . VAL A 1 392 ? -9.191 -7.046 22.019 1.00 95.88 392 VAL A C 1
ATOM 3143 O O . VAL A 1 392 ? -8.651 -7.869 22.751 1.00 95.88 392 VAL A O 1
ATOM 3146 N N . ALA A 1 393 ? -10.506 -6.816 22.070 1.00 95.38 393 ALA A N 1
ATOM 3147 C CA . ALA A 1 393 ? -11.400 -7.535 22.982 1.00 95.38 393 ALA A CA 1
ATOM 3148 C C . ALA A 1 393 ? -11.559 -9.025 22.624 1.00 95.38 393 ALA A C 1
ATOM 3150 O O . ALA A 1 393 ? -11.808 -9.840 23.508 1.00 95.38 393 ALA A O 1
ATOM 3151 N N . ALA A 1 394 ? -11.413 -9.386 21.346 1.00 96.38 394 ALA A N 1
ATOM 3152 C CA . ALA A 1 394 ? -11.480 -10.768 20.871 1.00 96.38 394 ALA A CA 1
ATOM 3153 C C . ALA A 1 394 ? -10.144 -11.533 20.968 1.00 96.38 394 ALA A C 1
ATOM 3155 O O . ALA A 1 394 ? -10.149 -12.759 20.863 1.00 96.38 394 ALA A O 1
ATOM 3156 N N . ASN A 1 395 ? -9.022 -10.833 21.175 1.00 95.50 395 ASN A N 1
ATOM 3157 C CA . ASN A 1 395 ? -7.656 -11.334 20.988 1.00 95.50 395 ASN A CA 1
ATOM 3158 C C . ASN A 1 395 ? -7.345 -12.678 21.664 1.00 95.50 395 ASN A C 1
ATOM 3160 O O . ASN A 1 395 ? -6.695 -13.533 21.065 1.00 95.50 395 ASN A O 1
ATOM 3164 N N . ASP A 1 396 ? -7.801 -12.845 22.906 1.00 92.19 396 ASP A N 1
ATOM 3165 C CA . ASP A 1 396 ? -7.469 -13.999 23.749 1.00 92.19 396 ASP A CA 1
ATOM 3166 C C . ASP A 1 396 ? -8.494 -15.140 23.649 1.00 92.19 396 ASP A C 1
ATOM 3168 O O . ASP A 1 396 ? -8.260 -16.228 24.170 1.00 92.19 396 ASP A O 1
ATOM 3172 N N . PHE A 1 397 ? -9.621 -14.904 22.968 1.00 94.44 397 PHE A N 1
ATOM 3173 C CA . PHE A 1 397 ? -10.768 -15.820 22.918 1.00 94.44 397 PHE A CA 1
ATOM 3174 C C . PHE A 1 397 ? -11.059 -16.341 21.506 1.00 94.44 397 PHE A C 1
ATOM 3176 O O . PHE A 1 397 ? -11.611 -17.430 21.352 1.00 94.44 397 PHE A O 1
ATOM 3183 N N . LEU A 1 398 ? -10.683 -15.587 20.468 1.00 93.75 398 LEU A N 1
ATOM 3184 C CA . LEU A 1 398 ? -10.862 -15.965 19.071 1.00 93.75 398 LEU A CA 1
ATOM 3185 C C . LEU A 1 398 ? -9.528 -16.404 18.460 1.00 93.75 398 LEU A C 1
ATOM 3187 O O . LEU A 1 398 ? -8.713 -15.582 18.045 1.00 93.75 398 LEU A O 1
ATOM 3191 N N . LEU A 1 399 ? -9.324 -17.720 18.401 1.00 94.81 399 LEU A N 1
ATOM 3192 C CA . LEU A 1 399 ? -8.126 -18.330 17.830 1.00 94.81 399 LEU A CA 1
ATOM 3193 C C . LEU A 1 399 ? -8.338 -18.692 16.357 1.00 94.81 399 LEU A C 1
ATOM 3195 O O . LEU A 1 399 ? -9.221 -19.483 16.022 1.00 94.81 399 LEU A O 1
ATOM 3199 N N . VAL A 1 400 ? -7.466 -18.202 15.479 1.00 95.12 400 VAL A N 1
ATOM 3200 C CA . VAL A 1 400 ? -7.419 -18.611 14.069 1.00 95.12 400 VAL A CA 1
ATOM 3201 C C . VAL A 1 400 ? -6.377 -19.714 13.945 1.00 95.12 400 VAL A C 1
ATOM 3203 O O . VAL A 1 400 ? -5.202 -19.487 14.223 1.00 95.12 400 VAL A O 1
ATOM 3206 N N . LYS A 1 401 ? -6.799 -20.938 13.595 1.00 94.00 401 LYS A N 1
ATOM 3207 C CA . LYS A 1 401 ? -5.914 -22.126 13.550 1.00 94.00 401 LYS A CA 1
ATOM 3208 C C . LYS A 1 401 ? -5.085 -22.311 14.842 1.00 94.00 401 LYS A C 1
ATOM 3210 O O . LYS A 1 401 ? -3.924 -22.695 14.802 1.00 94.00 401 LYS A O 1
ATOM 3215 N N . GLY A 1 402 ? -5.679 -22.008 16.000 1.00 94.12 402 GLY A N 1
ATOM 3216 C CA . GLY A 1 402 ? -5.011 -22.091 17.308 1.00 94.12 402 GLY A CA 1
ATOM 3217 C C . GLY A 1 402 ? -4.084 -20.915 17.655 1.00 94.12 402 GLY A C 1
ATOM 3218 O O . GLY A 1 402 ? -3.522 -20.911 18.744 1.00 94.12 402 GLY A O 1
ATOM 3219 N N . THR A 1 403 ? -3.946 -19.912 16.783 1.00 95.88 403 THR A N 1
ATOM 3220 C CA . THR A 1 403 ? -3.107 -18.719 17.007 1.00 95.88 403 THR A CA 1
ATOM 3221 C C . THR A 1 403 ? -3.969 -17.519 17.422 1.00 95.88 403 THR A C 1
ATOM 3223 O O . THR A 1 403 ? -5.049 -17.315 16.863 1.00 95.88 403 THR A O 1
ATOM 3226 N N . ARG A 1 404 ? -3.511 -16.728 18.405 1.00 95.38 404 ARG A N 1
ATOM 3227 C CA . ARG A 1 404 ? -4.167 -15.478 18.849 1.00 95.38 404 ARG A CA 1
ATOM 3228 C C . ARG A 1 404 ? -3.987 -14.367 17.817 1.00 95.38 404 ARG A C 1
ATOM 3230 O O . ARG A 1 404 ? -3.018 -14.370 17.063 1.00 95.38 404 ARG A O 1
ATOM 3237 N N . ILE A 1 405 ? -4.882 -13.379 17.831 1.00 95.00 405 ILE A N 1
ATOM 3238 C CA . ILE A 1 405 ? -4.872 -12.264 16.866 1.00 95.00 405 ILE A CA 1
ATOM 3239 C C . ILE A 1 405 ? -3.570 -11.440 16.944 1.00 95.00 405 ILE A C 1
ATOM 3241 O O . ILE A 1 405 ? -3.062 -11.013 15.912 1.00 95.00 405 ILE A O 1
ATOM 3245 N N . SER A 1 406 ? -2.998 -11.250 18.135 1.00 93.94 406 SER A N 1
ATOM 3246 C CA . SER A 1 406 ? -1.739 -10.520 18.351 1.00 93.94 406 SER A CA 1
ATOM 3247 C C . SER A 1 406 ? -0.499 -11.226 17.808 1.00 93.94 406 SER A C 1
ATOM 3249 O O . SER A 1 406 ? 0.493 -10.566 17.512 1.00 93.94 406 SER A O 1
ATOM 3251 N N . ASP A 1 407 ? -0.564 -12.550 17.676 1.00 93.81 407 ASP A N 1
ATOM 3252 C CA . ASP A 1 407 ? 0.596 -13.412 17.431 1.00 93.81 407 ASP A CA 1
ATOM 3253 C C . ASP A 1 407 ? 0.589 -13.939 15.974 1.00 93.81 407 ASP A C 1
ATOM 3255 O O . ASP A 1 407 ? 1.505 -14.625 15.523 1.00 93.81 407 ASP A O 1
ATOM 3259 N N . ILE A 1 408 ? -0.468 -13.624 15.216 1.00 94.75 408 ILE A N 1
ATOM 3260 C CA . ILE A 1 408 ? -0.799 -14.259 13.935 1.00 94.75 408 ILE A CA 1
ATOM 3261 C C . ILE A 1 408 ? 0.114 -13.866 12.771 1.00 94.75 408 ILE A C 1
ATOM 3263 O O . ILE A 1 408 ? 0.304 -14.662 11.854 1.00 94.75 408 ILE A O 1
ATOM 3267 N N . SER A 1 409 ? 0.725 -12.681 12.813 1.00 93.31 409 SER A N 1
ATOM 3268 C CA . SER A 1 409 ? 1.722 -12.246 11.825 1.00 93.31 409 SER A CA 1
ATOM 3269 C C . SER A 1 409 ? 3.008 -13.078 11.863 1.00 93.31 409 SER A C 1
ATOM 3271 O O . SER A 1 409 ? 3.728 -13.110 10.872 1.00 93.31 409 SER A O 1
ATOM 3273 N N . ALA A 1 410 ? 3.279 -13.807 12.952 1.00 93.75 410 ALA A N 1
ATOM 3274 C CA . ALA A 1 410 ? 4.395 -14.751 13.027 1.00 93.75 410 ALA A CA 1
ATOM 3275 C C . ALA A 1 410 ? 4.069 -16.141 12.439 1.00 93.75 410 ALA A C 1
ATOM 3277 O O . ALA A 1 410 ? 4.977 -16.949 12.250 1.00 93.75 410 ALA A O 1
ATOM 3278 N N . ASN A 1 411 ? 2.798 -16.448 12.142 1.00 96.25 411 ASN A N 1
ATOM 3279 C CA . ASN A 1 411 ? 2.361 -17.776 11.703 1.00 96.25 411 ASN A CA 1
ATOM 3280 C C . ASN A 1 411 ? 1.563 -17.713 10.391 1.00 96.25 411 ASN A C 1
ATOM 3282 O O . ASN A 1 411 ? 0.342 -17.546 10.398 1.00 96.25 411 ASN A O 1
ATOM 3286 N N . MET A 1 412 ? 2.237 -17.925 9.257 1.00 97.31 412 MET A N 1
ATOM 3287 C CA . MET A 1 412 ? 1.598 -17.881 7.936 1.00 97.31 412 MET A CA 1
ATOM 3288 C C . MET A 1 412 ? 0.542 -18.980 7.710 1.00 97.31 412 MET A C 1
ATOM 3290 O O . MET A 1 412 ? -0.415 -18.740 6.967 1.00 97.31 412 MET A O 1
ATOM 3294 N N . ASP A 1 413 ? 0.620 -20.135 8.396 1.00 96.88 413 ASP A N 1
ATOM 3295 C CA . ASP A 1 413 ? -0.441 -21.154 8.310 1.00 96.88 413 ASP A CA 1
ATOM 3296 C C . ASP A 1 413 ? -1.758 -20.676 8.933 1.00 96.88 413 ASP A C 1
ATOM 3298 O O . ASP A 1 413 ? -2.828 -21.018 8.433 1.00 96.88 413 ASP A O 1
ATOM 3302 N N . ALA A 1 414 ? -1.695 -19.838 9.970 1.00 97.38 414 ALA A N 1
ATOM 3303 C CA . ALA A 1 414 ? -2.866 -19.167 10.525 1.00 97.38 414 ALA A CA 1
ATOM 3304 C C . ALA A 1 414 ? -3.242 -17.910 9.720 1.00 97.38 414 ALA A C 1
ATOM 3306 O O . ALA A 1 414 ? -4.419 -17.709 9.409 1.00 97.38 414 ALA A O 1
ATOM 3307 N N . PHE A 1 415 ? -2.255 -17.095 9.331 1.00 97.69 415 PHE A N 1
ATOM 3308 C CA . PHE A 1 415 ? -2.459 -15.821 8.632 1.00 97.69 415 PHE A CA 1
ATOM 3309 C C . PHE A 1 415 ? -3.199 -15.986 7.297 1.00 97.69 415 PHE A C 1
ATOM 3311 O O . PHE A 1 415 ? -4.054 -15.164 6.968 1.00 97.69 415 PHE A O 1
ATOM 3318 N N . GLN A 1 416 ? -2.974 -17.088 6.566 1.00 97.31 416 GLN A N 1
ATOM 3319 C CA . GLN A 1 416 ? -3.693 -17.376 5.314 1.00 97.31 416 GLN A CA 1
ATOM 3320 C C . GLN A 1 416 ? -5.224 -17.545 5.481 1.00 97.31 416 GLN A C 1
ATOM 3322 O O . GLN A 1 416 ? -5.954 -17.499 4.493 1.00 97.31 416 GLN A O 1
ATOM 3327 N N . TYR A 1 417 ? -5.727 -17.727 6.710 1.00 96.62 417 TYR A N 1
ATOM 3328 C CA . TYR A 1 417 ? -7.164 -17.791 7.030 1.00 96.62 417 TYR A CA 1
ATOM 3329 C C . TYR A 1 417 ? -7.679 -16.534 7.750 1.00 96.62 417 TYR A C 1
ATOM 3331 O O . TYR A 1 417 ? -8.842 -16.487 8.154 1.00 96.62 417 TYR A O 1
ATOM 3339 N N . PHE A 1 418 ? -6.823 -15.530 7.948 1.00 96.50 418 PHE A N 1
ATOM 3340 C CA . PHE A 1 418 ? -7.139 -14.321 8.697 1.00 96.50 418 PHE A CA 1
ATOM 3341 C C . PHE A 1 418 ? -7.506 -13.177 7.751 1.00 96.50 418 PHE A C 1
ATOM 3343 O O . PHE A 1 418 ? -6.636 -12.546 7.154 1.00 96.50 418 PHE A O 1
ATOM 3350 N N . ASP A 1 419 ? -8.803 -12.928 7.598 1.00 96.88 419 ASP A N 1
ATOM 3351 C CA . ASP A 1 419 ? -9.366 -11.897 6.723 1.00 96.88 419 ASP A CA 1
ATOM 3352 C C . ASP A 1 419 ? -10.628 -11.260 7.339 1.00 96.88 419 ASP A C 1
ATOM 3354 O O . ASP A 1 419 ? -10.984 -11.555 8.485 1.00 96.88 419 ASP A O 1
ATOM 3358 N N . ASP A 1 420 ? -11.309 -10.370 6.613 1.00 97.50 420 ASP A N 1
ATOM 3359 C CA . ASP A 1 420 ? -12.411 -9.549 7.140 1.00 97.50 420 ASP A CA 1
ATOM 3360 C C . ASP A 1 420 ? -13.599 -10.389 7.654 1.00 97.50 420 ASP A C 1
ATOM 3362 O O . ASP A 1 420 ? -14.400 -9.916 8.472 1.00 97.50 420 ASP A O 1
ATOM 3366 N N . ARG A 1 421 ? -13.691 -11.670 7.257 1.00 95.88 421 ARG A N 1
ATOM 3367 C CA . ARG A 1 421 ? -14.690 -12.629 7.764 1.00 95.88 421 ARG A CA 1
ATOM 3368 C C . ARG A 1 421 ? -14.541 -12.899 9.266 1.00 95.88 421 ARG A C 1
ATOM 3370 O O . ARG A 1 421 ? -15.475 -13.431 9.868 1.00 95.88 421 ARG A O 1
ATOM 3377 N N . ILE A 1 422 ? -13.438 -12.483 9.894 1.00 95.75 422 ILE A N 1
ATOM 3378 C CA . ILE A 1 422 ? -13.259 -12.490 11.353 1.00 95.75 422 ILE A CA 1
ATOM 3379 C C . ILE A 1 422 ? -14.417 -11.788 12.087 1.00 95.75 422 ILE A C 1
ATOM 3381 O O . ILE A 1 422 ? -14.859 -12.264 13.131 1.00 95.75 422 ILE A O 1
ATOM 3385 N N . LEU A 1 423 ? -14.999 -10.722 11.517 1.00 95.75 423 LEU A N 1
ATOM 3386 C CA . LEU A 1 423 ? -16.155 -10.050 12.124 1.00 95.75 423 LEU A CA 1
ATOM 3387 C C . LEU A 1 423 ? -17.415 -10.919 12.099 1.00 95.75 423 LEU A C 1
ATOM 3389 O O . LEU A 1 423 ? -18.173 -10.908 13.065 1.00 95.75 423 LEU A O 1
ATOM 3393 N N . ALA A 1 424 ? -17.624 -11.714 11.046 1.00 95.31 424 ALA A N 1
ATOM 3394 C CA . ALA A 1 424 ? -18.737 -12.659 10.995 1.00 95.31 424 ALA A CA 1
ATOM 3395 C C . ALA A 1 424 ? -18.576 -13.772 12.046 1.00 95.31 424 ALA A C 1
ATOM 3397 O O . ALA A 1 424 ? -19.560 -14.153 12.678 1.00 95.31 424 ALA A O 1
ATOM 3398 N N . GLN A 1 425 ? -17.344 -14.235 12.293 1.00 94.81 425 GLN A N 1
ATOM 3399 C CA . GLN A 1 425 ? -17.044 -15.198 13.362 1.00 94.81 425 GLN A CA 1
ATOM 3400 C C . GLN A 1 425 ? -17.342 -14.609 14.751 1.00 94.81 425 GLN A C 1
ATOM 3402 O O . GLN A 1 425 ? -18.004 -15.257 15.559 1.00 94.81 425 GLN A O 1
ATOM 3407 N N . ILE A 1 426 ? -16.934 -13.359 15.012 1.00 96.12 426 ILE A N 1
ATOM 3408 C CA . ILE A 1 426 ? -17.279 -12.643 16.254 1.00 96.12 426 ILE A CA 1
ATOM 3409 C C . ILE A 1 426 ? -18.801 -12.522 16.387 1.00 96.12 426 ILE A C 1
ATOM 3411 O O . ILE A 1 426 ? -19.352 -12.926 17.410 1.00 96.12 426 ILE A O 1
ATOM 3415 N N . GLN A 1 427 ? -19.486 -12.022 15.354 1.00 95.31 427 GLN A N 1
ATOM 3416 C CA . GLN A 1 427 ? -20.936 -11.796 15.340 1.00 95.31 427 GLN A CA 1
ATOM 3417 C C . GLN A 1 427 ? -21.742 -13.072 15.632 1.00 95.31 427 GLN A C 1
ATOM 3419 O O . GLN A 1 427 ? -22.733 -13.010 16.356 1.00 95.31 427 GLN A O 1
ATOM 3424 N N . GLN A 1 428 ? -21.322 -14.212 15.074 1.00 94.94 428 GLN A N 1
ATOM 3425 C CA . GLN A 1 428 ? -21.997 -15.509 15.217 1.00 94.94 428 GLN A CA 1
ATOM 3426 C C . GLN A 1 428 ? -21.600 -16.278 16.484 1.00 94.94 428 GLN A C 1
ATOM 3428 O O . GLN A 1 428 ? -22.252 -17.264 16.819 1.00 94.94 428 GLN A O 1
ATOM 3433 N N . SER A 1 429 ? -20.543 -15.865 17.189 1.00 94.62 429 SER A N 1
ATOM 3434 C CA . SER A 1 429 ? -20.107 -16.552 18.405 1.00 94.62 429 SER A CA 1
ATOM 3435 C C . SER A 1 429 ? -21.165 -16.482 19.513 1.00 94.62 429 SER A C 1
ATOM 3437 O O . SER A 1 429 ? -21.790 -15.444 19.732 1.00 94.62 429 SER A O 1
ATOM 3439 N N . GLU A 1 430 ? -21.343 -17.579 20.250 1.00 94.12 430 GLU A N 1
ATOM 3440 C CA . GLU A 1 430 ? -22.193 -17.633 21.453 1.00 94.12 430 GLU A CA 1
ATOM 3441 C C . GLU A 1 430 ? -21.395 -17.440 22.756 1.00 94.12 430 GLU A C 1
ATOM 3443 O O . GLU A 1 430 ? -21.984 -17.250 23.819 1.00 94.12 430 GLU A O 1
ATOM 3448 N N . SER A 1 431 ? -20.058 -17.428 22.662 1.00 94.44 431 SER A N 1
ATOM 3449 C CA . SER A 1 431 ? -19.115 -17.218 23.771 1.00 94.44 431 SER A CA 1
ATOM 3450 C C . SER A 1 431 ? -19.469 -15.983 24.608 1.00 94.44 431 SER A C 1
ATOM 3452 O O . SER A 1 431 ? -19.740 -14.891 24.089 1.00 94.44 431 SER A O 1
ATOM 3454 N N . ILE A 1 432 ? -19.438 -16.156 25.933 1.00 95.50 432 ILE A N 1
ATOM 3455 C CA . ILE A 1 432 ? -19.687 -15.071 26.886 1.00 95.50 432 ILE A CA 1
ATOM 3456 C C . ILE A 1 432 ? -18.533 -14.061 26.865 1.00 95.50 432 ILE A C 1
ATOM 3458 O O . ILE A 1 432 ? -18.771 -12.855 26.938 1.00 95.50 432 ILE A O 1
ATOM 3462 N N . GLU A 1 433 ? -17.311 -14.540 26.657 1.00 96.00 433 GLU A N 1
ATOM 3463 C CA . GLU A 1 433 ? -16.071 -13.774 26.565 1.00 96.00 433 GLU A CA 1
ATOM 3464 C C . GLU A 1 433 ? -16.102 -12.791 25.380 1.00 96.00 433 GLU A C 1
ATOM 3466 O O . GLU A 1 433 ? -15.785 -11.609 25.530 1.00 96.00 433 GLU A O 1
ATOM 3471 N N . LEU A 1 434 ? -16.610 -13.228 24.221 1.00 96.38 434 LEU A N 1
ATOM 3472 C CA . LEU A 1 434 ? -16.761 -12.389 23.024 1.00 96.38 434 LEU A CA 1
ATOM 3473 C C . LEU A 1 434 ? -17.954 -11.415 23.077 1.00 96.38 434 LEU A C 1
ATOM 3475 O O . LEU A 1 434 ? -18.171 -10.646 22.138 1.00 96.38 434 LEU A O 1
ATOM 3479 N N . THR A 1 435 ? -18.726 -11.371 24.167 1.00 96.94 435 THR A N 1
ATOM 3480 C CA . THR A 1 435 ? -19.895 -10.475 24.297 1.00 96.94 435 THR A CA 1
ATOM 3481 C C . THR A 1 435 ? -19.532 -8.994 24.185 1.00 96.94 435 THR A C 1
ATOM 3483 O O . THR A 1 435 ? -20.286 -8.228 23.585 1.00 96.94 435 THR A O 1
ATOM 3486 N N . HIS A 1 436 ? -18.369 -8.564 24.691 1.00 95.38 436 HIS A N 1
ATOM 3487 C CA . HIS A 1 436 ? -17.950 -7.165 24.542 1.00 95.38 436 HIS A CA 1
ATOM 3488 C C . HIS A 1 436 ? -17.673 -6.804 23.072 1.00 95.38 436 HIS A C 1
ATOM 3490 O O . HIS A 1 436 ? -18.180 -5.793 22.583 1.00 95.38 436 HIS A O 1
ATOM 3496 N N . ALA A 1 437 ? -16.950 -7.672 22.358 1.00 96.88 437 ALA A N 1
ATOM 3497 C CA . ALA A 1 437 ? -16.661 -7.527 20.933 1.00 96.88 437 ALA A CA 1
ATOM 3498 C C . ALA A 1 437 ? -17.950 -7.531 20.085 1.00 96.88 437 ALA A C 1
ATOM 3500 O O . ALA A 1 437 ? -18.145 -6.639 19.258 1.00 96.88 437 ALA A O 1
ATOM 3501 N N . ARG A 1 438 ? -18.886 -8.456 20.354 1.00 96.75 438 ARG A N 1
ATOM 3502 C CA . ARG A 1 438 ? -20.216 -8.495 19.712 1.00 96.75 438 ARG A CA 1
ATOM 3503 C C . ARG A 1 438 ? -21.020 -7.216 19.945 1.00 96.75 438 ARG A C 1
ATOM 3505 O O . ARG A 1 438 ? -21.617 -6.691 19.010 1.00 96.75 438 ARG A O 1
ATOM 3512 N N . ASN A 1 439 ? -21.020 -6.677 21.164 1.00 95.62 439 ASN A N 1
ATOM 3513 C CA . ASN A 1 439 ? -21.755 -5.449 21.481 1.00 95.62 439 ASN A CA 1
ATOM 3514 C C . ASN A 1 439 ? -21.196 -4.224 20.740 1.00 95.62 439 ASN A C 1
ATOM 3516 O O . ASN A 1 439 ? -21.976 -3.421 20.229 1.00 95.62 439 ASN A O 1
ATOM 3520 N N . LEU A 1 440 ? -19.870 -4.101 20.624 1.00 95.38 440 LEU A N 1
ATOM 3521 C CA . LEU A 1 440 ? -19.236 -3.050 19.818 1.00 95.38 440 LEU A CA 1
ATOM 3522 C C . LEU A 1 440 ? -19.537 -3.212 18.317 1.00 95.38 440 LEU A C 1
ATOM 3524 O O . LEU A 1 440 ? -19.806 -2.221 17.641 1.00 95.38 440 LEU A O 1
ATOM 3528 N N . LEU A 1 441 ? -19.551 -4.442 17.795 1.00 95.69 441 LEU A N 1
ATOM 3529 C CA . LEU A 1 441 ? -19.875 -4.706 16.389 1.00 95.69 441 LEU A CA 1
ATOM 3530 C C . LEU A 1 441 ? -21.348 -4.380 16.076 1.00 95.69 441 LEU A C 1
ATOM 3532 O O . LEU A 1 441 ? -21.641 -3.665 15.117 1.00 95.69 441 LEU A O 1
ATOM 3536 N N . ASN A 1 442 ? -22.270 -4.772 16.960 1.00 94.38 442 ASN A N 1
ATOM 3537 C CA . ASN A 1 442 ? -23.674 -4.354 16.909 1.00 94.38 442 ASN A CA 1
ATOM 3538 C C . ASN A 1 442 ? -23.833 -2.823 16.980 1.00 94.38 442 ASN A C 1
ATOM 3540 O O . ASN A 1 442 ? -24.707 -2.268 16.315 1.00 94.38 442 ASN A O 1
ATOM 3544 N N . GLN A 1 443 ? -22.991 -2.118 17.745 1.00 94.19 443 GLN A N 1
ATOM 3545 C CA . GLN A 1 443 ? -23.001 -0.653 17.802 1.00 94.19 443 GLN A CA 1
ATOM 3546 C C . GLN A 1 443 ? -22.612 -0.016 16.453 1.00 94.19 443 GLN A C 1
ATOM 3548 O O . GLN A 1 443 ? -23.225 0.978 16.063 1.00 94.19 443 GLN A O 1
ATOM 3553 N N . ILE A 1 444 ? -21.659 -0.595 15.708 1.00 94.06 444 ILE A N 1
ATOM 3554 C CA . ILE A 1 444 ? -21.314 -0.134 14.347 1.00 94.06 444 ILE A CA 1
ATOM 3555 C C . ILE A 1 444 ? -22.533 -0.250 13.423 1.00 94.06 444 ILE A C 1
ATOM 3557 O O . ILE A 1 444 ? -22.865 0.710 12.728 1.00 94.06 444 ILE A O 1
ATOM 3561 N N . TYR A 1 445 ? -23.238 -1.384 13.436 1.00 91.25 445 TYR A N 1
ATOM 3562 C CA . TYR A 1 445 ? -24.421 -1.570 12.588 1.00 91.25 445 TYR A CA 1
ATOM 3563 C C . TYR A 1 445 ? -25.600 -0.673 12.995 1.00 91.25 445 TYR A C 1
ATOM 3565 O O . TYR A 1 445 ? -26.251 -0.092 12.126 1.00 91.25 445 TYR A O 1
ATOM 3573 N N . ASN A 1 446 ? -25.839 -0.501 14.298 1.00 91.25 446 ASN A N 1
ATOM 3574 C CA . ASN A 1 446 ? -26.958 0.289 14.821 1.00 91.25 446 ASN A CA 1
ATOM 3575 C C . ASN A 1 446 ? -26.727 1.811 14.804 1.00 91.25 446 ASN A C 1
ATOM 3577 O O . ASN A 1 446 ? -27.692 2.553 14.956 1.00 91.25 446 ASN A O 1
ATOM 3581 N N . LYS A 1 447 ? -25.481 2.276 14.619 1.00 87.44 447 LYS A N 1
ATOM 3582 C CA . LYS A 1 447 ? -25.065 3.694 14.604 1.00 87.44 447 LYS A CA 1
ATOM 3583 C C . LYS A 1 447 ? -25.539 4.462 15.852 1.00 87.44 447 LYS A C 1
ATOM 3585 O O . LYS A 1 447 ? -26.571 5.131 15.842 1.00 87.44 447 LYS A O 1
ATOM 3590 N N . PRO A 1 448 ? -24.697 4.496 16.895 1.00 89.25 448 PRO A N 1
ATOM 3591 C CA . PRO A 1 448 ? -23.706 5.574 16.864 1.00 89.25 448 PRO A CA 1
ATOM 3592 C C . PRO A 1 448 ? -22.259 5.074 16.853 1.00 89.25 448 PRO A C 1
ATOM 3594 O O . PRO A 1 448 ? -21.851 4.271 17.689 1.00 89.25 448 PRO A O 1
ATOM 3597 N N . TYR A 1 449 ? -21.455 5.619 15.939 1.00 92.56 449 TYR A N 1
ATOM 3598 C CA . TYR A 1 449 ? -20.001 5.445 15.951 1.00 92.56 449 TYR A CA 1
ATOM 3599 C C . TYR A 1 449 ? -19.348 6.245 17.093 1.00 92.56 449 TYR A C 1
ATOM 3601 O O . TYR A 1 449 ? -19.994 7.079 17.730 1.00 92.56 449 TYR A O 1
ATOM 3609 N N . TYR A 1 450 ? -18.042 6.057 17.309 1.00 93.50 450 TYR A N 1
ATOM 3610 C CA . TYR A 1 450 ? -17.253 6.980 18.133 1.00 93.50 450 TYR A CA 1
ATOM 3611 C C . TYR A 1 450 ? -17.299 8.402 17.555 1.00 93.50 450 TYR A C 1
ATOM 3613 O O . TYR A 1 450 ? -17.200 8.612 16.344 1.00 93.50 450 TYR A O 1
ATOM 3621 N N . GLU A 1 451 ? -17.465 9.399 18.420 1.00 89.50 451 GLU A N 1
ATOM 3622 C CA . GLU A 1 451 ? -17.810 10.751 17.986 1.00 89.50 451 GLU A CA 1
ATOM 3623 C C . GLU A 1 451 ? -16.576 11.652 17.904 1.00 89.50 451 GLU A C 1
ATOM 3625 O O . GLU A 1 451 ? -15.868 11.852 18.890 1.00 89.50 451 GLU A O 1
ATOM 3630 N N . CYS A 1 452 ? -16.324 12.217 16.720 1.00 89.00 452 CYS A N 1
ATOM 3631 C CA . CYS A 1 452 ? -15.260 13.191 16.481 1.00 89.00 452 CYS A CA 1
ATOM 3632 C C . CYS A 1 452 ? -15.664 14.569 17.034 1.00 89.00 452 CYS A C 1
ATOM 3634 O O . CYS A 1 452 ? -16.271 15.365 16.313 1.00 89.00 452 CYS A O 1
ATOM 3636 N N . VAL A 1 453 ? -15.295 14.869 18.282 1.00 85.12 453 VAL A N 1
ATOM 3637 C CA . VAL A 1 453 ? -15.678 16.115 18.976 1.00 85.12 453 VAL A CA 1
ATOM 3638 C C . VAL A 1 453 ? -14.994 17.370 18.419 1.00 85.12 453 VAL A C 1
ATOM 3640 O O . VAL A 1 453 ? -15.481 18.478 18.625 1.00 85.12 453 VAL A O 1
ATOM 3643 N N . GLY A 1 454 ? -13.883 17.229 17.686 1.00 82.19 454 GLY A N 1
ATOM 3644 C CA . GLY A 1 454 ? -13.274 18.351 16.971 1.00 82.19 454 GLY A CA 1
ATOM 3645 C C . GLY A 1 454 ? -11.873 18.084 16.420 1.00 82.19 454 GLY A C 1
ATOM 3646 O O . GLY A 1 454 ? -11.298 17.013 16.620 1.00 82.19 454 GLY A O 1
ATOM 3647 N N . ARG A 1 455 ? -11.329 19.081 15.707 1.00 86.31 455 ARG A N 1
ATOM 3648 C CA . ARG A 1 455 ? -9.984 19.063 15.105 1.00 86.31 455 ARG A CA 1
ATOM 3649 C C . ARG A 1 455 ? -9.301 20.429 15.172 1.00 86.31 455 ARG A C 1
ATOM 3651 O O . ARG A 1 455 ? -9.972 21.458 15.101 1.00 86.31 455 ARG A O 1
ATOM 3658 N N . THR A 1 456 ? -7.973 20.454 15.241 1.00 82.94 456 THR A N 1
ATOM 3659 C CA . THR A 1 456 ? -7.159 21.674 15.103 1.00 82.94 456 THR A CA 1
ATOM 3660 C C . THR A 1 456 ? -5.846 21.389 14.383 1.00 82.94 456 THR A C 1
ATOM 3662 O O . THR A 1 456 ? -5.302 20.295 14.492 1.00 82.94 456 THR A O 1
ATOM 3665 N N . ALA A 1 457 ? -5.312 22.388 13.678 1.00 80.44 457 ALA A N 1
ATOM 3666 C CA . ALA A 1 457 ? -3.955 22.346 13.145 1.00 80.44 457 ALA A CA 1
ATOM 3667 C C . ALA A 1 457 ? -2.924 22.126 14.266 1.00 80.44 457 ALA A C 1
ATOM 3669 O O . ALA A 1 457 ? -3.117 22.587 15.399 1.00 80.44 457 ALA A O 1
ATOM 3670 N N . VAL A 1 458 ? -1.835 21.432 13.935 1.00 79.50 458 VAL A N 1
ATOM 3671 C CA . VAL A 1 458 ? -0.694 21.224 14.836 1.00 79.50 458 VAL A CA 1
ATOM 3672 C C . VAL A 1 458 ? 0.124 22.520 14.941 1.00 79.50 458 VAL A C 1
ATOM 3674 O O . VAL A 1 458 ? 0.309 23.235 13.962 1.00 79.50 458 VAL A O 1
ATOM 3677 N N . THR A 1 459 ? 0.619 22.839 16.138 1.00 77.06 459 THR A N 1
ATOM 3678 C CA . THR A 1 459 ? 1.573 23.939 16.381 1.00 77.06 459 THR A CA 1
ATOM 3679 C C . THR A 1 459 ? 3.002 23.413 16.501 1.00 77.06 459 THR A C 1
ATOM 3681 O O . THR A 1 459 ? 3.205 22.253 16.843 1.00 77.06 459 THR A O 1
ATOM 3684 N N . SER A 1 460 ? 4.023 24.266 16.364 1.00 74.56 460 SER A N 1
ATOM 3685 C CA . SER A 1 460 ? 5.442 23.878 16.534 1.00 74.56 460 SER A CA 1
ATOM 3686 C C . SER A 1 460 ? 5.796 23.340 17.938 1.00 74.56 460 SER A C 1
ATOM 3688 O O . SER A 1 460 ? 6.889 22.813 18.158 1.00 74.56 460 SER A O 1
ATOM 3690 N N . HIS A 1 461 ? 4.900 23.502 18.918 1.00 71.38 461 HIS A N 1
ATOM 3691 C CA . HIS A 1 461 ? 4.949 22.812 20.213 1.00 71.38 461 HIS A CA 1
ATOM 3692 C C . HIS A 1 461 ? 4.416 21.381 20.093 1.00 71.38 461 HIS A C 1
ATOM 3694 O O . HIS A 1 461 ? 5.087 20.440 20.505 1.00 71.38 461 HIS A O 1
ATOM 3700 N N . SER A 1 462 ? 3.244 21.226 19.475 1.00 71.44 462 SER A N 1
ATOM 3701 C CA . SER A 1 462 ? 2.555 19.944 19.325 1.00 71.44 462 SER A CA 1
ATOM 3702 C C . SER A 1 462 ? 3.186 19.016 18.278 1.00 71.44 462 SER A C 1
ATOM 3704 O O . SER A 1 462 ? 3.066 17.803 18.407 1.00 71.44 462 SER A O 1
ATOM 3706 N N . GLU A 1 463 ? 3.900 19.542 17.273 1.00 74.94 463 GLU A N 1
ATOM 3707 C CA . GLU A 1 463 ? 4.577 18.726 16.247 1.00 74.94 463 GLU A CA 1
ATOM 3708 C C . GLU A 1 463 ? 5.572 17.732 16.856 1.00 74.94 463 GLU A C 1
ATOM 3710 O O . GLU A 1 463 ? 5.675 16.602 16.378 1.00 74.94 463 GLU A O 1
ATOM 3715 N N . ARG A 1 464 ? 6.273 18.160 17.916 1.00 76.50 464 ARG A N 1
ATOM 3716 C CA . ARG A 1 464 ? 7.382 17.449 18.572 1.00 76.50 464 ARG A CA 1
ATOM 3717 C C . ARG A 1 464 ? 6.946 16.435 19.633 1.00 76.50 464 ARG A C 1
ATOM 3719 O O . ARG A 1 464 ? 7.812 15.847 20.273 1.00 76.50 464 ARG A O 1
ATOM 3726 N N . LYS A 1 465 ? 5.641 16.268 19.859 1.00 79.12 465 LYS A N 1
ATOM 3727 C CA . LYS A 1 465 ? 5.096 15.479 20.970 1.00 79.12 465 LYS A CA 1
ATOM 3728 C C . LYS A 1 465 ? 4.304 14.278 20.488 1.00 79.12 465 LYS A C 1
ATOM 3730 O O . LYS A 1 465 ? 3.634 14.335 19.456 1.00 79.12 465 LYS A O 1
ATOM 3735 N N . LYS A 1 466 ? 4.356 13.196 21.261 1.00 82.12 466 LYS A N 1
ATOM 3736 C CA . LYS A 1 466 ? 3.554 11.990 21.017 1.00 82.12 466 LYS A CA 1
ATOM 3737 C C . LYS A 1 466 ? 2.112 12.207 21.473 1.00 82.12 466 LYS A C 1
ATOM 3739 O O . LYS A 1 466 ? 1.848 12.968 22.401 1.00 82.12 466 LYS A O 1
ATOM 3744 N N . GLU A 1 467 ? 1.170 11.480 20.882 1.00 82.19 467 GLU A N 1
ATOM 3745 C CA . GLU A 1 467 ? -0.263 11.588 21.202 1.00 82.19 467 GLU A CA 1
ATOM 3746 C C . GLU A 1 467 ? -0.552 11.385 22.698 1.00 82.19 467 GLU A C 1
ATOM 3748 O O . GLU A 1 467 ? -1.323 12.133 23.295 1.00 82.19 467 GLU A O 1
ATOM 3753 N N . LYS A 1 468 ? 0.143 10.434 23.339 1.00 80.19 468 LYS A N 1
ATOM 3754 C CA . LYS A 1 468 ? 0.059 10.178 24.788 1.00 80.19 468 LYS A CA 1
ATOM 3755 C C . LYS A 1 468 ? 0.516 11.369 25.644 1.00 80.19 468 LYS A C 1
ATOM 3757 O O . LYS A 1 468 ? -0.025 11.569 26.733 1.00 80.19 468 LYS A O 1
ATOM 3762 N N . GLU A 1 469 ? 1.482 12.156 25.174 1.00 82.19 469 GLU A N 1
ATOM 3763 C CA . GLU A 1 469 ? 1.980 13.365 25.849 1.00 82.19 469 GLU A CA 1
ATOM 3764 C C . GLU A 1 469 ? 0.983 14.514 25.669 1.00 82.19 469 GLU A C 1
ATOM 3766 O O . GLU A 1 469 ? 0.551 15.106 26.656 1.00 82.19 469 GLU A O 1
ATOM 3771 N N . LEU A 1 470 ? 0.527 14.742 24.430 1.00 80.31 470 LEU A N 1
ATOM 3772 C CA . LEU A 1 470 ? -0.494 15.743 24.098 1.00 80.31 470 LEU A CA 1
ATOM 3773 C C . LEU A 1 470 ? -1.798 15.511 24.863 1.00 80.31 470 LEU A C 1
ATOM 3775 O O . LEU A 1 470 ? -2.345 16.447 25.444 1.00 80.31 470 LEU A O 1
ATOM 3779 N N . LEU A 1 471 ? -2.264 14.261 24.923 1.00 80.25 471 LEU A N 1
ATOM 3780 C CA . LEU A 1 471 ? -3.421 13.875 25.723 1.00 80.25 471 LEU A CA 1
ATOM 3781 C C . LEU A 1 471 ? -3.183 14.177 27.208 1.00 80.25 471 LEU A C 1
ATOM 3783 O O . LEU A 1 471 ? -4.066 14.707 27.869 1.00 80.25 471 LEU A O 1
ATOM 3787 N N . SER A 1 472 ? -1.989 13.899 27.737 1.00 79.50 472 SER A N 1
ATOM 3788 C CA . SER A 1 472 ? -1.666 14.193 29.141 1.00 79.50 472 SER A CA 1
ATOM 3789 C C . SER A 1 472 ? -1.651 15.702 29.434 1.00 79.50 472 SER A C 1
ATOM 3791 O O . SER A 1 472 ? -2.175 16.123 30.461 1.00 79.50 472 SER A O 1
ATOM 3793 N N . GLU A 1 473 ? -1.131 16.531 28.524 1.00 77.25 473 GLU A N 1
ATOM 3794 C CA . GLU A 1 473 ? -1.193 18.000 28.624 1.00 77.25 473 GLU A CA 1
ATOM 3795 C C . GLU A 1 473 ? -2.624 18.534 28.595 1.00 77.25 473 GLU A C 1
ATOM 3797 O O . GLU A 1 473 ? -2.985 19.364 29.428 1.00 77.25 473 GLU A O 1
ATOM 3802 N N . ILE A 1 474 ? -3.447 18.026 27.678 1.00 74.75 474 ILE A N 1
ATOM 3803 C CA . ILE A 1 474 ? -4.873 18.348 27.581 1.00 74.75 474 ILE A CA 1
ATOM 3804 C C . ILE A 1 474 ? -5.611 18.009 28.886 1.00 74.75 474 ILE A C 1
ATOM 3806 O O . ILE A 1 474 ? -6.377 18.827 29.399 1.00 74.75 474 ILE A O 1
ATOM 3810 N N . LEU A 1 475 ? -5.347 16.828 29.453 1.00 72.12 475 LEU A N 1
ATOM 3811 C CA . LEU A 1 475 ? -5.951 16.371 30.706 1.00 72.12 475 LEU A CA 1
ATOM 3812 C C . LEU A 1 475 ? -5.540 17.240 31.905 1.00 72.12 475 LEU A C 1
ATOM 3814 O O . LEU A 1 475 ? -6.386 17.578 32.730 1.00 72.12 475 LEU A O 1
ATOM 3818 N N . VAL A 1 476 ? -4.267 17.639 31.990 1.00 71.06 476 VAL A N 1
ATOM 3819 C CA . VAL A 1 476 ? -3.758 18.525 33.055 1.00 71.06 476 VAL A CA 1
ATOM 3820 C C . VAL A 1 476 ? -4.320 19.944 32.929 1.00 71.06 476 VAL A C 1
ATOM 3822 O O . VAL A 1 476 ? -4.640 20.577 33.935 1.00 71.06 476 VAL A O 1
ATOM 3825 N N . ALA A 1 477 ? -4.447 20.456 31.706 1.00 63.88 477 ALA A N 1
ATOM 3826 C CA . ALA A 1 477 ? -4.830 21.841 31.449 1.00 63.88 477 ALA A CA 1
ATOM 3827 C C . ALA A 1 477 ? -6.353 22.100 31.451 1.00 63.88 477 ALA A C 1
ATOM 3829 O O . ALA A 1 477 ? -6.757 23.261 31.397 1.00 63.88 477 ALA A O 1
ATOM 3830 N N . SER A 1 478 ? -7.191 21.065 31.605 1.00 64.38 478 SER A N 1
ATOM 3831 C CA . SER A 1 478 ? -8.621 21.197 31.944 1.00 64.38 478 SER A CA 1
ATOM 3832 C C . SER A 1 478 ? -8.898 20.710 33.385 1.00 64.38 478 SER A C 1
ATOM 3834 O O . SER A 1 478 ? -9.579 19.700 33.591 1.00 64.38 478 SER A O 1
ATOM 3836 N N . PRO A 1 479 ? -8.384 21.404 34.426 1.00 58.97 479 PRO A N 1
ATOM 3837 C CA . PRO A 1 479 ? -8.439 20.936 35.816 1.00 58.97 479 PRO A CA 1
ATOM 3838 C C . PRO A 1 479 ? -9.865 20.793 36.369 1.00 58.97 479 PRO A C 1
ATOM 3840 O O . PRO A 1 479 ? -10.085 19.990 37.269 1.00 58.97 479 PRO A O 1
ATOM 3843 N N . ALA A 1 480 ? -10.845 21.505 35.800 1.00 59.00 480 ALA A N 1
ATOM 3844 C CA . ALA A 1 480 ? -12.264 21.354 36.133 1.00 59.00 480 ALA A CA 1
ATOM 3845 C C . ALA A 1 480 ? -12.829 19.957 35.797 1.00 59.00 480 ALA A C 1
ATOM 3847 O O . ALA A 1 480 ? -13.842 19.553 36.364 1.00 59.00 480 ALA A O 1
ATOM 3848 N N . HIS A 1 481 ? -12.176 19.217 34.895 1.00 58.84 481 HIS A N 1
ATOM 3849 C CA . HIS A 1 481 ? -12.630 17.915 34.396 1.00 58.84 481 HIS A CA 1
ATOM 3850 C C . HIS A 1 481 ? -11.589 16.801 34.596 1.00 58.84 481 HIS A C 1
ATOM 3852 O O . HIS A 1 481 ? -11.888 15.635 34.350 1.00 58.84 481 HIS A O 1
ATOM 3858 N N . ALA A 1 482 ? -10.382 17.132 35.069 1.00 59.56 482 ALA A N 1
ATOM 3859 C CA . ALA A 1 482 ? -9.253 16.208 35.182 1.00 59.56 482 ALA A CA 1
ATOM 3860 C C . ALA A 1 482 ? -9.554 14.949 36.020 1.00 59.56 482 ALA A C 1
ATOM 3862 O O . ALA A 1 482 ? -9.066 13.873 35.691 1.00 59.56 482 ALA A O 1
ATOM 3863 N N . SER A 1 483 ? -10.382 15.046 37.064 1.00 60.97 483 SER A N 1
ATOM 3864 C CA . SER A 1 483 ? -10.786 13.903 37.900 1.00 60.97 483 SER A CA 1
ATOM 3865 C C . SER A 1 483 ? -11.732 12.930 37.181 1.00 60.97 483 SER A C 1
ATOM 3867 O O . SER A 1 483 ? -11.512 11.721 37.227 1.00 60.97 483 SER A O 1
ATOM 3869 N N . LEU A 1 484 ? -12.737 13.449 36.469 1.00 60.06 484 LEU A N 1
ATOM 3870 C CA . LEU A 1 484 ? -13.650 12.665 35.621 1.00 60.06 484 LEU A CA 1
ATOM 3871 C C . LEU A 1 484 ? -12.890 12.012 34.457 1.00 60.06 484 LEU A C 1
ATOM 3873 O O . LEU A 1 484 ? -13.048 10.829 34.163 1.00 60.06 484 LEU A O 1
ATOM 3877 N N . LEU A 1 485 ? -12.008 12.781 33.823 1.00 57.31 485 LEU A N 1
ATOM 3878 C CA . LEU A 1 485 ? -11.224 12.345 32.675 1.00 57.31 485 LEU A CA 1
ATOM 3879 C C . LEU A 1 485 ? -10.077 11.390 33.033 1.00 57.31 485 LEU A C 1
ATOM 3881 O O . LEU A 1 485 ? -9.673 10.594 32.190 1.00 57.31 485 LEU A O 1
ATOM 3885 N N . ALA A 1 486 ? -9.561 11.419 34.265 1.00 59.59 486 ALA A N 1
ATOM 3886 C CA . ALA A 1 486 ? -8.602 10.423 34.740 1.00 59.59 486 ALA A CA 1
ATOM 3887 C C . ALA A 1 486 ? -9.239 9.026 34.846 1.00 59.59 486 ALA A C 1
ATOM 3889 O O . ALA A 1 486 ? -8.575 8.034 34.548 1.00 59.59 486 ALA A O 1
ATOM 3890 N N . GLN A 1 487 ? -10.524 8.950 35.212 1.00 60.22 487 GLN A N 1
ATOM 3891 C CA . GLN A 1 487 ? -11.299 7.702 35.220 1.00 60.22 487 GLN A CA 1
ATOM 3892 C C . GLN A 1 487 ? -11.692 7.264 33.798 1.00 60.22 487 GLN A C 1
ATOM 3894 O O . GLN A 1 487 ? -11.639 6.080 33.476 1.00 60.22 487 GLN A O 1
ATOM 3899 N N . GLU A 1 488 ? -12.019 8.216 32.919 1.00 65.12 488 GLU A N 1
ATOM 3900 C CA . GLU A 1 488 ? -12.455 7.972 31.533 1.00 65.12 488 GLU A CA 1
ATOM 3901 C C . GLU A 1 488 ? -11.325 8.105 30.486 1.00 65.12 488 GLU A C 1
ATOM 3903 O O . GLU A 1 488 ? -11.594 8.253 29.294 1.00 65.12 488 GLU A O 1
ATOM 3908 N N . ARG A 1 489 ? -10.042 8.017 30.878 1.00 70.62 489 ARG A N 1
ATOM 3909 C CA . ARG A 1 489 ? -8.895 8.219 29.960 1.00 70.62 489 ARG A CA 1
ATOM 3910 C C . ARG A 1 489 ? -8.943 7.302 28.733 1.00 70.62 489 ARG A C 1
ATOM 3912 O O . ARG A 1 489 ? -8.581 7.719 27.639 1.00 70.62 489 ARG A O 1
ATOM 3919 N N . ASN A 1 490 ? -9.429 6.074 28.912 1.00 76.56 490 ASN A N 1
ATOM 3920 C CA . ASN A 1 490 ? -9.567 5.069 27.852 1.00 76.56 490 ASN A CA 1
ATOM 3921 C C . ASN A 1 490 ? -10.764 5.320 26.911 1.00 76.56 490 ASN A C 1
ATOM 3923 O O . ASN A 1 490 ? -10.875 4.658 25.876 1.00 76.56 490 ASN A O 1
ATOM 3927 N N . ALA A 1 491 ? -11.659 6.253 27.257 1.00 80.38 491 ALA A N 1
ATOM 3928 C CA . ALA A 1 491 ? -12.788 6.668 26.429 1.00 80.38 491 ALA A CA 1
ATOM 3929 C C . ALA A 1 491 ? -12.436 7.803 25.454 1.00 80.38 491 ALA A C 1
ATOM 3931 O O . ALA A 1 491 ? -13.258 8.113 24.594 1.00 80.38 491 ALA A O 1
ATOM 3932 N N . ILE A 1 492 ? -11.242 8.399 25.545 1.00 84.94 492 ILE A N 1
ATOM 3933 C CA . ILE A 1 492 ? -10.762 9.432 24.619 1.00 84.94 492 ILE A CA 1
ATOM 3934 C C . ILE A 1 492 ? -9.684 8.852 23.710 1.00 84.94 492 ILE A C 1
ATOM 3936 O O . ILE A 1 492 ? -8.761 8.180 24.165 1.00 84.94 492 ILE A O 1
ATOM 3940 N N . VAL A 1 493 ? -9.782 9.165 22.421 1.00 88.25 493 VAL A N 1
ATOM 3941 C CA . VAL A 1 493 ? -8.740 8.900 21.431 1.00 88.25 493 VAL A CA 1
ATOM 3942 C C . VAL A 1 493 ? -8.287 10.238 20.863 1.00 88.25 493 VAL A C 1
ATOM 3944 O O . VAL A 1 493 ? -9.098 10.996 20.333 1.00 88.25 493 VAL A O 1
ATOM 3947 N N . LEU A 1 494 ? -6.999 10.543 20.999 1.00 88.12 494 LEU A N 1
ATOM 3948 C CA . LEU A 1 494 ? -6.365 11.698 20.374 1.00 88.12 494 LEU A CA 1
ATOM 3949 C C . LEU A 1 494 ? -5.506 11.188 19.225 1.00 88.12 494 LEU A C 1
ATOM 3951 O O . LEU A 1 494 ? -4.625 10.370 19.456 1.00 88.12 494 LEU A O 1
ATOM 3955 N N . GLU A 1 495 ? -5.769 11.684 18.022 1.00 90.00 495 GLU A N 1
ATOM 3956 C CA . GLU A 1 495 ? -5.115 11.235 16.795 1.00 90.00 495 GLU A CA 1
ATOM 3957 C C . GLU A 1 495 ? -4.395 12.403 16.119 1.00 90.00 495 GLU A C 1
ATOM 3959 O O . GLU A 1 495 ? -5.010 13.439 15.831 1.00 90.00 495 GLU A O 1
ATOM 3964 N N . LYS A 1 496 ? -3.102 12.235 15.843 1.00 89.69 496 LYS A N 1
ATOM 3965 C CA . LYS A 1 496 ? -2.282 13.146 15.044 1.00 89.69 496 LYS A CA 1
ATOM 3966 C C . LYS A 1 496 ? -2.287 12.671 13.590 1.00 89.69 496 LYS A C 1
ATOM 3968 O O . LYS A 1 496 ? -1.517 11.801 13.198 1.00 89.69 496 LYS A O 1
ATOM 3973 N N . VAL A 1 497 ? -3.125 13.294 12.769 1.00 91.00 497 VAL A N 1
ATOM 3974 C CA . VAL A 1 497 ? -3.237 12.980 11.343 1.00 91.00 497 VAL A CA 1
ATOM 3975 C C . VAL A 1 497 ? -2.178 13.746 10.552 1.00 91.00 497 VAL A C 1
ATOM 3977 O O . VAL A 1 497 ? -2.062 14.969 10.670 1.00 91.00 497 VAL A O 1
ATOM 3980 N N . VAL A 1 498 ? -1.445 13.027 9.701 1.00 92.31 498 VAL A N 1
ATOM 3981 C CA . VAL A 1 498 ? -0.483 13.580 8.739 1.00 92.31 498 VAL A CA 1
ATOM 3982 C C . VAL A 1 498 ? -0.934 13.199 7.331 1.00 92.31 498 VAL A C 1
ATOM 3984 O O . VAL A 1 498 ? -1.158 12.026 7.042 1.00 92.31 498 VAL A O 1
ATOM 3987 N N . ILE A 1 499 ? -1.078 14.185 6.446 1.00 94.38 499 ILE A N 1
ATOM 3988 C CA . ILE A 1 499 ? -1.442 13.980 5.038 1.00 94.38 499 ILE A CA 1
ATOM 3989 C C . ILE A 1 499 ? -0.391 14.655 4.168 1.00 94.38 499 ILE A C 1
ATOM 3991 O O . ILE A 1 499 ? -0.099 15.830 4.370 1.00 94.38 499 ILE A O 1
ATOM 3995 N N . HIS A 1 500 ? 0.175 13.930 3.204 1.00 94.69 500 HIS A N 1
ATOM 3996 C CA . HIS A 1 500 ? 1.235 14.448 2.343 1.00 94.69 500 HIS A CA 1
ATOM 3997 C C . HIS A 1 500 ? 1.170 13.905 0.911 1.00 94.69 500 HIS A C 1
ATOM 3999 O O . HIS A 1 500 ? 0.588 12.850 0.636 1.00 94.69 500 HIS A O 1
ATOM 4005 N N . HIS A 1 501 ? 1.843 14.612 0.005 1.00 93.81 501 HIS A N 1
ATOM 4006 C CA . HIS A 1 501 ? 1.958 14.305 -1.427 1.00 93.81 501 HIS A CA 1
ATOM 4007 C C . HIS A 1 501 ? 2.954 13.160 -1.737 1.00 93.81 501 HIS A C 1
ATOM 4009 O O . HIS A 1 501 ? 3.558 13.125 -2.799 1.00 93.81 501 HIS A O 1
ATOM 4015 N N . GLY A 1 502 ? 3.172 12.230 -0.800 1.00 91.44 502 GLY A N 1
ATOM 4016 C CA . GLY A 1 502 ? 4.105 11.097 -0.946 1.00 91.44 502 GLY A CA 1
ATOM 4017 C C . GLY A 1 502 ? 5.461 11.258 -0.242 1.00 91.44 502 GLY A C 1
ATOM 4018 O O . GLY A 1 502 ? 5.932 10.293 0.345 1.00 91.44 502 GLY A O 1
ATOM 4019 N N . LYS A 1 503 ? 6.031 12.471 -0.163 1.00 92.75 503 LYS A N 1
ATOM 4020 C CA . LYS A 1 503 ? 7.378 12.722 0.412 1.00 92.75 503 LYS A CA 1
ATOM 4021 C C . LYS A 1 503 ? 7.398 13.588 1.683 1.00 92.75 503 LYS A C 1
ATOM 4023 O O . LYS A 1 503 ? 8.264 14.433 1.878 1.00 92.75 503 LYS A O 1
ATOM 4028 N N . GLY A 1 504 ? 6.435 13.373 2.581 1.00 92.25 504 GLY A N 1
ATOM 4029 C CA . GLY A 1 504 ? 6.315 14.158 3.813 1.00 92.25 504 GLY A CA 1
ATOM 4030 C C . GLY A 1 504 ? 6.239 15.665 3.532 1.00 92.25 504 GLY A C 1
ATOM 4031 O O . GLY A 1 504 ? 5.466 16.098 2.676 1.00 92.25 504 GLY A O 1
ATOM 4032 N N . LYS A 1 505 ? 7.058 16.462 4.235 1.00 92.56 505 LYS A N 1
ATOM 4033 C CA . LYS A 1 505 ? 7.153 17.924 4.047 1.00 92.56 505 LYS A CA 1
ATOM 4034 C C . LYS A 1 505 ? 7.868 18.332 2.747 1.00 92.56 505 LYS A C 1
ATOM 4036 O O . LYS A 1 505 ? 7.816 19.507 2.390 1.00 92.56 505 LYS A O 1
ATOM 4041 N N . GLU A 1 506 ? 8.526 17.402 2.057 1.00 93.38 506 GLU A N 1
ATOM 4042 C CA . GLU A 1 506 ? 9.292 17.675 0.842 1.00 93.38 506 GLU A CA 1
ATOM 4043 C C . GLU A 1 506 ? 8.426 17.659 -0.422 1.00 93.38 506 GLU A C 1
ATOM 4045 O O . GLU A 1 506 ? 7.382 17.011 -0.506 1.00 93.38 506 GLU A O 1
ATOM 4050 N N . ASN A 1 507 ? 8.913 18.363 -1.439 1.00 92.44 507 ASN A N 1
ATOM 4051 C CA . ASN A 1 507 ? 8.340 18.375 -2.774 1.00 92.44 507 ASN A CA 1
ATOM 4052 C C . ASN A 1 507 ? 8.636 17.044 -3.498 1.00 92.44 507 ASN A C 1
ATOM 4054 O O . ASN A 1 507 ? 9.804 16.774 -3.797 1.00 92.44 507 ASN A O 1
ATOM 4058 N N . PRO A 1 508 ? 7.625 16.222 -3.839 1.00 92.81 508 PRO A N 1
ATOM 4059 C CA . PRO A 1 508 ? 7.856 14.916 -4.447 1.00 92.81 508 PRO A CA 1
ATOM 4060 C C . PRO A 1 508 ? 8.447 15.010 -5.863 1.00 92.81 508 PRO A C 1
ATOM 4062 O O . PRO A 1 508 ? 9.201 14.124 -6.256 1.00 92.81 508 PRO A O 1
ATOM 4065 N N . LEU A 1 509 ? 8.211 16.102 -6.609 1.00 93.38 509 LEU A N 1
ATOM 4066 C CA . LEU A 1 509 ? 8.826 16.298 -7.930 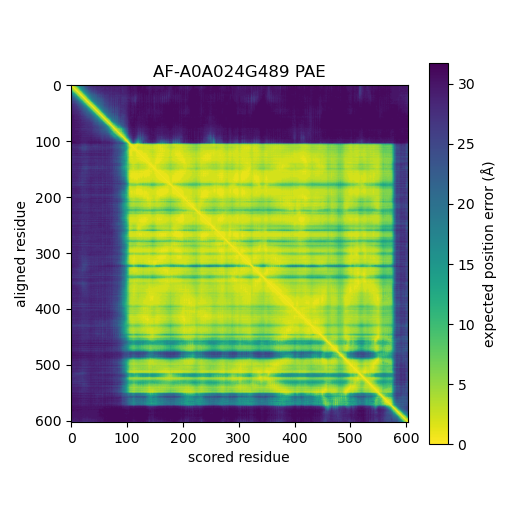1.00 93.38 509 LEU A CA 1
ATOM 4067 C C . LEU A 1 509 ? 10.350 16.458 -7.872 1.00 93.38 509 LEU A C 1
ATOM 4069 O O . LEU A 1 509 ? 11.018 16.121 -8.847 1.00 93.38 509 LEU A O 1
ATOM 4073 N N . GLY A 1 510 ? 10.918 16.895 -6.741 1.00 92.25 510 GLY A N 1
ATOM 4074 C CA . GLY A 1 510 ? 12.374 16.935 -6.557 1.00 92.25 510 GLY A CA 1
ATOM 4075 C C . GLY A 1 510 ? 13.026 15.544 -6.594 1.00 92.25 510 GLY A C 1
ATOM 4076 O O . GLY A 1 510 ? 14.189 15.397 -6.970 1.00 92.25 510 GLY A O 1
ATOM 4077 N N . HIS A 1 511 ? 12.252 14.503 -6.279 1.00 93.56 511 HIS A N 1
ATOM 4078 C CA . HIS A 1 511 ? 12.693 13.107 -6.299 1.00 93.56 511 HIS A CA 1
ATOM 4079 C C . HIS A 1 511 ? 12.434 12.402 -7.637 1.00 93.56 511 HIS A C 1
ATOM 4081 O O . HIS A 1 511 ? 12.880 11.272 -7.835 1.00 93.56 511 HIS A O 1
ATOM 4087 N N . VAL A 1 512 ? 11.745 13.060 -8.573 1.00 95.75 512 VAL A N 1
ATOM 4088 C CA . VAL A 1 512 ? 11.499 12.557 -9.931 1.00 95.75 512 VAL A CA 1
ATOM 4089 C C . VAL A 1 512 ? 12.632 13.006 -10.861 1.00 95.75 512 VAL A C 1
ATOM 4091 O O . VAL A 1 512 ? 13.265 14.047 -10.659 1.00 95.75 512 VAL A O 1
ATOM 4094 N N . ARG A 1 513 ? 12.924 12.201 -11.887 1.00 96.44 513 ARG A N 1
ATOM 4095 C CA . ARG A 1 513 ? 13.902 12.528 -12.930 1.00 96.44 513 ARG A CA 1
ATOM 4096 C C . ARG A 1 513 ? 13.221 12.836 -14.252 1.00 96.44 513 ARG A C 1
ATOM 4098 O O . ARG A 1 513 ? 12.217 12.226 -14.617 1.00 96.44 513 ARG A O 1
ATOM 4105 N N . PHE A 1 514 ? 13.799 13.778 -14.982 1.00 96.25 514 PHE A N 1
ATOM 4106 C CA . PHE A 1 514 ? 13.242 14.323 -16.209 1.00 96.25 514 PHE A CA 1
ATOM 4107 C C . PHE A 1 514 ? 14.250 14.332 -17.352 1.00 96.25 514 PHE A C 1
ATOM 4109 O O . PHE A 1 514 ? 15.460 14.262 -17.132 1.00 96.25 514 PHE A O 1
ATOM 4116 N N . TYR A 1 515 ? 13.737 14.436 -18.575 1.00 95.69 515 TYR A N 1
ATOM 4117 C CA . TYR A 1 515 ? 14.529 14.630 -19.781 1.00 95.69 515 TYR A CA 1
ATOM 4118 C C . TYR A 1 515 ? 13.895 15.667 -20.718 1.00 95.69 515 TYR A C 1
ATOM 4120 O O . TYR A 1 515 ? 12.670 15.824 -20.788 1.00 95.69 515 TYR A O 1
ATOM 4128 N N . GLY A 1 516 ? 14.756 16.375 -21.450 1.00 93.88 516 GLY A N 1
ATOM 4129 C CA . GLY A 1 516 ? 14.357 17.432 -22.376 1.00 93.88 516 GLY A CA 1
ATOM 4130 C C . GLY A 1 516 ? 13.807 16.899 -23.698 1.00 93.88 516 GLY A C 1
ATOM 4131 O O . GLY A 1 516 ? 14.118 15.782 -24.115 1.00 93.88 516 GLY A O 1
ATOM 4132 N N . LYS A 1 517 ? 13.023 17.722 -24.405 1.00 86.81 517 LYS A N 1
ATOM 4133 C CA . LYS A 1 517 ? 12.293 17.342 -25.639 1.00 86.81 517 LYS A CA 1
ATOM 4134 C C . LYS A 1 517 ? 13.108 16.569 -26.696 1.00 86.81 517 LYS A C 1
ATOM 4136 O O . LYS A 1 517 ? 12.543 15.717 -27.375 1.00 86.81 517 LYS A O 1
ATOM 4141 N N . ASN A 1 518 ? 14.399 16.875 -26.842 1.00 85.19 518 ASN A N 1
ATOM 4142 C CA . ASN A 1 518 ? 15.285 16.312 -27.871 1.00 85.19 518 ASN A CA 1
ATOM 4143 C C . ASN A 1 518 ? 16.333 15.332 -27.294 1.00 85.19 518 ASN A C 1
ATOM 4145 O O . ASN A 1 518 ? 17.401 15.164 -27.883 1.00 85.19 518 ASN A O 1
ATOM 4149 N N . ALA A 1 519 ? 16.078 14.733 -26.126 1.00 86.31 519 ALA A N 1
ATOM 4150 C CA . ALA A 1 519 ? 16.989 13.770 -25.510 1.00 86.31 519 ALA A CA 1
ATOM 4151 C C . ALA A 1 5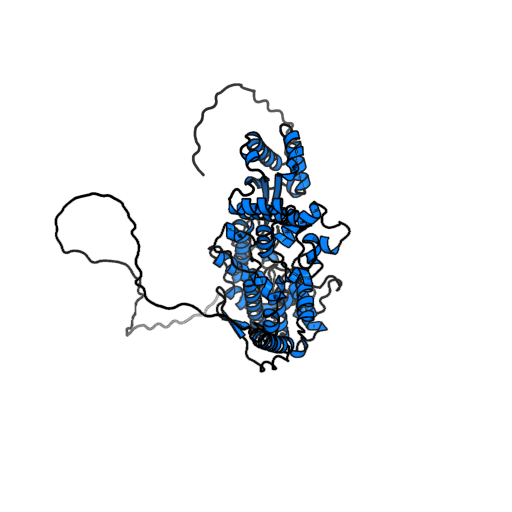19 ? 17.223 12.543 -26.415 1.00 86.31 519 ALA A C 1
ATOM 4153 O O . ALA A 1 519 ? 16.277 11.909 -26.881 1.00 86.31 519 ALA A O 1
ATOM 4154 N N . SER A 1 520 ? 18.493 12.206 -26.644 1.00 86.00 520 SER A N 1
ATOM 4155 C CA . SER A 1 520 ? 18.916 10.950 -27.272 1.00 86.00 520 SER A CA 1
ATOM 4156 C C . SER A 1 520 ? 19.194 9.877 -26.211 1.00 86.00 520 SER A C 1
ATOM 4158 O O . SER A 1 520 ? 19.199 10.165 -25.017 1.00 86.00 520 SER A O 1
ATOM 4160 N N . SER A 1 521 ? 19.499 8.647 -26.633 1.00 79.31 521 SER A N 1
ATOM 4161 C CA . SER A 1 521 ? 19.921 7.557 -25.736 1.00 79.31 521 SER A CA 1
ATOM 4162 C C . SER A 1 521 ? 21.200 7.853 -24.935 1.00 79.31 521 SER A C 1
ATOM 4164 O O . SER A 1 521 ? 21.437 7.216 -23.916 1.00 79.31 521 SER A O 1
ATOM 4166 N N . ALA A 1 522 ? 22.011 8.823 -25.373 1.00 85.56 522 ALA A N 1
ATOM 4167 C CA . ALA A 1 522 ? 23.209 9.287 -24.670 1.00 85.56 522 ALA A CA 1
ATOM 4168 C C . ALA A 1 522 ? 22.949 10.491 -23.738 1.00 85.56 522 ALA A C 1
ATOM 4170 O O . ALA A 1 522 ? 23.881 10.999 -23.110 1.00 85.56 522 ALA A O 1
ATOM 4171 N N . ALA A 1 523 ? 21.710 10.987 -23.665 1.00 92.00 523 ALA A N 1
ATOM 4172 C CA . ALA A 1 523 ? 21.342 12.035 -22.722 1.00 92.00 523 ALA A CA 1
ATOM 4173 C C . ALA A 1 523 ? 21.338 11.501 -21.282 1.00 92.00 523 ALA A C 1
ATOM 4175 O O . ALA A 1 523 ? 21.100 10.321 -21.033 1.00 92.00 523 ALA A O 1
ATOM 4176 N N . LYS A 1 524 ? 21.555 12.399 -20.322 1.00 93.81 524 LYS A N 1
ATOM 4177 C CA . LYS A 1 524 ? 21.362 12.112 -18.899 1.00 93.81 524 LYS A CA 1
ATOM 4178 C C . LYS A 1 524 ? 20.049 12.717 -18.423 1.00 93.81 524 LYS A C 1
ATOM 4180 O O . LYS A 1 524 ? 19.700 13.821 -18.853 1.00 93.81 524 LYS A O 1
ATOM 4185 N N . CYS A 1 525 ? 19.337 12.022 -17.542 1.00 95.75 525 CYS A N 1
ATOM 4186 C CA . CYS A 1 525 ? 18.180 12.602 -16.869 1.00 95.75 525 CYS A CA 1
ATOM 4187 C C . CYS A 1 525 ? 18.620 13.524 -15.722 1.00 95.75 525 CYS A C 1
ATOM 4189 O O . CYS A 1 525 ? 19.780 13.521 -15.305 1.00 95.75 525 CYS A O 1
ATOM 4191 N N . TYR A 1 526 ? 17.701 14.373 -15.267 1.00 94.25 526 TYR A N 1
ATOM 4192 C CA . TYR A 1 526 ? 17.969 15.411 -14.273 1.00 94.25 526 TYR A CA 1
ATOM 4193 C C . TYR A 1 526 ? 16.781 15.670 -13.357 1.00 94.25 526 TYR A C 1
ATOM 4195 O O . TYR A 1 526 ? 15.629 15.508 -13.760 1.00 94.25 526 TYR A O 1
ATOM 4203 N N . GLN A 1 527 ? 17.046 16.159 -12.148 1.00 93.94 527 GLN A N 1
ATOM 4204 C CA . GLN A 1 527 ? 16.033 16.900 -11.397 1.00 93.94 527 GLN A CA 1
ATOM 4205 C C . GLN A 1 527 ? 15.719 18.224 -12.119 1.00 93.94 527 GLN A C 1
ATOM 4207 O O . GLN A 1 527 ? 16.634 18.931 -12.556 1.00 93.94 527 GLN A O 1
ATOM 4212 N N . LEU A 1 528 ? 14.433 18.564 -12.264 1.00 91.62 528 LEU A N 1
ATOM 4213 C CA . LEU A 1 528 ? 14.026 19.861 -12.815 1.00 91.62 528 LEU A CA 1
ATOM 4214 C C . LEU A 1 528 ? 14.362 21.004 -11.835 1.00 91.62 528 LEU A C 1
ATOM 4216 O O . LEU A 1 528 ? 14.149 20.841 -10.632 1.00 91.62 528 LEU A O 1
ATOM 4220 N N . PRO A 1 529 ? 14.819 22.172 -12.325 1.00 89.31 529 PRO A N 1
ATOM 4221 C CA . PRO A 1 529 ? 14.819 23.415 -11.554 1.00 89.31 529 PRO A CA 1
ATOM 4222 C C . PRO A 1 529 ? 13.400 23.778 -11.103 1.00 89.31 529 PRO A C 1
ATOM 4224 O O . PRO A 1 529 ? 12.453 23.651 -11.886 1.00 89.31 529 PRO A O 1
ATOM 4227 N N . ASN A 1 530 ? 13.251 24.220 -9.853 1.00 85.31 530 ASN A N 1
ATOM 4228 C CA . ASN A 1 530 ? 11.949 24.489 -9.231 1.00 85.31 530 ASN A CA 1
ATOM 4229 C C . ASN A 1 530 ? 11.137 25.529 -10.018 1.00 85.31 530 ASN A C 1
ATOM 4231 O O . ASN A 1 530 ? 9.931 25.375 -10.194 1.00 85.31 530 ASN A O 1
ATOM 4235 N N . GLU A 1 531 ? 11.814 26.529 -10.575 1.00 86.12 531 GLU A N 1
ATOM 4236 C CA . GLU A 1 531 ? 11.246 27.658 -11.314 1.00 86.12 531 GLU A CA 1
ATOM 4237 C C . GLU A 1 531 ? 10.448 27.222 -12.556 1.00 86.12 531 GLU A C 1
ATOM 4239 O O . GLU A 1 531 ? 9.569 27.948 -13.017 1.00 86.12 531 GLU A O 1
ATOM 4244 N N . LEU A 1 532 ? 10.733 26.035 -13.109 1.00 84.56 532 LEU A N 1
ATOM 4245 C CA . LEU A 1 532 ? 10.049 25.508 -14.296 1.00 84.56 532 LEU A CA 1
ATOM 4246 C C . LEU A 1 532 ? 8.716 24.813 -13.987 1.00 84.56 532 LEU A C 1
ATOM 4248 O O . LEU A 1 532 ? 7.953 24.527 -14.912 1.00 84.56 532 LEU A O 1
ATOM 4252 N N . TYR A 1 533 ? 8.441 24.500 -12.718 1.00 85.31 533 TYR A N 1
ATOM 4253 C CA . TYR A 1 533 ? 7.269 23.708 -12.338 1.00 85.31 533 TYR A CA 1
ATOM 4254 C C . TYR A 1 533 ? 6.584 24.152 -11.033 1.00 85.31 533 TYR A C 1
ATOM 4256 O O . TYR A 1 533 ? 5.529 23.613 -10.704 1.00 85.31 533 TYR A O 1
ATOM 4264 N N . GLU A 1 534 ? 7.108 25.164 -10.333 1.00 85.69 534 GLU A N 1
ATOM 4265 C CA . GLU A 1 534 ? 6.528 25.749 -9.112 1.00 85.69 534 GLU A CA 1
ATOM 4266 C C . GLU A 1 534 ? 5.040 26.103 -9.276 1.00 85.69 534 GLU A C 1
ATOM 4268 O O . GLU A 1 534 ? 4.246 25.859 -8.373 1.00 85.69 534 GLU A O 1
ATOM 4273 N N . MET A 1 535 ? 4.628 26.560 -10.466 1.00 87.00 535 MET A N 1
ATOM 4274 C CA . MET A 1 535 ? 3.226 26.866 -10.788 1.00 87.00 535 MET A CA 1
ATOM 4275 C C . MET A 1 535 ? 2.256 25.670 -10.703 1.00 87.00 535 MET A C 1
ATOM 4277 O O . MET A 1 535 ? 1.045 25.878 -10.646 1.00 87.00 535 MET A O 1
ATOM 4281 N N . TYR A 1 536 ? 2.758 24.430 -10.724 1.00 86.12 536 TYR A N 1
ATOM 4282 C CA . TYR A 1 536 ? 1.955 23.215 -10.540 1.00 86.12 536 TYR A CA 1
ATOM 4283 C C . TYR A 1 536 ? 1.927 22.749 -9.076 1.00 86.12 536 TYR A C 1
ATOM 4285 O O . TYR A 1 536 ? 1.106 21.902 -8.718 1.00 86.12 536 TYR A O 1
ATOM 4293 N N . CYS A 1 537 ? 2.824 23.263 -8.231 1.00 90.19 537 CYS A N 1
ATOM 4294 C CA . CYS A 1 537 ? 3.002 22.811 -6.858 1.00 90.19 537 CYS A CA 1
ATOM 4295 C C . CYS A 1 537 ? 2.113 23.573 -5.859 1.00 90.19 537 CYS A C 1
ATOM 4297 O O . CYS A 1 537 ? 1.884 24.774 -6.004 1.00 90.19 537 CYS A O 1
ATOM 4299 N N . PRO A 1 538 ? 1.647 22.910 -4.785 1.00 91.62 538 PRO A N 1
ATOM 4300 C CA . PRO A 1 538 ? 1.107 23.604 -3.623 1.00 91.62 538 PRO A CA 1
ATOM 4301 C C . PRO A 1 538 ? 2.227 24.310 -2.842 1.00 91.62 538 PRO A C 1
ATOM 4303 O O . PRO A 1 538 ? 3.375 23.874 -2.845 1.00 91.62 538 PRO A O 1
ATOM 4306 N N . GLN A 1 539 ? 1.871 25.342 -2.071 1.00 89.81 539 GLN A N 1
ATOM 4307 C CA . GLN A 1 539 ? 2.804 26.016 -1.154 1.00 89.81 539 GLN A CA 1
ATOM 4308 C C . GLN A 1 539 ? 3.332 25.086 -0.039 1.00 89.81 539 GLN A C 1
ATOM 4310 O O . GLN A 1 539 ? 4.423 25.296 0.487 1.00 89.81 539 GLN A O 1
ATOM 4315 N N . TYR A 1 540 ? 2.558 24.058 0.329 1.00 90.75 540 TYR A N 1
ATOM 4316 C CA . TYR A 1 540 ? 2.897 23.091 1.372 1.00 90.75 540 TYR A CA 1
ATOM 4317 C C . TYR A 1 540 ? 2.559 21.670 0.910 1.00 90.75 540 TYR A C 1
ATOM 4319 O O . TYR A 1 540 ? 1.435 21.399 0.488 1.00 90.75 540 TYR A O 1
ATOM 4327 N N . PHE A 1 541 ? 3.515 20.747 1.034 1.00 93.25 541 PHE A N 1
ATOM 4328 C CA . PHE A 1 541 ? 3.351 19.351 0.604 1.00 93.25 541 PHE A CA 1
ATOM 4329 C C . PHE A 1 541 ? 2.785 18.426 1.689 1.00 93.25 541 PHE A C 1
ATOM 4331 O O . PHE A 1 541 ? 2.286 17.348 1.359 1.00 93.25 541 PHE A O 1
ATOM 4338 N N . GLN A 1 542 ? 2.796 18.873 2.950 1.00 93.81 542 GLN A N 1
ATOM 4339 C CA . GLN A 1 542 ? 2.274 18.169 4.121 1.00 93.81 542 GLN A CA 1
ATOM 4340 C C . GLN A 1 542 ? 1.288 19.045 4.895 1.00 93.81 542 GLN A C 1
ATOM 4342 O O . GLN A 1 542 ? 1.525 20.233 5.106 1.00 93.81 542 GLN A O 1
ATOM 4347 N N . HIS A 1 543 ? 0.212 18.429 5.373 1.00 91.06 543 HIS A N 1
ATOM 4348 C CA . HIS A 1 543 ? -0.778 19.018 6.261 1.00 91.06 543 HIS A CA 1
ATOM 4349 C C . HIS A 1 543 ? -0.918 18.143 7.515 1.00 91.06 543 HIS A C 1
ATOM 4351 O O . HIS A 1 543 ? -1.195 16.946 7.415 1.00 91.06 543 HIS A O 1
ATOM 4357 N N . GLU A 1 544 ? -0.731 18.741 8.693 1.00 90.69 544 GLU A N 1
ATOM 4358 C CA . GLU A 1 544 ? -0.839 18.067 9.992 1.00 90.69 544 GLU A CA 1
ATOM 4359 C C . GLU A 1 544 ? -1.983 18.662 10.822 1.00 90.69 544 GLU A C 1
ATOM 4361 O O . GLU A 1 544 ? -2.070 19.881 11.012 1.00 90.69 544 GLU A O 1
ATOM 4366 N N . PHE A 1 545 ? -2.832 17.807 11.393 1.00 89.12 545 PHE A N 1
ATOM 4367 C CA . PHE A 1 545 ? -3.856 18.221 12.354 1.00 89.12 545 PHE A CA 1
ATOM 4368 C C . PHE A 1 545 ? -4.060 17.169 13.446 1.00 89.12 545 PHE A C 1
ATOM 4370 O O . PHE A 1 545 ? -3.932 15.973 13.208 1.00 89.12 545 PHE A O 1
ATOM 4377 N N . VAL A 1 546 ? -4.416 17.616 14.649 1.00 88.06 546 VAL A N 1
ATOM 4378 C CA . VAL A 1 546 ? -4.912 16.737 15.714 1.00 88.06 546 VAL A CA 1
ATOM 4379 C C . VAL A 1 546 ? -6.434 16.695 15.642 1.00 88.06 546 VAL A C 1
ATOM 4381 O O . VAL A 1 546 ? -7.073 17.739 15.470 1.00 88.06 546 VAL A O 1
ATOM 4384 N N . ARG A 1 547 ? -7.031 15.518 15.822 1.00 89.69 547 ARG A N 1
ATOM 4385 C CA . ARG A 1 547 ? -8.465 15.358 16.102 1.00 89.69 547 ARG A CA 1
ATOM 4386 C C . ARG A 1 547 ? -8.687 14.521 17.357 1.00 89.69 547 ARG A C 1
ATOM 4388 O O . ARG A 1 547 ? -7.813 13.765 17.774 1.00 89.69 547 ARG A O 1
ATOM 4395 N N . ILE A 1 548 ? -9.849 14.703 17.971 1.00 87.69 548 ILE A N 1
ATOM 4396 C CA . ILE A 1 548 ? -10.236 14.016 19.205 1.00 87.69 548 ILE A CA 1
ATOM 4397 C C . ILE A 1 548 ? -11.533 13.254 18.938 1.00 87.69 548 ILE A C 1
ATOM 4399 O O . ILE A 1 548 ? -12.507 13.841 18.458 1.00 87.69 548 ILE A O 1
ATOM 4403 N N . PHE A 1 549 ? -11.549 11.967 19.276 1.00 89.69 549 PHE A N 1
ATOM 4404 C CA . PHE A 1 549 ? -12.752 11.142 19.335 1.00 89.69 549 PHE A CA 1
ATOM 4405 C C . PHE A 1 549 ? -13.086 10.776 20.772 1.00 89.69 549 PHE A C 1
ATOM 4407 O O . PHE A 1 549 ? -12.188 10.602 21.602 1.00 89.69 549 PHE A O 1
ATOM 4414 N N . VAL A 1 550 ? -14.375 10.579 21.044 1.00 88.00 550 VAL A N 1
ATOM 4415 C CA . VAL A 1 550 ? -14.840 10.007 22.308 1.00 88.00 550 VAL A CA 1
ATOM 4416 C C . VAL A 1 550 ? -15.716 8.784 22.061 1.00 88.00 550 VAL A C 1
ATOM 4418 O O . VAL A 1 550 ? -16.619 8.795 21.224 1.00 88.00 550 VAL A O 1
ATOM 4421 N N . LYS A 1 551 ? -15.423 7.708 22.797 1.00 88.19 551 LYS A N 1
ATOM 4422 C CA . LYS A 1 551 ? -16.022 6.378 22.610 1.00 88.19 551 LYS A CA 1
ATOM 4423 C C . LYS A 1 551 ? -17.464 6.270 23.119 1.00 88.19 551 LYS A C 1
ATOM 4425 O O . LYS A 1 551 ? -18.217 5.414 22.666 1.00 88.19 551 LYS A O 1
ATOM 4430 N N . LYS A 1 552 ? -17.841 7.123 24.076 1.00 78.06 552 LYS A N 1
ATOM 4431 C CA . LYS A 1 552 ? -19.146 7.134 24.755 1.00 78.06 552 LYS A CA 1
ATOM 4432 C C . LYS A 1 552 ? -19.925 8.406 24.405 1.00 78.06 552 LYS A C 1
ATOM 4434 O O . LYS A 1 552 ? -19.597 9.478 24.908 1.00 78.06 552 LYS A O 1
ATOM 4439 N N . SER A 1 553 ? -20.999 8.291 23.623 1.00 66.81 553 SER A N 1
ATOM 4440 C CA . SER A 1 553 ? -21.837 9.436 23.211 1.00 66.81 553 SER A CA 1
ATOM 4441 C C . SER A 1 553 ? -22.489 10.177 24.389 1.00 66.81 553 SER A C 1
ATOM 4443 O O . SER A 1 553 ? -22.679 11.390 24.334 1.00 66.81 553 SER A O 1
ATOM 4445 N N . CYS A 1 554 ? -22.768 9.486 25.504 1.00 64.56 554 CYS A N 1
ATOM 4446 C CA . CYS A 1 554 ? -23.285 10.125 26.720 1.00 64.56 554 CYS A CA 1
ATOM 4447 C C . CYS A 1 554 ? -22.323 11.184 27.286 1.00 64.56 554 CYS A C 1
ATOM 4449 O O . CYS A 1 554 ? -22.779 12.216 27.777 1.00 64.56 554 CYS A O 1
ATOM 4451 N N . LEU A 1 555 ? -21.006 10.992 27.143 1.00 64.69 555 LEU A N 1
ATOM 4452 C CA . LEU A 1 555 ? -20.021 11.992 27.545 1.00 64.69 555 LEU A CA 1
ATOM 4453 C C . LEU A 1 555 ? -20.081 13.235 26.638 1.00 64.69 555 LEU A C 1
ATOM 4455 O O . LEU A 1 555 ? -19.867 14.337 27.125 1.00 64.69 555 LEU A O 1
ATOM 4459 N N . VAL A 1 556 ? -20.421 13.097 25.348 1.00 58.41 556 VAL A N 1
ATOM 4460 C CA . VAL A 1 556 ? -20.489 14.230 24.394 1.00 58.41 556 VAL A CA 1
ATOM 4461 C C . VAL A 1 556 ? -21.723 15.094 24.613 1.00 58.41 556 VAL A C 1
ATOM 4463 O O . VAL A 1 556 ? -21.628 16.320 24.574 1.00 58.41 556 VAL A O 1
ATOM 4466 N N . SER A 1 557 ? -22.854 14.475 24.960 1.00 55.16 557 SER A N 1
ATOM 4467 C CA . SER A 1 557 ? -24.041 15.207 25.422 1.00 55.16 557 SER A CA 1
ATOM 4468 C C . SER A 1 557 ? -23.812 15.973 26.735 1.00 55.16 557 SER A C 1
ATOM 4470 O O . SER A 1 557 ? -24.566 16.892 27.066 1.00 55.16 557 SER A O 1
ATOM 4472 N N . ALA A 1 558 ? -22.763 15.630 27.491 1.00 58.72 558 ALA A N 1
ATOM 4473 C CA . ALA A 1 558 ? -22.416 16.344 28.701 1.00 58.72 558 ALA A CA 1
ATOM 4474 C C . ALA A 1 558 ? -21.733 17.672 28.344 1.00 58.72 558 ALA A C 1
ATOM 4476 O O . ALA A 1 558 ? -20.629 17.714 27.806 1.00 58.72 558 ALA A O 1
ATOM 4477 N N . ARG A 1 559 ? -22.389 18.776 28.718 1.00 57.34 559 ARG A N 1
ATOM 4478 C CA . ARG A 1 559 ? -21.983 20.172 28.452 1.00 57.34 559 ARG A CA 1
ATOM 4479 C C . ARG A 1 559 ? -20.506 20.469 28.751 1.00 57.34 559 ARG A C 1
ATOM 4481 O O . ARG A 1 559 ? -19.902 21.312 28.098 1.00 57.34 559 ARG A O 1
ATOM 4488 N N . TRP A 1 560 ? -19.936 19.774 29.737 1.00 60.66 560 TRP A N 1
ATOM 4489 C CA . TRP A 1 560 ? -18.537 19.893 30.133 1.00 60.66 560 TRP A CA 1
ATOM 4490 C C . TRP A 1 560 ? -17.561 19.379 29.070 1.00 60.66 560 TRP A C 1
ATOM 4492 O O . TRP A 1 560 ? -16.467 19.924 28.949 1.00 60.66 560 TRP A O 1
ATOM 4502 N N . MET A 1 561 ? -17.936 18.373 28.274 1.00 59.84 561 MET A N 1
ATOM 4503 C CA . MET A 1 561 ? -17.016 17.764 27.319 1.00 59.84 561 MET A CA 1
ATOM 4504 C C . MET A 1 561 ? -16.968 18.509 25.981 1.00 59.84 561 MET A C 1
ATOM 4506 O O . MET A 1 561 ? -15.927 18.523 25.328 1.00 59.84 561 MET A O 1
ATOM 4510 N N . SER A 1 562 ? -18.037 19.226 25.617 1.00 60.41 562 SER A N 1
ATOM 4511 C CA . SER A 1 562 ? -17.981 20.253 24.566 1.00 60.41 562 SER A CA 1
ATOM 4512 C C . SER A 1 562 ? -17.011 21.375 24.959 1.00 60.41 562 SER A C 1
ATOM 4514 O O . SER A 1 562 ? -16.161 21.761 24.158 1.00 60.41 562 SER A O 1
ATOM 4516 N N . THR A 1 563 ? -17.074 21.845 26.213 1.00 59.19 563 THR A N 1
ATOM 4517 C CA . THR A 1 563 ? -16.115 22.820 26.763 1.00 59.19 563 THR A CA 1
ATOM 4518 C C . THR A 1 563 ? -14.696 22.257 26.775 1.00 59.19 563 THR A C 1
ATOM 4520 O O . THR A 1 563 ? -13.796 22.899 26.251 1.00 59.19 563 THR A O 1
ATOM 4523 N N . PHE A 1 564 ? -14.493 21.028 27.260 1.00 65.12 564 PHE A N 1
ATOM 4524 C CA . PHE A 1 564 ? -13.197 20.344 27.224 1.00 65.12 564 PHE A CA 1
ATOM 4525 C C . PHE A 1 564 ? -12.641 20.226 25.801 1.00 65.12 564 PHE A C 1
ATOM 4527 O O . PHE A 1 564 ? -11.454 20.466 25.607 1.00 65.12 564 PHE A O 1
ATOM 4534 N N . ALA A 1 565 ? -13.459 19.890 24.799 1.00 62.72 565 ALA A N 1
ATOM 4535 C CA . ALA A 1 565 ? -13.011 19.840 23.410 1.00 62.72 565 ALA A CA 1
ATOM 4536 C C . ALA A 1 565 ? -12.546 21.227 22.934 1.00 62.72 565 ALA A C 1
ATOM 4538 O O . ALA A 1 565 ? -11.448 21.348 22.395 1.00 62.72 565 ALA A O 1
ATOM 4539 N N . ILE A 1 566 ? -13.320 22.284 23.197 1.00 62.44 566 ILE A N 1
ATOM 4540 C CA . ILE A 1 566 ? -12.950 23.669 22.860 1.00 62.44 566 ILE A CA 1
ATOM 4541 C C . ILE A 1 566 ? -11.655 24.089 23.577 1.00 62.44 566 ILE A C 1
ATOM 4543 O O . ILE A 1 566 ? -10.731 24.569 22.919 1.00 62.44 566 ILE A O 1
ATOM 4547 N N . ASP A 1 567 ? -11.550 23.845 24.885 1.00 62.38 567 ASP A N 1
ATOM 4548 C CA . ASP A 1 567 ? -10.363 24.128 25.699 1.00 62.38 567 ASP A CA 1
ATOM 4549 C C . ASP A 1 567 ? -9.137 23.381 25.161 1.00 62.38 567 ASP A C 1
ATOM 4551 O O . ASP A 1 567 ? -8.091 23.986 24.942 1.00 62.38 567 ASP A O 1
ATOM 4555 N N . SER A 1 568 ? -9.269 22.082 24.878 1.00 61.38 568 SER A N 1
ATOM 4556 C CA . SER A 1 568 ? -8.202 21.228 24.336 1.00 61.38 568 SER A CA 1
ATOM 4557 C C . SER A 1 568 ? -7.681 21.755 23.003 1.00 61.38 568 SER A C 1
ATOM 4559 O O . SER A 1 568 ? -6.472 21.879 22.800 1.00 61.38 568 SER A O 1
ATOM 4561 N N . LEU A 1 569 ? -8.589 22.108 22.091 1.00 63.47 569 LEU A N 1
ATOM 4562 C CA . LEU A 1 569 ? -8.245 22.653 20.779 1.00 63.47 569 LEU A CA 1
ATOM 4563 C C . LEU A 1 569 ? -7.606 24.046 20.902 1.00 63.47 569 LEU A C 1
ATOM 4565 O O . LEU A 1 569 ? -6.673 24.361 20.161 1.00 63.47 569 LEU A O 1
ATOM 4569 N N . PHE A 1 570 ? -8.049 24.867 21.857 1.00 61.66 570 PHE A N 1
ATOM 4570 C CA . PHE A 1 570 ? -7.453 26.171 22.156 1.00 61.66 570 PHE A CA 1
ATOM 4571 C C . PHE A 1 570 ? -6.057 26.052 22.792 1.00 61.66 570 PHE A C 1
ATOM 4573 O O . PHE A 1 570 ? -5.147 26.802 22.436 1.00 61.66 570 PHE A O 1
ATOM 4580 N N . LEU A 1 571 ? -5.854 25.079 23.682 1.00 64.06 571 LEU A N 1
ATOM 4581 C CA . LEU A 1 571 ? -4.571 24.776 24.317 1.00 64.06 571 LEU A CA 1
ATOM 4582 C C . LEU A 1 571 ? -3.543 24.264 23.303 1.00 64.06 571 LEU A C 1
ATOM 4584 O O . LEU A 1 571 ? -2.432 24.788 23.259 1.00 64.06 571 LEU A O 1
ATOM 4588 N N . LEU A 1 572 ? -3.925 23.332 22.423 1.00 61.41 572 LEU A N 1
ATOM 4589 C CA . LEU A 1 572 ? -3.073 22.862 21.319 1.00 61.41 572 LEU A CA 1
ATOM 4590 C C . LEU A 1 572 ? -2.665 23.999 20.359 1.00 61.41 572 LEU A C 1
ATOM 4592 O O . LEU A 1 572 ? -1.567 23.967 19.794 1.00 61.41 572 LEU A O 1
ATOM 4596 N N . ARG A 1 573 ? -3.517 25.025 20.202 1.00 57.94 573 ARG A N 1
ATOM 4597 C CA . ARG A 1 573 ? -3.236 26.247 19.422 1.00 57.94 573 ARG A CA 1
ATOM 4598 C C . ARG A 1 573 ? -2.327 27.259 20.123 1.00 57.94 573 ARG A C 1
ATOM 4600 O O . ARG A 1 573 ? -1.804 28.145 19.445 1.00 57.94 573 ARG A O 1
ATOM 4607 N N . ARG A 1 574 ? -2.108 27.171 21.439 1.00 56.28 574 ARG A N 1
ATOM 4608 C CA . ARG A 1 574 ? -1.222 28.101 22.160 1.00 56.28 574 ARG A CA 1
ATOM 4609 C C . ARG A 1 574 ? 0.252 27.785 21.902 1.00 56.28 574 ARG A C 1
ATOM 4611 O O . ARG A 1 574 ? 0.938 27.172 22.717 1.00 56.28 574 ARG A O 1
ATOM 4618 N N . SER A 1 575 ? 0.770 28.312 20.796 1.00 42.72 575 SER A N 1
ATOM 4619 C CA . SER A 1 575 ? 2.202 28.593 20.661 1.00 42.72 575 SER A CA 1
ATOM 4620 C C . SER A 1 575 ? 2.688 29.424 21.857 1.00 42.72 575 SER A C 1
ATOM 4622 O O . SER A 1 575 ? 1.991 30.334 22.313 1.00 42.72 575 SER A O 1
ATOM 4624 N N . ARG A 1 576 ? 3.901 29.147 22.359 1.00 36.12 576 ARG A N 1
ATOM 4625 C CA . ARG A 1 576 ? 4.561 29.971 23.386 1.00 36.12 576 ARG A CA 1
ATOM 4626 C C . ARG A 1 576 ? 4.925 31.356 22.825 1.00 36.12 576 ARG A C 1
ATOM 4628 O O . ARG A 1 576 ? 6.074 31.609 22.490 1.00 36.12 576 ARG A O 1
ATOM 4635 N N . CYS A 1 577 ? 3.956 32.265 22.800 1.00 30.42 577 CYS A N 1
ATOM 4636 C CA . CYS A 1 577 ? 4.164 33.709 22.665 1.00 30.42 577 CYS A CA 1
ATOM 4637 C C . CYS A 1 577 ? 3.858 34.409 23.999 1.00 30.42 577 CYS A C 1
ATOM 4639 O O . CYS A 1 577 ? 3.037 35.315 24.072 1.00 30.42 577 CYS A O 1
ATOM 4641 N N . VAL A 1 578 ? 4.520 33.955 25.071 1.00 31.14 578 VAL A N 1
ATOM 4642 C CA . VAL A 1 578 ? 4.579 34.653 26.370 1.00 31.14 578 VAL A CA 1
ATOM 4643 C C . VAL A 1 578 ? 6.034 34.681 26.848 1.00 31.14 578 VAL A C 1
ATOM 4645 O O . VAL A 1 578 ? 6.408 34.109 27.867 1.00 31.14 578 VAL A O 1
ATOM 4648 N N . SER A 1 579 ? 6.874 35.332 26.051 1.00 30.62 579 SER A N 1
ATOM 4649 C CA . SER A 1 579 ? 8.223 35.764 26.419 1.00 30.62 579 SER A CA 1
ATOM 4650 C C . SER A 1 579 ? 8.549 36.995 25.577 1.00 30.62 579 SER A C 1
ATOM 4652 O O . SER A 1 579 ? 8.536 36.906 24.354 1.00 30.62 579 SER A O 1
ATOM 4654 N N . HIS A 1 580 ? 8.806 38.124 26.243 1.00 29.98 580 HIS A N 1
ATOM 4655 C CA . HIS A 1 580 ? 8.993 39.466 25.669 1.00 29.98 580 HIS A CA 1
ATOM 4656 C C . HIS A 1 580 ? 7.761 40.127 25.030 1.00 29.98 580 HIS A C 1
ATOM 4658 O O . HIS A 1 580 ? 7.677 40.316 23.823 1.00 29.98 580 HIS A O 1
ATOM 4664 N N . LEU A 1 581 ? 6.877 40.633 25.896 1.00 25.61 581 LEU A N 1
ATOM 4665 C CA . LEU A 1 581 ? 6.268 41.954 25.694 1.00 25.61 581 LEU A CA 1
ATOM 4666 C C . LEU A 1 581 ? 6.065 42.656 27.047 1.00 25.61 581 LEU A C 1
ATOM 4668 O O . LEU A 1 581 ? 4.968 43.011 27.463 1.00 25.61 581 LEU A O 1
ATOM 4672 N N . SER A 1 582 ? 7.178 42.857 27.755 1.00 28.83 582 SER A N 1
ATOM 4673 C CA . SER A 1 582 ? 7.274 43.792 28.877 1.00 28.83 582 SER A CA 1
ATOM 4674 C C . SER A 1 582 ? 7.403 45.225 28.345 1.00 28.83 582 SER A C 1
ATOM 4676 O O . SER A 1 582 ? 8.443 45.862 28.497 1.00 28.83 582 SER A O 1
ATOM 4678 N N . VAL A 1 583 ? 6.352 45.716 27.688 1.00 28.25 583 VAL A N 1
ATOM 4679 C CA . VAL A 1 583 ? 6.178 47.137 27.363 1.00 28.25 583 VAL A CA 1
ATOM 4680 C C . VAL A 1 583 ? 4.810 47.536 27.892 1.00 28.25 583 VAL A C 1
ATOM 4682 O O . VAL A 1 583 ? 3.785 47.028 27.443 1.00 28.25 583 VAL A O 1
ATOM 4685 N N . GLY A 1 584 ? 4.805 48.387 28.915 1.00 34.25 584 GLY A N 1
ATOM 4686 C CA . GLY A 1 584 ? 3.583 48.770 29.608 1.00 34.25 584 GLY A CA 1
ATOM 4687 C C . GLY A 1 584 ? 2.680 49.621 28.723 1.00 34.25 584 GLY A C 1
ATOM 4688 O O . GLY A 1 584 ? 3.021 50.757 28.410 1.00 34.25 584 GLY A O 1
ATOM 4689 N N . VAL A 1 585 ? 1.501 49.097 28.392 1.00 25.38 585 VAL A N 1
ATOM 4690 C CA . VAL A 1 585 ? 0.364 49.896 27.928 1.00 25.38 585 VAL A CA 1
ATOM 4691 C C . VAL A 1 585 ? -0.856 49.485 28.743 1.00 25.38 585 VAL A C 1
ATOM 4693 O O . VAL A 1 585 ? -1.508 48.476 28.480 1.00 25.38 585 VAL A O 1
ATOM 4696 N N . THR A 1 586 ? -1.150 50.267 29.777 1.00 26.14 586 THR A N 1
ATOM 4697 C CA . THR A 1 586 ? -2.396 50.164 30.537 1.00 26.14 586 THR A CA 1
ATOM 4698 C C . THR A 1 586 ? -3.566 50.621 29.671 1.00 26.14 586 THR A C 1
ATOM 4700 O O . THR A 1 586 ? -3.680 51.812 29.387 1.00 26.14 586 THR A O 1
ATOM 4703 N N . PHE A 1 587 ? -4.470 49.705 29.327 1.00 24.36 587 PHE A N 1
ATOM 4704 C CA . PHE A 1 587 ? -5.839 50.051 28.940 1.00 24.36 587 PHE A CA 1
ATOM 4705 C C . PHE A 1 587 ? -6.803 49.703 30.086 1.00 24.36 587 PHE A C 1
ATOM 4707 O O . PHE A 1 587 ? -6.640 48.657 30.721 1.00 24.36 587 PHE A O 1
ATOM 4714 N N . PRO A 1 588 ? -7.770 50.581 30.410 1.00 25.92 588 PRO A N 1
ATOM 4715 C CA . PRO A 1 588 ? -8.584 50.438 31.608 1.00 25.92 588 PRO A CA 1
ATOM 4716 C C . PRO A 1 588 ? -9.620 49.321 31.467 1.00 25.92 588 PRO A C 1
ATOM 4718 O O . PRO A 1 588 ? -10.311 49.198 30.457 1.00 25.92 588 PRO A O 1
ATOM 4721 N N . ILE A 1 589 ? -9.778 48.547 32.541 1.00 29.06 589 ILE A N 1
ATOM 4722 C CA . ILE A 1 589 ? -10.892 47.614 32.707 1.00 29.06 589 ILE A CA 1
ATOM 4723 C C . ILE A 1 589 ? -12.172 48.441 32.826 1.00 29.06 589 ILE A C 1
ATOM 4725 O O . ILE A 1 589 ? -12.383 49.086 33.852 1.00 29.06 589 ILE A O 1
ATOM 4729 N N . ASN A 1 590 ? -13.048 48.377 31.824 1.00 23.58 590 ASN A N 1
ATOM 4730 C CA . ASN A 1 590 ? -14.414 48.866 31.965 1.00 23.58 590 ASN A CA 1
ATOM 4731 C C . ASN A 1 590 ? -15.382 47.679 32.004 1.00 23.58 590 ASN A C 1
ATOM 4733 O O . ASN A 1 590 ? -15.462 46.882 31.069 1.00 23.58 590 ASN A O 1
ATOM 4737 N N . ARG A 1 591 ? -16.072 47.521 33.137 1.00 28.94 591 ARG A N 1
ATOM 4738 C CA . ARG A 1 591 ? -17.094 46.484 33.322 1.00 28.94 591 ARG A CA 1
ATOM 4739 C C . ARG A 1 591 ? -18.386 46.893 32.613 1.00 28.94 591 ARG A C 1
ATOM 4741 O O . ARG A 1 591 ? -18.687 48.072 32.482 1.00 28.94 591 ARG A O 1
ATOM 4748 N N . SER A 1 592 ? -19.196 45.883 32.304 1.00 27.75 592 SER A N 1
ATOM 4749 C CA . SER A 1 592 ? -20.553 45.958 31.746 1.00 27.75 592 SER A CA 1
ATOM 4750 C C . SER A 1 592 ? -20.666 46.398 30.279 1.00 27.75 592 SER A C 1
ATOM 4752 O O . SER A 1 592 ? -20.567 47.568 29.941 1.00 27.75 592 SER A O 1
ATOM 4754 N N . CYS A 1 593 ? -21.027 45.442 29.421 1.00 23.86 593 CYS A N 1
ATOM 4755 C CA . CYS A 1 593 ? -22.324 45.507 28.750 1.00 23.86 593 CYS A CA 1
ATOM 4756 C C . CYS A 1 593 ? -22.813 44.099 28.372 1.00 23.86 593 CYS A C 1
ATOM 4758 O O . CYS A 1 593 ? -22.094 43.116 28.543 1.00 23.86 593 CYS A O 1
ATOM 4760 N N . ARG A 1 594 ? -24.097 43.998 28.023 1.00 24.23 594 ARG A N 1
ATOM 4761 C CA . ARG A 1 594 ? -24.880 42.752 28.067 1.00 24.23 594 ARG A CA 1
ATOM 4762 C C . ARG A 1 594 ? -24.663 41.849 26.851 1.00 24.23 594 ARG A C 1
ATOM 4764 O O . ARG A 1 594 ? -24.388 42.321 25.757 1.00 24.23 594 ARG A O 1
ATOM 4771 N N . LEU A 1 595 ? -24.914 40.556 27.067 1.00 31.11 595 LEU A N 1
ATOM 4772 C CA . LEU A 1 595 ? -25.247 39.583 26.025 1.00 31.11 595 LEU A CA 1
ATOM 4773 C C . LEU A 1 595 ? -26.314 40.139 25.068 1.00 31.11 595 LEU A C 1
ATOM 4775 O O . LEU A 1 595 ? -27.379 40.562 25.521 1.00 31.11 595 LEU A O 1
ATOM 4779 N N . THR A 1 596 ? -26.078 40.012 23.764 1.00 24.95 596 THR A N 1
ATOM 4780 C CA . THR A 1 596 ? -27.124 40.030 22.733 1.00 24.95 596 THR A CA 1
ATOM 4781 C C . THR A 1 596 ? -26.885 38.877 21.765 1.00 24.95 596 THR A C 1
ATOM 4783 O O . THR A 1 596 ? -25.809 38.767 21.183 1.00 24.95 596 THR A O 1
ATOM 4786 N N . HIS A 1 597 ? -27.889 38.011 21.606 1.00 33.47 597 HIS A N 1
ATOM 4787 C CA . HIS A 1 597 ? -27.929 36.999 20.552 1.00 33.47 597 HIS A CA 1
ATOM 4788 C C . HIS A 1 597 ? -28.241 37.669 19.206 1.00 33.47 597 HIS A C 1
ATOM 4790 O O . HIS A 1 597 ? -29.340 38.197 19.051 1.00 33.47 597 HIS A O 1
ATOM 4796 N N . SER A 1 598 ? -27.337 37.578 18.229 1.00 26.81 598 SER A N 1
ATOM 4797 C CA . SER A 1 598 ? -27.648 37.666 16.791 1.00 26.81 598 SER A CA 1
ATOM 4798 C C . SER A 1 598 ? -26.426 37.284 15.938 1.00 26.81 598 SER A C 1
ATOM 4800 O O . SER A 1 598 ? -25.302 37.313 16.429 1.00 26.81 598 SER A O 1
ATOM 4802 N N . ALA A 1 599 ? -26.672 36.940 14.667 1.00 26.09 599 ALA A N 1
ATOM 4803 C CA . ALA A 1 599 ? -25.682 36.630 13.623 1.00 26.09 599 ALA A CA 1
ATOM 4804 C C . ALA A 1 599 ? -24.880 35.316 13.782 1.00 26.09 599 ALA A C 1
ATOM 4806 O O . ALA A 1 599 ? -23.658 35.307 13.908 1.00 26.09 599 ALA A O 1
ATOM 4807 N N . PHE A 1 600 ? -25.585 34.189 13.644 1.00 30.48 600 PHE A N 1
ATOM 4808 C CA . PHE A 1 600 ? -25.107 33.152 12.724 1.00 30.48 600 PHE A CA 1
ATOM 4809 C C . PHE A 1 600 ? -25.509 33.605 11.317 1.00 30.48 600 PHE A C 1
ATOM 4811 O O . PHE A 1 600 ? -26.704 33.730 11.080 1.00 30.48 600 PHE A O 1
ATOM 4818 N N . ASP A 1 601 ? -24.544 33.877 10.440 1.00 28.05 601 ASP A N 1
ATOM 4819 C CA . ASP A 1 601 ? -24.709 33.899 8.980 1.00 28.05 601 ASP A CA 1
ATOM 4820 C C . ASP A 1 601 ? -23.320 34.060 8.320 1.00 28.05 601 ASP A C 1
ATOM 4822 O O . ASP A 1 601 ? -22.490 34.818 8.821 1.00 28.05 601 ASP A O 1
ATOM 4826 N N . TRP A 1 602 ? -23.090 33.359 7.201 1.00 29.70 602 TRP A N 1
ATOM 4827 C CA . TRP A 1 602 ? -21.846 33.294 6.394 1.00 29.70 602 TRP A CA 1
ATOM 4828 C C . TRP A 1 602 ? -20.608 32.622 7.031 1.00 29.70 602 TRP A C 1
ATOM 4830 O O . TRP A 1 602 ? -19.744 33.282 7.608 1.00 29.70 602 TRP A O 1
ATOM 4840 N N . ILE A 1 603 ? -20.455 31.309 6.800 1.00 30.28 603 ILE A N 1
ATOM 4841 C CA . ILE A 1 603 ? -19.552 30.705 5.781 1.00 30.28 603 ILE A CA 1
ATOM 4842 C C . ILE A 1 603 ? -19.833 29.196 5.691 1.00 30.28 603 ILE A C 1
ATOM 4844 O O . ILE A 1 603 ? -19.909 28.549 6.759 1.00 30.28 603 ILE A O 1
#

Solvent-accessible surface area (backbone atoms only — not comparable to full-atom values): 35879 Å² total; per-residue (Å²): 138,79,89,81,90,87,88,86,87,86,90,84,82,88,82,88,85,90,88,89,81,85,86,87,82,94,76,90,89,88,86,81,90,86,80,90,80,83,87,82,89,84,85,89,79,90,80,88,84,90,86,87,89,83,90,90,86,91,88,88,87,85,91,80,89,85,88,89,82,92,80,81,97,64,81,76,58,59,65,54,53,57,51,53,55,58,54,50,54,62,55,71,72,52,87,57,79,76,71,82,75,68,89,87,69,61,52,75,46,79,46,94,85,79,37,78,42,73,37,48,68,66,56,47,60,50,51,78,32,66,57,44,51,40,28,67,45,20,31,55,60,26,66,35,34,84,75,33,75,55,31,71,51,27,42,37,64,49,24,54,44,14,16,49,45,27,35,54,36,46,50,42,42,33,74,75,35,79,86,52,92,68,44,74,64,55,39,51,33,49,22,49,18,27,42,40,37,64,57,22,50,39,39,34,22,66,46,27,60,46,58,33,48,48,48,32,54,75,71,58,74,43,61,90,82,42,62,63,78,70,68,55,45,36,44,60,30,11,51,54,39,48,55,50,44,34,63,78,65,70,58,65,44,60,86,75,77,37,52,67,71,42,44,49,42,33,22,46,26,28,38,64,32,42,46,49,86,93,45,82,74,44,53,75,37,60,66,52,53,62,48,54,29,63,44,38,38,48,27,17,74,76,43,60,64,25,26,49,59,55,36,49,51,48,50,51,18,64,29,57,72,44,82,60,76,50,66,56,64,63,53,44,70,50,42,39,77,28,35,33,69,87,41,94,85,47,34,23,35,64,24,32,51,57,91,42,54,56,57,53,44,31,43,32,43,44,51,32,50,44,40,64,62,55,73,60,24,68,69,41,48,26,48,49,53,50,51,36,54,27,51,61,57,28,23,92,77,52,59,46,87,81,34,36,63,86,56,25,91,82,34,60,86,30,38,51,73,50,32,46,62,55,56,57,54,50,64,70,52,83,54,75,76,43,44,63,25,33,52,52,52,51,31,60,77,69,60,69,62,41,42,72,76,47,72,36,64,60,29,91,68,53,70,81,51,53,54,74,54,53,51,49,52,42,43,62,73,40,66,96,45,29,72,64,43,64,76,44,50,88,40,53,47,65,46,77,48,76,48,35,36,69,43,48,76,42,66,36,67,70,50,39,36,24,35,59,100,84,62,56,95,86,40,57,23,36,62,70,64,61,88,82,49,51,93,62,55,71,98,63,36,46,50,55,32,37,35,36,34,34,64,51,67,72,53,60,74,32,72,65,45,53,49,48,44,53,50,40,47,53,55,51,57,58,62,94,82,84,74,88,79,94,65,94,75,91,75,82,89,77,82,86,83,80,92,76,96,78,81,91,76,91,134

pLDDT: mean 77.22, std 27.02, range [22.25, 98.88]

Secondary structure (DSSP, 8-state):
------------------------------------------------------------------------TTTTTHHHHHHHHHHHHHHHTT------PPTT-PEEEEETTTEEEEE-HHHHHHHTSHHHHGGGGSBTTGGGGGTSTT---BHHHHHHHHHHHHHHHHHHHHHH-TTS---HHHHHHHHHHHHHTTTT--TTTHIIIIIIHHHHHHHTSS-SS-HHHHH--HHHHHHHHHHHHHHHTT--SGGGT--TTHHHHHHHHHHHTSS-GGGTT---SS-STTGGGGGGTTS-TTTS--HHHHHHHHHHHHHHT------HHHHHHH-EEEEESS-TT--EEEEEEGGGHHHHHHHHHHHHHHIIIIIT-HHHHHHHHHHHHHHHHHTTT--BTTB-TTTGGG-HHHHTT-STTHHHHHHH---STTHHHHHHHHHHHHS-PPEEEEEEEPPTTGGGS-HHHHHHHHHHH-TTTHHHHHHSGGGEEEEEEEEESSSTTS-GGGGSEEE-TT--TTPEEBPPPGGGTGGGS-S-SEEEEEEEEES-HHHHHSHHHHHHHHHHHHHHH-----SS-----------------------

Radius of gyration: 34.29 Å; Cα contacts (8 Å, |Δi|>4): 781; chains: 1; bounding box: 93×113×98 Å

Foldseek 3Di:
DDDDDDDDDDDDDDDDDDDDDDDDDDDDDDDDDDDDDDDDDDDDDDDDDDDDDDDDDDDDDDDDDDDDDDDDPDDPPVVVVVVVVVVVVVVVVPVDDDPPDPPDDWDWDQDPQPGTATHDPLLVLLCPFLLLVLQLQAQPLQLLCLPQVLSRDTSNRLLSQQLRLLLLLLVLQCVVCVVPPSDVLLSVLSSVLSNLLQSQAFASGCLQQPVQLVVCVVVCVDPPPPPDSVPDDSLVRSLVSVVVSCVVSVSDPVSVVDDPPQSNLVSSCLSVLAHDPVPVRARRNDHDLACVQSSCARQNPQQLDYSSLVSCLRVVCVRSVHDRPADSVQLSNQWYWFFAPPDPVRHIHTAGALVCLLRVLSSLVSQLCCVVPGSVPPQSVLVSVLVSVLLVLCQVPDDQVNHGSSCCSVPSVRRSVGYNCVLVVLCPDPDPSSVVSNVSSVCSVVDDTWDFLDKAFADPVRVPDDQVVLLVVLLVQLVVCNVVCVVVVVQKDKDKDKGFSRPGFDDSLQSHWHDYPPDDNNDHTYRDDCVSCVVSDDPTGMTIMMIMTGGDVVVVVPPVVNVSRVSSNVVSVDDPPPDDDPDDDDDDDDDDDDDDDDDPDDD

Sequence (603 aa):
MGAHKAQRTVHTDSLLTKKSFVSVSSTTQPVGKIGAGEDLHTDTESLMSSQEDSTFFPTRGRHFEQMDEKLTRTDLNEKSYRMTCKRNKKREEAIVCLPPTPLHERKGIKDSVHGMMYFEPICMRIIDTIQFQRLRHLHQLGVTFHVYIGATHSRFEHSLGVAFLAEMLATNLQLHHPWLPIRDKDILCIKIAALCHDLGHGPFSHLFDGMLMQQFRDKQIIPRDDAFLQSWTHEVGSLMMLDHLLSVNEIDFAMYGLDVDTDLMFIKELIYGGPLPENDGVLVGRSETWQHCLYEIVNNANSGLDVDKLDYFVRDAHHTGISPSVDIQLIIQSARVLVDKDDHVGRHRICYPEKLAGTIMQAFRTRFELHQTVYQHKAICAIGYMLCDILVAANDFLLVKGTRISDISANMDAFQYFDDRILAQIQQSESIELTHARNLLNQIYNKPYYECVGRTAVTSHSERKKEKELLSEILVASPAHASLLAQERNAIVLEKVVIHHGKGKENPLGHVRFYGKNASSAAKCYQLPNELYEMYCPQYFQHEFVRIFVKKSCLVSARWMSTFAIDSLFLLRRSRCVSHLSVGVTFPINRSCRLTHSAFDWI

Nearest PDB structures (foldseek):
  6txc-assembly4_P  TM=9.292E-01  e=5.050E-36  Homo sapiens
  6txc-assembly2_F  TM=9.092E-01  e=1.609E-35  Homo sapiens
  8d9j-assembly1_D  TM=8.809E-01  e=6.372E-33  Homo sapiens
  5ao1-assembly1_D  TM=8.632E-01  e=2.561E-32  Homo sapiens
  6u6y-assembly2_B  TM=8.807E-01  e=1.880E-31  Homo sapiens

Mean predicted aligned error: 14.05 Å

InterPro domains:
  IPR003607 HD/PDEase domain [SM00471] (151-322)
  IPR003607 HD/PDEase domain [cd00077] (153-323)
  IPR006674 HD domain [PF01966] (155-207)
  IPR050135 Deoxyguanosinetriphosphate triphosphohydrolase-like [PTHR11373] (108-559)

Organism: NCBI:txid65357